Protein AF-A0A3M1QZJ1-F1 (afdb_monomer_lite)

Sequence (429 aa):
VRAAEAGGELEAARAAVAEARAHLAARREELRLAAVAEVLLAQVERDHRSVAAPPLLRRAEGWFAAFTRHRYRLRVGAEGELVAVEAESGAERTLEQLSDGTRAQLLLAARVAFATHHEGEEPLPLMLDEALSVADPDRFAAVAAALLELAAAGRQVFYLTANPDDVARWAAVCRKAGADPPQVVDLAAVRTGGAALQSTDLAAPREAEPVPAPEGLTPEAYGARLGVARPDPARPGAVHLFHLLRHDLPLLHRLLTGPRLATVGQWRTLRDTGGDAGLGPGEAARLDALCDLAEAACAASRVGRGRPVDRAALEQSGAVSRRYLEPLAAVAAEVGGDARALLARLARPKDDPRTRGFRTDKRQLLEEYLRQEGYLDERPPLDAEGLRLRLLAELGPALEAGRLTPEEVARFADTWHALLSPTPAPAPA

Foldseek 3Di:
DVVVVVVVVVVVVVVVVVVVVVVVVVVVVVVVLVVVVVVVQVVQLVVPPDDDRPQLLLQLQLQLCQLVLNQWGWDQDPVRAIWIQGLFQRDTDHLVRDDPLSNLSSSVSSVVSVQQVPDDPDAAAAEAECSCVPPDLVSLLSNLLVVVVVVVVVHHYHYHDPDLLSLLSNQVSCVLQVHDRDDDDQPCCVPPVDDRDHPDDDDNDPPDPQQDQCPPHQLVRSCVVVVQDQDDLSGLQNHFCSLLCNVPSVVSSLQCRQSNDTGLSSLVSCVVSVHDSVDDPLRNLLSVLSSVLSNLLSVLQCQQAFDQAALVLLVVLVLDDPLLSVLLNVVSVVVVRGPVSSLVCLVPCVVPVSNPPRDPVSSVSSNVSCVVVGNGRPGDRDDLVSSLVSSCVSSVVCCVVVSDDSVSSSVSSVVSNVSPDDDPDPDDD

Secondary structure (DSSP, 8-state):
-HHHHHHHHHHHHHHHHHHHHHHHHHHHHHHHHHHHHHHHHHHHHHHTTSSS--HHHHHHHHHHHHHTTTSEEEEE-TTS-EEEEETTT--EEEGGGS-HHHHHHHHHHHHHHHHHHT--SSPPPEEEESTTTT--HHHHHHHHHHHHHHHHTT--EEEE-S-HHHHHHHHHHHHHHTPPPP----HHHHHHSPPP----SS----PPPPPPP-TT--HHHHHHHTTPPPP-TT-GGG-BGGGT-TT-HHHHHHHHHTT---BHHHHHHHHHTT---S--HHHHHHHHHHHHHHHHHHHHHTTT--S---HHHHHHTS-S-HHHHHHHHHHHHHTTT-HHHHHHHHH-TTT-GGGTT--HHHHHHHHHHHHHTTSS--SPPP-HHHHHHHHHHHTHHHHHTTSS-HHHHHHHHHHHHHHHSPPPPPPP-

Structure (mmCIF, N/CA/C/O backbone):
data_AF-A0A3M1QZJ1-F1
#
_entry.id   AF-A0A3M1QZJ1-F1
#
loop_
_atom_site.group_PDB
_atom_site.id
_atom_site.type_symbol
_atom_site.label_atom_id
_atom_site.label_alt_id
_atom_site.label_comp_id
_atom_site.label_asym_id
_atom_site.label_entity_id
_atom_site.label_seq_id
_atom_site.pdbx_PDB_ins_code
_atom_site.Cartn_x
_atom_site.Cartn_y
_atom_site.Cartn_z
_atom_site.occupancy
_atom_site.B_iso_or_equiv
_atom_site.auth_seq_id
_atom_site.auth_comp_id
_atom_site.auth_asym_id
_atom_site.auth_atom_id
_atom_site.pdbx_PDB_model_num
ATOM 1 N N . VAL A 1 1 ? 9.456 43.154 50.605 1.00 57.06 1 VAL A N 1
ATOM 2 C CA . VAL A 1 1 ? 10.223 42.858 49.372 1.00 57.06 1 VAL A CA 1
ATOM 3 C C . VAL A 1 1 ? 10.952 41.521 49.498 1.00 57.06 1 VAL A C 1
ATOM 5 O O . VAL A 1 1 ? 10.450 40.571 48.925 1.00 57.06 1 VAL A O 1
ATOM 8 N N . ARG A 1 2 ? 11.960 41.363 50.376 1.00 52.84 2 ARG A N 1
ATOM 9 C CA . ARG A 1 2 ? 12.682 40.076 50.561 1.00 52.84 2 ARG A CA 1
ATOM 10 C C . ARG A 1 2 ? 11.817 38.839 50.868 1.00 52.84 2 ARG A C 1
ATOM 12 O O . ARG A 1 2 ? 12.113 37.756 50.390 1.00 52.84 2 ARG A O 1
ATOM 19 N N . ALA A 1 3 ? 10.739 38.987 51.643 1.00 53.28 3 ALA A N 1
ATOM 20 C CA . ALA A 1 3 ? 9.825 37.874 51.940 1.00 53.28 3 ALA A CA 1
ATOM 21 C C . ALA A 1 3 ? 8.953 37.454 50.736 1.00 53.28 3 ALA A C 1
ATOM 23 O O . ALA A 1 3 ? 8.511 36.314 50.674 1.00 53.28 3 ALA A O 1
ATOM 24 N N . ALA A 1 4 ? 8.718 38.364 49.784 1.00 57.66 4 ALA A N 1
ATOM 25 C CA . ALA A 1 4 ? 7.979 38.073 48.556 1.00 57.66 4 ALA A CA 1
ATOM 26 C C . ALA A 1 4 ? 8.890 37.435 47.491 1.00 57.66 4 ALA A C 1
ATOM 28 O O . ALA A 1 4 ? 8.465 36.516 46.802 1.00 57.66 4 ALA A O 1
ATOM 29 N N . GLU A 1 5 ? 10.155 37.863 47.416 1.00 58.78 5 GLU A N 1
ATOM 30 C CA . GLU A 1 5 ? 11.179 37.268 46.538 1.00 58.78 5 GLU A CA 1
ATOM 31 C C . GLU A 1 5 ? 11.474 35.809 46.924 1.00 58.78 5 GLU A C 1
ATOM 33 O O . GLU A 1 5 ? 11.428 34.928 46.069 1.00 58.78 5 GLU A O 1
ATOM 38 N N . ALA A 1 6 ? 11.636 35.523 48.222 1.00 60.19 6 ALA A N 1
ATOM 39 C CA . ALA A 1 6 ? 11.839 34.158 48.720 1.00 60.19 6 ALA A CA 1
ATOM 40 C C . ALA A 1 6 ? 10.632 33.225 48.475 1.00 60.19 6 ALA A C 1
ATOM 42 O O . ALA A 1 6 ? 10.798 32.018 48.303 1.00 60.19 6 ALA A O 1
ATOM 43 N N . GLY A 1 7 ? 9.410 33.771 48.446 1.00 70.06 7 GLY A N 1
ATOM 44 C CA . GLY A 1 7 ? 8.204 33.019 48.086 1.0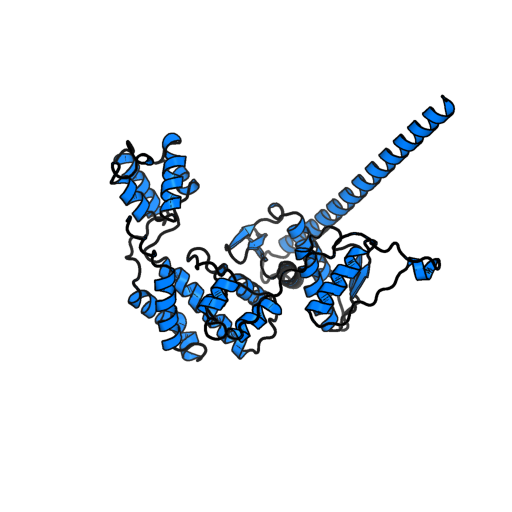0 70.06 7 GLY A CA 1
ATOM 45 C C . GLY A 1 7 ? 8.157 32.660 46.597 1.00 70.06 7 GLY A C 1
ATOM 46 O O . GLY A 1 7 ? 7.797 31.538 46.253 1.00 70.06 7 GLY A O 1
ATOM 47 N N . GLY A 1 8 ? 8.579 33.579 45.722 1.00 77.38 8 GLY A N 1
ATOM 48 C CA . GLY A 1 8 ? 8.653 33.345 44.276 1.00 77.38 8 GLY A CA 1
ATOM 49 C C . GLY A 1 8 ? 9.707 32.307 43.885 1.00 77.38 8 GLY A C 1
ATOM 50 O O . GLY A 1 8 ? 9.439 31.446 43.049 1.00 77.38 8 GLY A O 1
ATOM 51 N N . GLU A 1 9 ? 10.875 32.329 44.533 1.00 78.50 9 GLU A N 1
ATOM 52 C CA . GLU A 1 9 ? 11.927 31.321 44.328 1.00 78.50 9 GLU A CA 1
ATOM 53 C C . GLU A 1 9 ? 11.474 29.915 44.750 1.00 78.50 9 GLU A C 1
ATOM 55 O O . GLU A 1 9 ? 11.751 28.933 44.058 1.00 78.50 9 GLU A O 1
ATOM 60 N N . LEU A 1 10 ? 10.727 29.810 45.855 1.00 79.06 10 LEU A N 1
ATOM 61 C CA . LEU A 1 10 ? 10.187 28.537 46.333 1.00 79.06 10 LEU A CA 1
ATOM 62 C C . LEU A 1 10 ? 9.130 27.964 45.374 1.00 79.06 10 LEU A C 1
ATOM 64 O O . LEU A 1 10 ? 9.126 26.761 45.111 1.00 79.06 10 LEU A O 1
ATOM 68 N N . GLU A 1 11 ? 8.248 28.810 44.842 1.00 79.44 11 GLU A N 1
ATOM 69 C CA . GLU A 1 11 ? 7.223 28.396 43.878 1.00 79.44 11 GLU A CA 1
ATOM 70 C C . GLU A 1 11 ? 7.831 27.989 42.528 1.00 79.44 11 GLU A C 1
ATOM 72 O O . GLU A 1 11 ? 7.461 26.952 41.975 1.00 79.44 11 GLU A O 1
ATOM 77 N N . ALA A 1 12 ? 8.845 28.712 42.043 1.00 84.19 12 ALA A N 1
ATOM 78 C CA . ALA A 1 12 ? 9.580 28.328 40.838 1.00 84.19 12 ALA A CA 1
ATOM 79 C C . ALA A 1 12 ? 10.293 26.972 41.004 1.00 84.19 12 ALA A C 1
ATOM 81 O O . ALA A 1 12 ? 10.224 26.112 40.122 1.00 84.19 12 ALA A O 1
ATOM 82 N N . ALA A 1 13 ? 10.922 26.736 42.161 1.00 82.94 13 ALA A N 1
ATOM 83 C CA . ALA A 1 13 ? 11.561 25.457 42.463 1.00 82.94 13 ALA A CA 1
ATOM 84 C C . ALA A 1 13 ? 10.546 24.301 42.538 1.00 82.94 13 ALA A C 1
ATOM 86 O O . ALA A 1 13 ? 10.822 23.196 42.070 1.00 82.94 13 ALA A O 1
ATOM 87 N N . ARG A 1 14 ? 9.348 24.545 43.087 1.00 85.81 14 ARG A N 1
ATOM 88 C CA . ARG A 1 14 ? 8.258 23.556 43.132 1.00 85.81 14 ARG A CA 1
ATOM 89 C C . ARG A 1 14 ? 7.724 23.221 41.743 1.00 85.81 14 ARG A C 1
ATOM 91 O O . ARG A 1 14 ? 7.525 22.039 41.459 1.00 85.81 14 ARG A O 1
ATOM 98 N N . ALA A 1 15 ? 7.541 24.224 40.886 1.00 85.50 15 ALA A N 1
ATOM 99 C CA . ALA A 1 15 ? 7.105 24.030 39.507 1.00 85.50 15 ALA A CA 1
ATOM 100 C C . ALA A 1 15 ? 8.113 23.185 38.710 1.00 85.50 15 ALA A C 1
ATOM 102 O O . ALA A 1 15 ? 7.728 22.190 38.098 1.00 85.50 15 ALA A O 1
ATOM 103 N N . ALA A 1 16 ? 9.410 23.490 38.821 1.00 86.56 16 ALA A N 1
ATOM 104 C CA . ALA A 1 16 ? 10.467 22.723 38.158 1.00 86.56 16 ALA A CA 1
ATOM 105 C C . ALA A 1 16 ? 10.518 21.255 38.627 1.00 86.56 16 ALA A C 1
ATOM 107 O O . ALA A 1 16 ? 10.695 20.336 37.826 1.00 86.56 16 ALA A O 1
ATOM 108 N N . VAL A 1 17 ? 10.316 21.005 39.927 1.00 90.25 17 VAL A N 1
ATOM 109 C CA . VAL A 1 17 ? 10.236 19.637 40.471 1.00 90.25 17 VAL A CA 1
ATOM 110 C C . VAL A 1 17 ? 9.000 18.896 39.953 1.00 90.25 17 VAL A C 1
ATOM 112 O O . VAL A 1 17 ? 9.080 17.694 39.688 1.00 90.25 17 VAL A O 1
ATOM 115 N N . ALA A 1 18 ? 7.862 19.576 39.813 1.00 87.62 18 ALA A N 1
ATOM 116 C CA . ALA A 1 18 ? 6.643 18.980 39.275 1.00 87.62 18 ALA A CA 1
ATOM 117 C C . ALA A 1 18 ? 6.803 18.601 37.792 1.00 87.62 18 ALA A C 1
ATOM 119 O O . ALA A 1 18 ? 6.476 17.476 37.414 1.00 87.62 18 ALA A O 1
ATOM 120 N N . GLU A 1 19 ? 7.386 19.486 36.984 1.00 85.69 19 GLU A N 1
ATOM 121 C CA . GLU A 1 19 ? 7.652 19.253 35.562 1.00 85.69 19 GLU A CA 1
ATOM 122 C C . GLU A 1 19 ? 8.640 18.097 35.347 1.00 85.69 19 GLU A C 1
ATOM 124 O O . GLU A 1 19 ? 8.367 17.167 34.585 1.00 85.69 19 GLU A O 1
ATOM 129 N N . ALA A 1 20 ? 9.742 18.072 36.104 1.00 82.25 20 ALA A N 1
ATOM 130 C CA . ALA A 1 20 ? 10.716 16.984 36.041 1.00 82.25 20 ALA A CA 1
ATOM 131 C C . ALA A 1 20 ? 10.105 15.625 36.432 1.00 82.25 20 ALA A C 1
ATOM 133 O O . ALA A 1 20 ? 10.435 14.590 35.844 1.00 82.25 20 ALA A O 1
ATOM 134 N N . ARG A 1 21 ? 9.184 15.607 37.406 1.00 81.25 21 ARG A N 1
ATOM 135 C CA . ARG A 1 21 ? 8.453 14.391 37.797 1.00 81.25 21 ARG A CA 1
ATOM 136 C C . ARG A 1 21 ? 7.483 13.926 36.716 1.00 81.25 21 ARG A C 1
ATOM 138 O O . ARG A 1 21 ? 7.421 12.723 36.468 1.00 81.25 21 ARG A O 1
ATOM 145 N N . ALA A 1 22 ? 6.768 14.846 36.072 1.00 78.88 22 ALA A N 1
ATOM 146 C CA . ALA A 1 22 ? 5.875 14.524 34.962 1.00 78.88 22 ALA A CA 1
ATOM 147 C C . ALA A 1 22 ? 6.655 13.938 33.774 1.00 78.88 22 ALA A C 1
ATOM 149 O O . ALA A 1 22 ? 6.284 12.890 33.245 1.00 78.88 22 ALA A O 1
ATOM 150 N N . HIS A 1 23 ? 7.798 14.538 33.430 1.00 73.00 23 HIS A N 1
ATOM 151 C CA . HIS A 1 23 ? 8.664 14.053 32.356 1.00 73.00 23 HIS A CA 1
ATOM 152 C C . HIS A 1 23 ? 9.222 12.649 32.645 1.00 73.00 23 HIS A C 1
ATOM 154 O O . HIS A 1 23 ? 9.195 11.764 31.788 1.00 73.00 23 HIS A O 1
ATOM 160 N N . LEU A 1 24 ? 9.672 12.401 33.881 1.00 76.56 24 LEU A N 1
ATOM 161 C CA . LEU A 1 24 ? 10.153 11.081 34.296 1.00 76.56 24 LEU A CA 1
ATOM 162 C C . LEU A 1 24 ? 9.041 10.020 34.281 1.00 76.56 24 LEU A C 1
ATOM 164 O O . LEU A 1 24 ? 9.306 8.866 33.942 1.00 76.56 24 LEU A O 1
ATOM 168 N N . ALA A 1 25 ? 7.816 10.388 34.660 1.00 67.69 25 ALA A N 1
ATOM 169 C CA . ALA A 1 25 ? 6.668 9.487 34.628 1.00 67.69 25 ALA A CA 1
ATOM 170 C C . ALA A 1 25 ? 6.306 9.094 33.189 1.00 67.69 25 ALA A C 1
ATOM 172 O O . ALA A 1 25 ? 6.185 7.902 32.911 1.00 67.69 25 ALA A O 1
ATOM 173 N N . ALA A 1 26 ? 6.247 10.065 32.272 1.00 59.12 26 ALA A N 1
ATOM 174 C CA . ALA A 1 26 ? 6.011 9.816 30.851 1.00 59.12 26 ALA A CA 1
ATOM 175 C C . ALA A 1 26 ? 7.084 8.892 30.255 1.00 59.12 26 ALA A C 1
ATOM 177 O O . ALA A 1 26 ? 6.763 7.887 29.620 1.00 59.12 26 ALA A O 1
ATOM 178 N N . ARG A 1 27 ? 8.366 9.156 30.549 1.00 61.50 27 ARG A N 1
ATOM 179 C CA . ARG A 1 27 ? 9.463 8.323 30.041 1.00 61.50 27 ARG A CA 1
ATOM 180 C C . ARG A 1 27 ? 9.453 6.909 30.623 1.00 61.50 27 ARG A C 1
ATOM 182 O O . ARG A 1 27 ? 9.797 5.955 29.930 1.00 61.50 27 ARG A O 1
ATOM 189 N N . ARG A 1 28 ? 9.059 6.748 31.889 1.00 57.59 28 ARG A N 1
ATOM 190 C CA . ARG A 1 28 ? 8.893 5.426 32.515 1.00 57.59 28 ARG A CA 1
ATOM 191 C C . ARG A 1 28 ? 7.763 4.627 31.892 1.00 57.59 28 ARG A C 1
ATOM 193 O O . ARG A 1 28 ? 7.919 3.418 31.748 1.00 57.59 28 ARG A O 1
ATOM 200 N N . GLU A 1 29 ? 6.655 5.280 31.569 1.00 51.28 29 GLU A N 1
ATOM 201 C CA . GLU A 1 29 ? 5.518 4.611 30.948 1.00 51.28 29 GLU A CA 1
ATOM 202 C C . GLU A 1 29 ? 5.875 4.145 29.539 1.00 51.28 29 GLU A C 1
ATOM 204 O O . GLU A 1 29 ? 5.682 2.976 29.225 1.00 51.28 29 GLU A O 1
ATOM 209 N N . GLU A 1 30 ? 6.535 4.996 28.750 1.00 52.28 30 GLU A N 1
ATOM 210 C CA . GLU A 1 30 ? 7.045 4.647 27.421 1.00 52.28 30 GLU A CA 1
ATOM 211 C C . GLU A 1 30 ? 8.032 3.464 27.462 1.00 52.28 30 GLU A C 1
ATOM 213 O O . GLU A 1 30 ? 7.925 2.530 26.668 1.00 52.28 30 GLU A O 1
ATOM 218 N N . LEU A 1 31 ? 8.955 3.451 28.433 1.00 51.19 31 LEU A N 1
ATOM 219 C CA . LEU A 1 31 ? 9.917 2.357 28.612 1.00 51.19 31 LEU A CA 1
ATOM 220 C C . LEU A 1 31 ? 9.264 1.060 29.106 1.00 51.19 31 LEU A C 1
ATOM 222 O O . LEU A 1 31 ? 9.674 -0.020 28.692 1.00 51.19 31 LEU A O 1
ATOM 226 N N . ARG A 1 32 ? 8.245 1.135 29.971 1.00 46.53 32 ARG A N 1
ATOM 227 C CA . ARG A 1 32 ? 7.468 -0.047 30.384 1.00 46.53 32 ARG A CA 1
ATOM 228 C C . ARG A 1 32 ? 6.705 -0.645 29.215 1.00 46.53 32 ARG A C 1
ATOM 230 O O . ARG A 1 32 ? 6.678 -1.860 29.063 1.00 46.53 32 ARG A O 1
ATOM 237 N N . LEU A 1 33 ? 6.120 0.211 28.392 1.00 49.31 33 LEU A N 1
ATOM 238 C CA . LEU A 1 33 ? 5.440 -0.149 27.158 1.00 49.31 33 LEU A CA 1
ATOM 239 C C . LEU A 1 33 ? 6.359 -0.862 26.174 1.00 49.31 33 LEU A C 1
ATOM 241 O O . LEU A 1 33 ? 6.012 -1.935 25.683 1.00 49.31 33 LEU A O 1
ATOM 245 N N . ALA A 1 34 ? 7.537 -0.286 25.937 1.00 48.47 34 ALA A N 1
ATOM 246 C CA . ALA A 1 34 ? 8.563 -0.877 25.093 1.00 48.47 34 ALA A CA 1
ATOM 247 C C . ALA A 1 34 ? 9.033 -2.226 25.649 1.00 48.47 34 ALA A C 1
ATOM 249 O O . ALA A 1 34 ? 9.100 -3.187 24.898 1.00 48.47 34 ALA A O 1
ATOM 250 N N . ALA A 1 35 ? 9.251 -2.336 26.963 1.00 50.25 35 ALA A N 1
ATOM 251 C CA . ALA A 1 35 ? 9.661 -3.586 27.600 1.00 50.25 35 ALA A CA 1
ATOM 252 C C . ALA A 1 35 ? 8.577 -4.675 27.530 1.00 50.25 35 ALA A C 1
ATOM 254 O O . ALA A 1 35 ? 8.887 -5.841 27.312 1.00 50.25 35 ALA A O 1
ATOM 255 N N . VAL A 1 36 ? 7.297 -4.321 27.692 1.00 50.81 36 VAL A N 1
ATOM 256 C CA . VAL A 1 36 ? 6.188 -5.277 27.532 1.00 50.81 36 VAL A CA 1
ATOM 257 C C . VAL A 1 36 ? 6.082 -5.728 26.079 1.00 50.81 36 VAL A C 1
ATOM 259 O O . VAL A 1 36 ? 5.918 -6.917 25.827 1.00 50.81 36 VAL A O 1
ATOM 262 N N . ALA A 1 37 ? 6.222 -4.808 25.125 1.00 51.84 37 ALA A N 1
ATOM 263 C CA . ALA A 1 37 ? 6.249 -5.153 23.713 1.00 51.84 37 ALA A CA 1
ATOM 264 C C . ALA A 1 37 ? 7.449 -6.040 23.371 1.00 51.84 37 ALA A C 1
ATOM 266 O O . ALA A 1 37 ? 7.242 -7.093 22.791 1.00 51.84 37 ALA A O 1
ATOM 267 N N . GLU A 1 38 ? 8.666 -5.702 23.800 1.00 56.62 38 GLU A N 1
ATOM 268 C CA . GLU A 1 38 ? 9.861 -6.537 23.621 1.00 56.62 38 GLU A CA 1
ATOM 269 C C . GLU A 1 38 ? 9.692 -7.926 24.229 1.00 56.62 38 GLU A C 1
ATOM 271 O O . GLU A 1 38 ? 10.026 -8.912 23.587 1.00 56.62 38 GLU A O 1
ATOM 276 N N . VAL A 1 39 ? 9.134 -8.043 25.435 1.00 54.78 39 VAL A N 1
ATOM 277 C CA . VAL A 1 39 ? 8.890 -9.352 26.060 1.00 54.78 39 VAL A CA 1
ATOM 278 C C . VAL A 1 39 ? 7.881 -10.170 25.253 1.00 54.78 39 VAL A C 1
ATOM 280 O O . VAL A 1 39 ? 8.062 -11.379 25.103 1.00 54.78 39 VAL A O 1
ATOM 283 N N . LEU A 1 40 ? 6.841 -9.532 24.711 1.00 55.66 40 LEU A N 1
ATOM 284 C CA . LEU A 1 40 ? 5.840 -10.190 23.871 1.00 55.66 40 LEU A CA 1
ATOM 285 C C . LEU A 1 40 ? 6.407 -10.574 22.499 1.00 55.66 40 LEU A C 1
ATOM 287 O O . LEU A 1 40 ? 6.141 -11.675 22.025 1.00 55.66 40 LEU A O 1
ATOM 291 N N . LEU A 1 41 ? 7.233 -9.721 21.895 1.00 55.81 41 LEU A N 1
ATOM 292 C CA . LEU A 1 41 ? 7.932 -9.988 20.637 1.00 55.81 41 LEU A CA 1
ATOM 293 C C . LEU A 1 41 ? 8.964 -11.110 20.822 1.00 55.81 41 LEU A C 1
ATOM 295 O O . LEU A 1 41 ? 8.969 -12.064 20.057 1.00 55.81 41 LEU A O 1
ATOM 299 N N . ALA A 1 42 ? 9.740 -11.087 21.905 1.00 56.28 42 ALA A N 1
ATOM 300 C CA . ALA A 1 42 ? 10.698 -12.136 22.251 1.00 56.28 42 ALA A CA 1
ATOM 301 C C . ALA A 1 42 ? 10.017 -13.462 22.635 1.00 56.28 42 ALA A C 1
ATOM 303 O O . ALA A 1 42 ? 10.614 -14.533 22.521 1.00 56.28 42 ALA A O 1
ATOM 304 N N . GLN A 1 43 ? 8.782 -13.420 23.147 1.00 47.03 43 GLN A N 1
ATOM 305 C CA . GLN A 1 43 ? 7.964 -14.617 23.347 1.00 47.03 43 GLN A CA 1
ATOM 306 C C . GLN A 1 43 ? 7.497 -15.179 22.000 1.00 47.03 43 GLN A C 1
ATOM 308 O O . GLN A 1 43 ? 7.616 -16.381 21.785 1.00 47.03 43 GLN A O 1
ATOM 313 N N . VAL A 1 44 ? 7.070 -14.313 21.075 1.00 51.09 44 VAL A N 1
ATOM 314 C CA . VAL A 1 44 ? 6.760 -14.691 19.690 1.00 51.09 44 VAL A CA 1
ATOM 315 C C . VAL A 1 44 ? 7.988 -15.312 19.013 1.00 51.09 44 VAL A C 1
ATOM 317 O O . VAL A 1 44 ? 7.866 -16.408 18.489 1.00 51.09 44 VAL A O 1
ATOM 320 N N . GLU A 1 45 ? 9.176 -14.710 19.108 1.00 49.72 45 GLU A N 1
ATOM 321 C CA . GLU A 1 45 ? 10.434 -15.243 18.550 1.00 49.72 45 GLU A CA 1
ATOM 322 C C . GLU A 1 45 ? 10.827 -16.611 19.133 1.00 49.72 45 GLU A C 1
ATOM 324 O O . GLU A 1 45 ? 11.286 -17.500 18.411 1.00 49.72 45 GLU A O 1
ATOM 329 N N . ARG A 1 46 ? 10.637 -16.813 20.446 1.00 51.41 46 ARG A N 1
ATOM 330 C CA . ARG A 1 46 ? 10.938 -18.094 21.108 1.00 51.41 46 ARG A CA 1
ATOM 331 C C . ARG A 1 46 ? 9.986 -19.208 20.686 1.00 51.41 46 ARG A C 1
ATOM 333 O O . ARG A 1 46 ? 10.438 -20.345 20.545 1.00 51.41 46 ARG A O 1
ATOM 340 N N . ASP A 1 47 ? 8.726 -18.874 20.436 1.00 47.50 47 ASP A N 1
ATOM 341 C CA . ASP A 1 47 ? 7.702 -19.828 20.015 1.00 47.50 47 ASP A CA 1
ATOM 342 C C . ASP A 1 47 ? 7.757 -20.107 18.489 1.00 47.50 47 ASP A C 1
ATOM 344 O O . ASP A 1 47 ? 7.227 -21.120 18.029 1.00 47.50 47 ASP A O 1
ATOM 348 N N . HIS A 1 48 ? 8.483 -19.295 17.697 1.00 47.25 48 HIS A N 1
ATOM 349 C CA . HIS A 1 48 ? 8.486 -19.339 16.220 1.00 47.25 48 HIS A CA 1
ATOM 350 C C . HIS A 1 48 ? 9.586 -20.131 15.512 1.00 47.25 48 HIS A C 1
ATOM 352 O O . HIS A 1 48 ? 9.887 -19.862 14.348 1.00 47.25 48 HIS A O 1
ATOM 358 N N . ARG A 1 49 ? 10.155 -21.171 16.130 1.00 46.50 49 ARG A N 1
ATOM 359 C CA . ARG A 1 49 ? 11.118 -22.043 15.420 1.00 46.50 49 ARG A CA 1
ATOM 360 C C . ARG A 1 49 ? 10.515 -23.192 14.611 1.00 46.50 49 ARG A C 1
ATOM 362 O O . ARG A 1 49 ? 11.258 -23.902 13.939 1.00 46.50 49 ARG A O 1
ATOM 369 N N . SER A 1 50 ? 9.192 -23.345 14.575 1.00 38.72 50 SER A N 1
ATOM 370 C CA . SER A 1 50 ? 8.546 -24.269 13.637 1.00 38.72 50 SER A CA 1
ATOM 371 C C . SER A 1 50 ? 7.045 -23.999 13.489 1.00 38.72 50 SER A C 1
ATOM 373 O O . SER A 1 50 ? 6.297 -24.220 14.432 1.00 38.72 50 SER A O 1
ATOM 375 N N . VAL A 1 51 ? 6.618 -23.653 12.267 1.00 41.97 51 VAL A N 1
ATOM 376 C CA . VAL A 1 51 ? 5.233 -23.743 11.749 1.00 41.97 51 VAL A CA 1
ATOM 377 C C . VAL A 1 51 ? 4.223 -22.693 12.277 1.00 41.97 51 VAL A C 1
ATOM 379 O O . VAL A 1 51 ? 3.854 -22.688 13.439 1.00 41.97 51 VAL A O 1
ATOM 382 N N . ALA A 1 52 ? 3.704 -21.872 11.345 1.00 44.31 52 ALA A N 1
ATOM 383 C CA . ALA A 1 52 ? 2.549 -20.952 11.438 1.00 44.31 52 ALA A CA 1
ATOM 384 C C . ALA A 1 52 ? 2.648 -19.778 12.435 1.00 44.31 52 ALA A C 1
ATOM 386 O O . ALA A 1 52 ? 2.555 -19.996 13.630 1.00 44.31 52 ALA A O 1
ATOM 387 N N . ALA A 1 53 ? 2.747 -18.524 11.946 1.00 52.47 53 ALA A N 1
ATOM 388 C CA . ALA A 1 53 ? 2.661 -17.279 12.748 1.00 52.47 53 ALA A CA 1
ATOM 389 C C . ALA A 1 53 ? 1.611 -17.400 13.875 1.00 52.47 53 ALA A C 1
ATOM 391 O O . ALA A 1 53 ? 0.495 -17.832 13.565 1.00 52.47 53 ALA A O 1
ATOM 392 N N . PRO A 1 54 ? 1.890 -17.058 15.151 1.00 66.69 54 PRO A N 1
ATOM 393 C CA . PRO A 1 54 ? 0.945 -17.322 16.229 1.00 66.69 54 PRO A CA 1
ATOM 394 C C . PRO A 1 54 ? -0.360 -16.553 15.961 1.00 66.69 54 PRO A C 1
ATOM 396 O O . PRO A 1 54 ? -0.308 -15.455 15.398 1.00 66.69 54 PRO A O 1
ATOM 399 N N . PRO A 1 55 ? -1.545 -17.069 16.340 1.00 72.44 55 PRO A N 1
ATOM 400 C CA . PRO A 1 55 ? -2.820 -16.382 16.110 1.00 72.44 55 PRO A CA 1
ATOM 401 C C . PRO A 1 55 ? -2.838 -14.926 16.602 1.00 72.44 55 PRO A C 1
ATOM 403 O O . PRO A 1 55 ? -3.458 -14.072 15.971 1.00 72.44 55 PRO A O 1
ATOM 406 N N . LEU A 1 56 ? -2.114 -14.639 17.688 1.00 75.12 56 LEU A N 1
ATOM 407 C CA . LEU A 1 56 ? -1.923 -13.295 18.226 1.00 75.12 56 LEU A CA 1
ATOM 408 C C . LEU A 1 56 ? -1.173 -12.368 17.256 1.00 75.12 56 LEU A C 1
ATOM 410 O O . LEU A 1 56 ? -1.600 -11.235 17.048 1.00 75.12 56 LEU A O 1
ATOM 414 N N . LEU A 1 57 ? -0.094 -12.853 16.630 1.00 75.69 57 LEU A N 1
ATOM 415 C CA . LEU A 1 57 ? 0.692 -12.072 15.673 1.00 75.69 57 LEU A CA 1
ATOM 416 C C . LEU A 1 57 ? -0.132 -11.738 14.429 1.00 75.69 57 LEU A C 1
ATOM 418 O O . LEU A 1 57 ? -0.109 -10.596 13.989 1.00 75.69 57 LEU A O 1
ATOM 422 N N . ARG A 1 58 ? -0.921 -12.691 13.913 1.00 79.62 58 ARG A N 1
ATOM 423 C CA . ARG A 1 58 ? -1.825 -12.427 12.778 1.00 79.62 58 ARG A CA 1
ATOM 424 C C . ARG A 1 58 ? -2.859 -11.349 13.101 1.00 79.62 58 ARG A C 1
ATOM 426 O O . ARG A 1 58 ? -3.148 -10.498 12.269 1.00 79.62 58 ARG A O 1
ATOM 433 N N . ARG A 1 59 ? -3.404 -11.352 14.323 1.00 82.38 59 ARG A N 1
ATOM 434 C CA . ARG A 1 59 ? -4.324 -10.294 14.768 1.00 82.38 59 ARG A CA 1
ATOM 435 C C . ARG A 1 59 ? -3.617 -8.946 14.884 1.00 82.38 59 ARG A C 1
ATOM 437 O O . ARG A 1 59 ? -4.168 -7.943 14.448 1.00 82.38 59 ARG A O 1
ATOM 444 N N . ALA A 1 60 ? -2.406 -8.918 15.440 1.00 85.31 60 ALA A N 1
ATOM 445 C CA . ALA A 1 60 ? -1.610 -7.696 15.529 1.00 85.31 60 ALA A CA 1
ATOM 446 C C . ALA A 1 60 ? -1.241 -7.151 14.140 1.00 85.31 60 ALA A C 1
ATOM 448 O O . ALA A 1 60 ? -1.314 -5.944 13.934 1.00 85.31 60 ALA A O 1
ATOM 449 N N . GLU A 1 61 ? -0.917 -8.024 13.183 1.00 87.62 61 GLU A N 1
ATOM 450 C CA . GLU A 1 61 ? -0.680 -7.666 11.780 1.00 87.62 61 GLU A CA 1
ATOM 451 C C . GLU A 1 61 ? -1.915 -6.996 11.164 1.00 87.62 61 GLU A C 1
ATOM 453 O O . GLU A 1 61 ? -1.791 -5.910 10.601 1.00 87.62 61 GLU A O 1
ATOM 458 N N . GLY A 1 62 ? -3.105 -7.582 11.342 1.00 89.25 62 GLY A N 1
ATOM 459 C CA . GLY A 1 62 ? -4.363 -6.997 10.869 1.00 89.25 62 GLY A CA 1
ATOM 460 C C . GLY A 1 62 ? -4.651 -5.622 11.476 1.00 89.25 62 GLY A C 1
ATOM 461 O O . GLY A 1 62 ? -4.924 -4.669 10.746 1.00 89.25 62 GLY A O 1
ATOM 462 N N . TRP A 1 63 ? -4.504 -5.477 12.799 1.00 90.25 63 TRP A N 1
ATOM 463 C CA . TRP A 1 63 ? -4.682 -4.184 13.469 1.00 90.25 63 TRP A CA 1
ATOM 464 C C . TRP A 1 63 ? -3.664 -3.143 13.014 1.00 90.25 63 TRP A C 1
ATOM 466 O O . TRP A 1 63 ? -4.019 -1.990 12.780 1.00 90.25 63 TRP A O 1
ATOM 476 N N . PHE A 1 64 ? -2.400 -3.533 12.862 1.00 92.38 64 PHE A N 1
ATOM 477 C CA . PHE A 1 64 ? -1.352 -2.619 12.431 1.00 92.38 64 PHE A CA 1
ATOM 478 C C . PHE A 1 64 ? -1.566 -2.157 10.988 1.00 92.38 64 PHE A C 1
ATOM 480 O O . PHE A 1 64 ? -1.420 -0.966 10.693 1.00 92.38 64 PHE A O 1
ATOM 487 N N . ALA A 1 65 ? -1.985 -3.065 10.105 1.00 92.56 65 ALA A N 1
ATOM 488 C CA . ALA A 1 65 ? -2.386 -2.718 8.752 1.00 92.56 65 ALA A CA 1
ATOM 489 C C . ALA A 1 65 ? -3.553 -1.723 8.765 1.00 92.56 65 ALA A C 1
ATOM 491 O O . ALA A 1 65 ? -3.426 -0.646 8.186 1.00 92.56 65 ALA A O 1
ATOM 492 N N . ALA A 1 66 ? -4.636 -1.999 9.496 1.00 91.19 66 ALA A N 1
ATOM 493 C CA . ALA A 1 66 ? -5.783 -1.093 9.590 1.00 91.19 66 ALA A CA 1
ATOM 494 C C . ALA A 1 66 ? -5.394 0.295 10.144 1.00 91.19 66 ALA A C 1
ATOM 496 O O . ALA A 1 66 ? -5.673 1.327 9.529 1.00 91.19 66 ALA A O 1
ATOM 497 N N . PHE A 1 67 ? -4.649 0.345 11.254 1.00 91.62 67 PHE A N 1
ATOM 498 C CA . PHE A 1 67 ? -4.211 1.599 11.884 1.00 91.62 67 PHE A CA 1
ATOM 499 C C . PHE A 1 67 ? -3.291 2.429 10.989 1.00 91.62 67 PHE A C 1
ATOM 501 O O . PHE A 1 67 ? -3.259 3.655 11.105 1.00 91.62 67 PHE A O 1
ATOM 508 N N . THR A 1 68 ? -2.565 1.790 10.073 1.00 91.00 68 THR A N 1
ATOM 509 C CA . THR A 1 68 ? -1.695 2.465 9.103 1.00 91.00 68 THR A CA 1
ATOM 510 C C . THR A 1 68 ? -2.354 2.674 7.736 1.00 91.00 68 THR A C 1
ATOM 512 O O . THR A 1 68 ? -1.659 3.048 6.791 1.00 91.00 68 THR A O 1
ATOM 515 N N . ARG A 1 69 ? -3.677 2.471 7.603 1.00 90.44 69 ARG A N 1
ATOM 516 C CA . ARG A 1 69 ? -4.413 2.512 6.318 1.00 90.44 69 ARG A CA 1
ATOM 517 C C . ARG A 1 69 ? -3.756 1.622 5.255 1.00 90.44 69 ARG A C 1
ATOM 519 O O . ARG A 1 69 ? -3.510 2.044 4.125 1.00 90.44 69 ARG A O 1
ATOM 526 N N . HIS A 1 70 ? -3.390 0.414 5.665 1.00 93.25 70 HIS A N 1
ATOM 527 C CA . HIS A 1 70 ? -2.728 -0.616 4.867 1.00 93.25 70 HIS A CA 1
ATOM 528 C C . HIS A 1 70 ? -1.398 -0.171 4.246 1.00 93.25 70 HIS A C 1
ATOM 530 O O . HIS A 1 70 ? -0.935 -0.760 3.272 1.00 93.25 70 HIS A O 1
ATOM 536 N N . ARG A 1 71 ? -0.764 0.869 4.806 1.00 92.50 71 ARG A N 1
ATOM 537 C CA . ARG A 1 71 ? 0.571 1.309 4.388 1.00 92.50 71 ARG A CA 1
ATOM 538 C C . ARG A 1 71 ? 1.650 0.336 4.843 1.00 92.50 71 ARG A C 1
ATOM 540 O O . ARG A 1 71 ? 2.653 0.199 4.150 1.00 92.50 71 ARG A O 1
ATOM 547 N N . TYR A 1 72 ? 1.472 -0.292 6.000 1.00 92.81 72 TYR A N 1
ATOM 548 C CA . TYR A 1 72 ? 2.431 -1.242 6.541 1.00 92.81 72 TYR A CA 1
ATOM 549 C C . TYR A 1 72 ? 1.770 -2.579 6.852 1.00 92.81 72 TYR A C 1
ATOM 551 O O . TYR A 1 72 ? 0.614 -2.635 7.266 1.00 92.81 72 TYR A O 1
ATOM 559 N N . ARG A 1 73 ? 2.552 -3.646 6.714 1.00 90.75 73 ARG A N 1
ATOM 560 C CA . ARG A 1 73 ? 2.244 -4.989 7.218 1.00 90.75 73 ARG A CA 1
ATOM 561 C C . ARG A 1 73 ? 3.395 -5.497 8.075 1.00 90.75 73 ARG A C 1
ATOM 563 O O . ARG A 1 73 ? 4.532 -5.076 7.873 1.00 90.75 73 ARG A O 1
ATOM 570 N N . LEU A 1 74 ? 3.115 -6.408 8.999 1.00 87.75 74 LEU A N 1
ATOM 571 C CA . LEU A 1 74 ? 4.150 -7.087 9.781 1.00 87.75 74 LEU A CA 1
ATOM 572 C C . LEU A 1 74 ? 4.540 -8.396 9.111 1.00 87.75 74 LEU A C 1
ATOM 574 O O . LEU A 1 74 ? 3.687 -9.146 8.652 1.00 87.75 74 LEU A O 1
ATOM 578 N N . ARG A 1 75 ? 5.834 -8.692 9.099 1.00 82.25 75 ARG A N 1
ATOM 579 C CA . ARG A 1 75 ? 6.373 -9.994 8.713 1.00 82.25 75 ARG A CA 1
ATOM 580 C C . ARG A 1 75 ? 7.481 -10.393 9.668 1.00 82.25 75 ARG A C 1
ATOM 582 O O . ARG A 1 75 ? 8.084 -9.552 10.324 1.00 82.25 75 ARG A O 1
ATOM 589 N N . VAL A 1 76 ? 7.744 -11.690 9.714 1.00 76.31 76 VAL A N 1
ATOM 590 C CA . VAL A 1 76 ? 8.965 -12.217 10.319 1.00 76.31 76 VAL A CA 1
ATOM 591 C C . VAL A 1 76 ? 10.054 -12.173 9.245 1.00 76.31 76 VAL A C 1
ATOM 593 O O . VAL A 1 76 ? 9.851 -12.704 8.147 1.00 76.31 76 VAL A O 1
ATOM 596 N N . GLY A 1 77 ? 11.145 -11.474 9.544 1.00 68.69 77 GLY A N 1
ATOM 597 C CA . GLY A 1 77 ? 12.332 -11.320 8.715 1.00 68.69 77 GLY A CA 1
ATOM 598 C C . GLY A 1 77 ? 13.138 -12.612 8.603 1.00 68.69 77 GLY A C 1
ATOM 599 O O . GLY A 1 77 ? 12.768 -13.663 9.134 1.00 68.69 77 GLY A O 1
ATOM 600 N N . ALA A 1 78 ? 14.240 -12.547 7.859 1.00 69.56 78 ALA A N 1
ATOM 601 C CA . ALA A 1 78 ? 15.059 -13.721 7.564 1.00 69.56 78 ALA A CA 1
ATOM 602 C C . ALA A 1 78 ? 15.798 -14.267 8.799 1.00 69.56 78 ALA A C 1
ATOM 604 O O . ALA A 1 78 ? 16.066 -15.468 8.858 1.00 69.56 78 ALA A O 1
ATOM 605 N N . GLU A 1 79 ? 16.104 -13.412 9.778 1.00 65.94 79 GLU A N 1
ATOM 606 C CA . GLU A 1 79 ? 16.792 -13.785 11.019 1.00 65.94 79 GLU A CA 1
ATOM 607 C C . GLU A 1 79 ? 15.806 -14.097 12.163 1.00 65.94 79 GLU A C 1
ATOM 609 O O . GLU A 1 79 ? 16.221 -14.449 13.268 1.00 65.94 79 GLU A O 1
ATOM 614 N N . GLY A 1 80 ? 14.497 -14.072 11.880 1.00 63.84 80 GLY A N 1
ATOM 615 C CA . GLY A 1 80 ? 13.426 -14.365 12.837 1.00 63.84 80 GLY A CA 1
ATOM 616 C C . GLY A 1 80 ? 12.885 -13.139 13.576 1.00 63.84 80 GLY A C 1
ATOM 617 O O . GLY A 1 80 ? 11.961 -13.277 14.373 1.00 63.84 80 GLY A O 1
ATOM 618 N N . GLU A 1 81 ? 13.420 -11.958 13.293 1.00 69.06 81 GLU A N 1
ATOM 619 C CA . GLU A 1 81 ? 13.019 -10.671 13.843 1.00 69.06 81 GLU A CA 1
ATOM 620 C C . GLU A 1 81 ? 11.714 -10.157 13.220 1.00 69.06 81 GLU A C 1
ATOM 622 O O . GLU A 1 81 ? 11.366 -10.487 12.087 1.00 69.06 81 GLU A O 1
ATOM 627 N N . LEU A 1 82 ? 10.968 -9.315 13.935 1.00 77.50 82 LEU A N 1
ATOM 628 C CA . LEU A 1 82 ? 9.772 -8.687 13.373 1.00 77.50 82 LEU A CA 1
ATOM 629 C C . LEU A 1 82 ? 10.121 -7.427 12.580 1.00 77.50 82 LEU A C 1
ATOM 631 O O . LEU A 1 82 ? 10.705 -6.477 13.102 1.00 77.50 82 LEU A O 1
ATOM 635 N N . VAL A 1 83 ? 9.689 -7.407 11.321 1.00 84.00 83 VAL A N 1
ATOM 636 C CA . VAL A 1 83 ? 9.887 -6.294 10.392 1.00 84.00 83 VAL A CA 1
ATOM 637 C C . VAL A 1 83 ? 8.552 -5.746 9.902 1.00 84.00 83 VAL A C 1
ATOM 639 O O . VAL A 1 83 ? 7.585 -6.477 9.670 1.00 84.00 83 VAL A O 1
ATOM 642 N N . ALA A 1 84 ? 8.496 -4.431 9.730 1.00 89.69 84 ALA A N 1
ATOM 643 C CA . ALA A 1 84 ? 7.403 -3.748 9.062 1.00 89.69 84 ALA A CA 1
ATOM 644 C C . ALA A 1 84 ? 7.756 -3.564 7.584 1.00 89.69 84 ALA A C 1
ATOM 646 O O . ALA A 1 84 ? 8.772 -2.955 7.255 1.00 89.69 84 ALA A O 1
ATOM 647 N N . VAL A 1 85 ? 6.899 -4.054 6.693 1.00 91.56 85 VAL A N 1
ATOM 648 C CA . VAL A 1 85 ? 7.071 -3.913 5.244 1.00 91.56 85 VAL A CA 1
ATOM 649 C C . VAL A 1 85 ? 6.142 -2.821 4.738 1.00 91.56 85 VAL A C 1
ATOM 651 O O . VAL A 1 85 ? 4.931 -2.882 4.961 1.00 91.56 85 VAL A O 1
ATOM 654 N N . GLU A 1 86 ? 6.700 -1.808 4.080 1.00 94.69 86 GLU A N 1
ATOM 655 C CA . GLU A 1 86 ? 5.924 -0.733 3.462 1.00 94.69 86 GLU A CA 1
ATOM 656 C C . GLU A 1 86 ? 5.298 -1.206 2.144 1.00 94.69 86 GLU A C 1
ATOM 658 O O . GLU A 1 86 ? 5.988 -1.677 1.242 1.00 94.69 86 GLU A O 1
ATOM 663 N N . ALA A 1 87 ? 3.985 -1.043 2.012 1.00 91.94 87 ALA A N 1
ATOM 664 C CA . ALA A 1 87 ? 3.189 -1.617 0.934 1.00 91.94 87 ALA A CA 1
ATOM 665 C C . ALA A 1 87 ? 3.549 -1.088 -0.466 1.00 91.94 87 ALA A C 1
ATOM 667 O O . ALA A 1 87 ? 3.462 -1.820 -1.448 1.00 91.94 87 ALA A O 1
ATOM 668 N N . GLU A 1 88 ? 3.950 0.180 -0.574 1.00 89.25 88 GLU A N 1
ATOM 669 C CA . GLU A 1 88 ? 4.244 0.814 -1.864 1.00 89.25 88 GLU A CA 1
ATOM 670 C C . GLU A 1 88 ? 5.647 0.495 -2.387 1.00 89.25 88 GLU A C 1
ATOM 672 O O . GLU A 1 88 ? 5.830 0.210 -3.572 1.00 89.25 88 GLU A O 1
ATOM 677 N N . SER A 1 89 ? 6.643 0.583 -1.505 1.00 87.56 89 SER A N 1
ATOM 678 C CA . SER A 1 89 ? 8.058 0.426 -1.845 1.00 87.56 89 SER A CA 1
ATOM 679 C C . SER A 1 89 ? 8.546 -1.015 -1.695 1.00 87.56 89 SER A C 1
ATOM 681 O O . SER A 1 89 ? 9.561 -1.372 -2.288 1.00 87.56 89 SER A O 1
ATOM 683 N N . GLY A 1 90 ? 7.851 -1.829 -0.895 1.00 87.06 90 GLY A N 1
ATOM 684 C CA . GLY A 1 90 ? 8.332 -3.131 -0.439 1.00 87.06 90 GLY A CA 1
ATOM 685 C C . GLY A 1 90 ? 9.489 -3.034 0.559 1.00 87.06 90 GLY A C 1
ATOM 686 O O . GLY A 1 90 ? 10.091 -4.054 0.876 1.00 87.06 90 GLY A O 1
ATOM 687 N N . ALA A 1 91 ? 9.835 -1.832 1.037 1.00 88.38 91 ALA A N 1
ATOM 688 C CA . ALA A 1 91 ? 10.952 -1.646 1.951 1.00 88.38 91 ALA A CA 1
ATOM 689 C C . ALA A 1 91 ? 10.641 -2.263 3.317 1.00 88.38 91 ALA A C 1
ATOM 691 O O . ALA A 1 91 ? 9.631 -1.930 3.944 1.00 88.38 91 ALA A O 1
ATOM 692 N N . GLU A 1 92 ? 11.542 -3.119 3.786 1.00 90.56 92 GLU A N 1
ATOM 693 C CA . GLU A 1 92 ? 11.496 -3.681 5.130 1.00 90.56 92 GLU A CA 1
ATOM 694 C C . GLU A 1 92 ? 12.186 -2.734 6.112 1.00 90.56 92 GLU A C 1
ATOM 696 O O . GLU A 1 92 ? 13.225 -2.138 5.813 1.00 90.56 92 GLU A O 1
ATOM 701 N N . ARG A 1 93 ? 11.581 -2.567 7.285 1.00 87.38 93 ARG A N 1
ATOM 702 C CA . ARG A 1 93 ? 12.111 -1.763 8.382 1.00 87.38 93 ARG A CA 1
ATOM 703 C C . ARG A 1 93 ? 12.027 -2.552 9.671 1.00 87.38 93 ARG A C 1
ATOM 705 O O . ARG A 1 93 ? 10.977 -3.120 9.974 1.00 87.38 93 ARG A O 1
ATOM 712 N N . THR A 1 94 ? 13.094 -2.525 10.455 1.00 83.25 94 THR A N 1
ATOM 713 C CA . THR A 1 94 ? 13.033 -3.011 11.836 1.00 83.25 94 THR A CA 1
ATOM 714 C C . THR A 1 94 ? 12.154 -2.081 12.674 1.00 83.25 94 THR A C 1
ATOM 716 O O . THR A 1 94 ? 11.845 -0.950 12.275 1.00 83.25 94 THR A O 1
ATOM 719 N N . LEU A 1 95 ? 11.738 -2.535 13.855 1.00 82.44 95 LEU A N 1
ATOM 720 C CA . LEU A 1 95 ? 10.849 -1.750 14.713 1.00 82.44 95 LEU A CA 1
ATOM 721 C C . LEU A 1 95 ? 11.507 -0.454 15.215 1.00 82.44 95 LEU A C 1
ATOM 723 O O . LEU A 1 95 ? 10.819 0.543 15.431 1.00 82.44 95 LEU A O 1
ATOM 727 N N . GLU A 1 96 ? 12.835 -0.435 15.340 1.00 74.62 96 GLU A N 1
ATOM 728 C CA . GLU A 1 96 ? 13.635 0.730 15.741 1.00 74.62 96 GLU A CA 1
ATOM 729 C C . GLU A 1 96 ? 13.750 1.770 14.622 1.00 74.62 96 GLU A C 1
ATOM 731 O O . GLU A 1 96 ? 13.980 2.948 14.886 1.00 74.62 96 GLU A O 1
ATOM 736 N N . GLN A 1 97 ? 13.585 1.344 13.367 1.00 83.44 97 GLN A N 1
ATOM 737 C CA . GLN A 1 97 ? 13.614 2.211 12.187 1.00 83.44 97 GLN A CA 1
ATOM 738 C C . GLN A 1 97 ? 12.247 2.848 11.888 1.00 83.44 97 GLN A C 1
ATOM 740 O O . GLN A 1 97 ? 12.116 3.661 10.962 1.00 83.44 97 GLN A O 1
ATOM 745 N N . LEU A 1 98 ? 11.208 2.480 12.643 1.00 82.12 98 LEU A N 1
ATOM 746 C CA . LEU A 1 98 ? 9.897 3.107 12.554 1.00 82.12 98 LEU A CA 1
ATOM 747 C C . LEU A 1 98 ? 9.913 4.489 13.206 1.00 82.12 98 LEU A C 1
ATOM 749 O O . LEU A 1 98 ? 10.546 4.717 14.232 1.00 82.12 98 LEU A O 1
ATOM 753 N N . SER A 1 99 ? 9.146 5.416 12.631 1.00 82.69 99 SER A N 1
ATOM 754 C CA . SER A 1 99 ? 8.881 6.689 13.306 1.00 82.69 99 SER A CA 1
ATOM 755 C C . SER A 1 99 ? 8.128 6.454 14.619 1.00 82.69 99 SER A C 1
ATOM 757 O O . SER A 1 99 ? 7.336 5.511 14.703 1.00 82.69 99 SER A O 1
ATOM 759 N N . ASP A 1 100 ? 8.287 7.350 15.596 1.00 74.94 100 ASP A N 1
ATOM 760 C CA . ASP A 1 100 ? 7.626 7.229 16.904 1.00 74.94 100 ASP A CA 1
ATOM 761 C C . ASP A 1 100 ? 6.113 7.021 16.793 1.00 74.94 100 ASP A C 1
ATOM 763 O O . ASP A 1 100 ? 5.559 6.141 17.447 1.00 74.94 100 ASP A O 1
ATOM 767 N N . GLY A 1 101 ? 5.444 7.749 15.893 1.00 78.94 101 GLY A N 1
ATOM 768 C CA . GLY A 1 101 ? 4.006 7.582 15.680 1.00 78.94 101 GLY A CA 1
ATOM 769 C C . GLY A 1 101 ? 3.626 6.242 15.043 1.00 78.94 101 GLY A C 1
ATOM 770 O O . GLY A 1 101 ? 2.628 5.644 15.432 1.00 78.94 101 GLY A O 1
ATOM 771 N N . THR A 1 102 ? 4.426 5.718 14.109 1.00 84.44 102 THR A N 1
ATOM 772 C CA . THR A 1 102 ? 4.179 4.383 13.527 1.00 84.44 102 THR A CA 1
ATOM 773 C C . THR A 1 102 ? 4.439 3.279 14.551 1.00 84.44 102 THR A C 1
ATOM 775 O O . THR A 1 102 ? 3.676 2.319 14.633 1.00 84.44 102 THR A O 1
ATOM 778 N N . ARG A 1 103 ? 5.468 3.437 15.389 1.00 82.31 103 ARG A N 1
ATOM 779 C CA . ARG A 1 103 ? 5.744 2.536 16.510 1.00 82.31 103 ARG A CA 1
ATOM 780 C C . ARG A 1 103 ? 4.616 2.564 17.545 1.00 82.31 103 ARG A C 1
ATOM 782 O O . ARG A 1 103 ? 4.193 1.508 18.000 1.00 82.31 103 ARG A O 1
ATOM 789 N N . ALA A 1 104 ? 4.063 3.737 17.859 1.00 80.06 104 ALA A N 1
ATOM 790 C CA . ALA A 1 104 ? 2.897 3.859 18.735 1.00 80.06 104 ALA A CA 1
ATOM 791 C C . ALA A 1 104 ? 1.662 3.131 18.169 1.00 80.06 104 ALA A C 1
ATOM 793 O O . ALA A 1 104 ? 0.979 2.420 18.906 1.00 80.06 104 ALA A O 1
ATOM 794 N N . GLN A 1 105 ? 1.412 3.230 16.857 1.00 86.69 105 GLN A N 1
ATOM 795 C CA . GLN A 1 105 ? 0.346 2.473 16.186 1.00 86.69 105 GLN A CA 1
ATOM 796 C C . GLN A 1 105 ? 0.567 0.956 16.279 1.00 86.69 105 GLN A C 1
ATOM 798 O O . GLN A 1 105 ? -0.378 0.225 16.563 1.00 86.69 105 GLN A O 1
ATOM 803 N N . LEU A 1 106 ? 1.803 0.479 16.101 1.00 86.50 106 LEU A N 1
ATOM 804 C CA . LEU A 1 106 ? 2.145 -0.937 16.271 1.00 86.50 106 LEU A CA 1
ATOM 805 C C . LEU A 1 106 ? 1.902 -1.424 17.706 1.00 86.50 106 LEU A C 1
ATOM 807 O O . LEU A 1 106 ? 1.292 -2.471 17.916 1.00 86.50 106 LEU A O 1
ATOM 811 N N . LEU A 1 107 ? 2.342 -0.650 18.698 1.00 81.06 107 LEU A N 1
ATOM 812 C CA . LEU A 1 107 ? 2.131 -0.959 20.113 1.00 81.06 107 LEU A CA 1
ATOM 813 C C . LEU A 1 107 ? 0.641 -1.052 20.451 1.00 81.06 107 LEU A C 1
ATOM 815 O O . LEU A 1 107 ? 0.212 -1.980 21.139 1.00 81.06 107 LEU A O 1
ATOM 819 N N . LEU A 1 108 ? -0.163 -0.114 19.946 1.00 84.00 108 LEU A N 1
ATOM 820 C CA . LEU A 1 108 ? -1.610 -0.150 20.118 1.00 84.00 108 LEU A CA 1
ATOM 821 C C . LEU A 1 108 ? -2.231 -1.365 19.418 1.00 84.00 108 LEU A C 1
ATOM 823 O O . LEU A 1 108 ? -3.061 -2.044 20.016 1.00 84.00 108 LEU A O 1
ATOM 827 N N . ALA A 1 109 ? -1.799 -1.686 18.196 1.00 87.88 109 ALA A N 1
ATOM 828 C CA . ALA A 1 109 ? -2.271 -2.852 17.453 1.00 87.88 109 ALA A CA 1
ATOM 829 C C . ALA A 1 109 ? -2.002 -4.161 18.207 1.00 87.88 109 ALA A C 1
ATOM 831 O O . ALA A 1 109 ? -2.895 -4.997 18.338 1.00 87.88 109 ALA A O 1
ATOM 832 N N . ALA A 1 110 ? -0.804 -4.312 18.778 1.00 82.50 110 ALA A N 1
ATOM 833 C CA . ALA A 1 110 ? -0.452 -5.459 19.608 1.00 82.50 110 ALA A CA 1
ATOM 834 C C . ALA A 1 110 ? -1.313 -5.543 20.882 1.00 82.50 110 ALA A C 1
ATOM 836 O O . ALA A 1 110 ? -1.779 -6.623 21.244 1.00 82.50 110 ALA A O 1
ATOM 837 N N . ARG A 1 111 ? -1.584 -4.406 21.539 1.00 80.88 111 ARG A N 1
ATOM 838 C CA . ARG A 1 111 ? -2.455 -4.341 22.726 1.00 80.88 111 ARG A CA 1
ATOM 839 C C . ARG A 1 111 ? -3.893 -4.737 22.416 1.00 80.88 111 ARG A C 1
ATOM 841 O O . ARG A 1 111 ? -4.469 -5.527 23.158 1.00 80.88 111 ARG A O 1
ATOM 848 N N . VAL A 1 112 ? -4.457 -4.232 21.319 1.00 82.81 112 VAL A N 1
ATOM 849 C CA . VAL A 1 112 ? -5.810 -4.600 20.874 1.00 82.81 112 VAL A CA 1
ATOM 850 C C . VAL A 1 112 ? -5.849 -6.073 20.466 1.00 82.81 112 VAL A C 1
ATOM 852 O O . VAL A 1 112 ? -6.754 -6.800 20.870 1.00 82.81 112 VAL A O 1
ATOM 855 N N . ALA A 1 113 ? -4.839 -6.566 19.744 1.00 83.19 113 ALA A N 1
ATOM 856 C CA . ALA A 1 113 ? -4.732 -7.984 19.407 1.00 83.19 113 ALA A CA 1
ATOM 857 C C . ALA A 1 113 ? -4.733 -8.870 20.657 1.00 83.19 113 ALA A C 1
ATOM 859 O O . ALA A 1 113 ? -5.462 -9.854 20.701 1.00 83.19 113 ALA A O 1
ATOM 860 N N . PHE A 1 114 ? -3.957 -8.500 21.677 1.00 77.00 114 PHE A N 1
ATOM 861 C CA . PHE A 1 114 ? -3.881 -9.233 22.936 1.00 77.00 114 PHE A CA 1
ATOM 862 C C . PHE A 1 114 ? -5.197 -9.192 23.710 1.00 77.00 114 PHE A C 1
ATOM 864 O O . PHE A 1 114 ? -5.710 -10.244 24.086 1.00 77.00 114 PHE A O 1
ATOM 871 N N . ALA A 1 115 ? -5.770 -7.997 23.890 1.00 77.12 115 ALA A N 1
ATOM 872 C CA . ALA A 1 115 ? -7.040 -7.818 24.585 1.00 77.12 115 ALA A CA 1
ATOM 873 C C . ALA A 1 115 ? -8.141 -8.675 23.948 1.00 77.12 115 ALA A C 1
ATOM 875 O O . ALA A 1 115 ? -8.836 -9.398 24.649 1.00 77.12 115 ALA A O 1
ATOM 876 N N . THR A 1 116 ? -8.210 -8.680 22.615 1.00 77.12 116 THR A N 1
ATOM 877 C CA . THR A 1 116 ? -9.210 -9.452 21.868 1.00 77.12 116 THR A CA 1
ATOM 878 C C . THR A 1 116 ? -8.897 -10.947 21.764 1.00 77.12 116 THR A C 1
ATOM 880 O O . THR A 1 116 ? -9.792 -11.742 21.484 1.00 77.12 116 THR A O 1
ATOM 883 N N . HIS A 1 117 ? -7.638 -11.371 21.936 1.00 75.19 117 HIS A N 1
ATOM 884 C CA . HIS A 1 117 ? -7.233 -12.781 21.832 1.00 75.19 117 HIS A CA 1
ATOM 885 C C . HIS A 1 117 ? -7.763 -13.647 22.970 1.00 75.19 117 HIS A C 1
ATOM 887 O O . HIS A 1 117 ? -8.079 -14.812 22.743 1.00 75.19 117 HIS A O 1
ATOM 893 N N . HIS A 1 118 ? -7.880 -13.073 24.162 1.00 67.00 118 HIS A N 1
ATOM 894 C CA . HIS A 1 118 ? -8.276 -13.786 25.374 1.00 67.00 118 HIS A CA 1
ATOM 895 C C . HIS A 1 118 ? -9.775 -13.691 25.688 1.00 67.00 118 HIS A C 1
ATOM 897 O O . HIS A 1 118 ? -10.196 -14.053 26.785 1.00 67.00 118 HIS A O 1
ATOM 903 N N . GLU A 1 119 ? -10.581 -13.206 24.747 1.00 75.56 119 GLU A N 1
ATOM 904 C CA . GLU A 1 119 ? -12.026 -13.083 24.926 1.00 75.56 119 GLU A CA 1
ATOM 905 C C . GLU A 1 119 ? -12.754 -14.412 24.695 1.00 75.56 119 GLU A C 1
ATOM 907 O O . GLU A 1 119 ? -12.309 -15.259 23.917 1.00 75.56 119 GLU A O 1
ATOM 912 N N . GLY A 1 120 ? -13.869 -14.589 25.412 1.00 68.06 120 GLY A N 1
ATOM 913 C CA . GLY A 1 120 ? -14.786 -15.718 25.246 1.00 68.06 120 GLY A CA 1
ATOM 914 C C . GLY A 1 120 ? -15.731 -15.529 24.054 1.00 68.06 120 GLY A C 1
ATOM 915 O O . GLY A 1 120 ? -15.405 -14.841 23.093 1.00 68.06 120 GLY A O 1
ATOM 916 N N . GLU A 1 121 ? -16.919 -16.138 24.112 1.00 70.31 121 GLU A N 1
ATOM 917 C CA . GLU A 1 121 ? -17.916 -16.042 23.029 1.00 70.31 121 GLU A CA 1
ATOM 918 C C . GLU A 1 121 ? -18.486 -14.623 22.848 1.00 70.31 121 GLU A C 1
ATOM 920 O O . GLU A 1 121 ? -18.861 -14.256 21.735 1.00 70.31 121 GLU A O 1
ATOM 925 N N . GLU A 1 122 ? -18.509 -13.808 23.908 1.00 77.44 122 GLU A N 1
ATOM 926 C CA . GLU A 1 122 ? -18.970 -12.417 23.860 1.00 77.44 122 GLU A CA 1
ATOM 927 C C . GLU A 1 122 ? -17.793 -11.422 23.900 1.00 77.44 122 GLU A C 1
ATOM 929 O O . GLU A 1 122 ? -16.907 -11.551 24.755 1.00 77.44 122 GLU A O 1
ATOM 934 N N . PRO A 1 123 ? -17.772 -10.406 23.012 1.00 81.75 123 PRO A N 1
ATOM 935 C CA . PRO A 1 123 ? -16.702 -9.419 22.973 1.00 81.75 123 PRO A CA 1
ATOM 936 C C . PRO A 1 123 ? -16.768 -8.494 24.191 1.00 81.75 123 PRO A C 1
ATOM 938 O O . PRO A 1 123 ? -17.780 -7.839 24.447 1.00 81.75 123 PRO A O 1
ATOM 941 N N . LEU A 1 124 ? -15.656 -8.386 24.917 1.00 85.81 124 LEU A N 1
ATOM 942 C CA . LEU A 1 124 ? -15.559 -7.472 26.053 1.00 85.81 124 LEU A CA 1
ATOM 943 C C . LEU A 1 124 ? -15.467 -6.009 25.582 1.00 85.81 124 LEU A C 1
ATOM 945 O O . LEU A 1 124 ? -14.899 -5.728 24.514 1.00 85.81 124 LEU A O 1
ATOM 949 N N . PRO A 1 125 ? -15.970 -5.049 26.382 1.00 89.00 125 PRO A N 1
ATOM 950 C CA . PRO A 1 125 ? -15.760 -3.639 26.104 1.00 89.00 125 PRO A CA 1
ATOM 951 C C . PRO A 1 125 ? -14.271 -3.289 26.043 1.00 89.00 125 PRO A C 1
ATOM 953 O O . PRO A 1 125 ? -13.492 -3.682 26.912 1.00 89.00 125 PRO A O 1
ATOM 956 N N . LEU A 1 126 ? -13.877 -2.510 25.037 1.00 89.44 126 LEU A N 1
ATOM 957 C CA . LEU A 1 126 ? -12.515 -2.006 24.904 1.00 89.44 126 LEU A CA 1
ATOM 958 C C . LEU A 1 126 ? -12.402 -0.645 25.593 1.00 89.44 126 LEU A C 1
ATOM 960 O O . LEU A 1 126 ? -13.142 0.277 25.259 1.00 89.44 126 LEU A O 1
ATOM 964 N N . MET A 1 127 ? -11.460 -0.510 26.525 1.00 89.25 127 MET A N 1
ATOM 965 C CA . MET A 1 127 ? -11.180 0.749 27.218 1.00 89.25 127 MET A CA 1
ATOM 966 C C . MET A 1 127 ? -9.839 1.312 26.745 1.00 89.25 127 MET A C 1
ATOM 968 O O . MET A 1 127 ? -8.805 0.660 26.891 1.00 89.25 127 MET A O 1
ATOM 972 N N . LEU A 1 128 ? -9.858 2.516 26.176 1.00 89.12 128 LEU A N 1
ATOM 973 C CA . LEU A 1 128 ? -8.675 3.238 25.717 1.00 89.12 128 LEU A CA 1
ATOM 974 C C . LEU A 1 128 ? -8.495 4.494 26.565 1.00 89.12 128 LEU A C 1
ATOM 976 O O . LEU A 1 128 ? -9.318 5.400 26.487 1.00 89.12 128 LEU A O 1
ATOM 980 N N . ASP A 1 129 ? -7.424 4.547 27.351 1.00 88.81 129 ASP A N 1
ATOM 981 C CA . ASP A 1 129 ? -7.081 5.708 28.178 1.00 88.81 129 ASP A CA 1
ATOM 982 C C . ASP A 1 129 ? -5.978 6.520 27.498 1.00 88.81 129 ASP A C 1
ATOM 984 O O . ASP A 1 129 ? -4.857 6.029 27.345 1.00 88.81 129 ASP A O 1
ATOM 988 N N . GLU A 1 130 ? -6.322 7.710 26.995 1.00 84.69 130 GLU A N 1
ATOM 989 C CA . GLU A 1 130 ? -5.409 8.648 26.315 1.00 84.69 130 GLU A CA 1
ATOM 990 C C . GLU A 1 130 ? -4.583 8.038 25.169 1.00 84.69 130 GLU A C 1
ATOM 992 O O . GLU A 1 130 ? -3.507 8.524 24.802 1.00 84.69 130 GLU A O 1
ATOM 997 N N . ALA A 1 131 ? -5.090 6.956 24.571 1.00 81.25 131 ALA A N 1
ATOM 998 C CA . ALA A 1 131 ? -4.324 6.110 23.661 1.00 81.25 131 ALA A CA 1
ATOM 999 C C . ALA A 1 131 ? -3.893 6.820 22.365 1.00 81.25 131 ALA A C 1
ATOM 1001 O O . ALA A 1 131 ? -2.969 6.351 21.700 1.00 81.25 131 ALA A O 1
ATOM 1002 N N . LEU A 1 132 ? -4.553 7.926 21.997 1.00 81.94 132 LEU A N 1
ATOM 1003 C CA . LEU A 1 132 ? -4.298 8.683 20.764 1.00 81.94 132 LEU A CA 1
ATOM 1004 C C . LEU A 1 132 ? -3.845 10.128 21.019 1.00 81.94 132 LEU A C 1
ATOM 1006 O O . LEU A 1 132 ? -3.745 10.904 20.070 1.00 81.94 132 LEU A O 1
ATOM 1010 N N . SER A 1 133 ? -3.519 10.477 22.264 1.00 73.19 133 SER A N 1
ATOM 1011 C CA . SER A 1 133 ? -3.167 11.843 22.687 1.00 73.19 133 SER A CA 1
ATOM 1012 C C . SER A 1 133 ? -1.989 12.463 21.918 1.00 73.19 133 SER A C 1
ATOM 1014 O O . SER A 1 133 ? -1.975 13.665 21.662 1.00 73.19 133 SER A O 1
ATOM 1016 N N . VAL A 1 134 ? -1.015 11.647 21.498 1.00 70.38 134 VAL A N 1
ATOM 1017 C CA . VAL A 1 134 ? 0.190 12.086 20.759 1.00 70.38 134 VAL A CA 1
ATOM 1018 C C . VAL A 1 134 ? 0.049 11.880 19.240 1.00 70.38 134 VAL A C 1
ATOM 1020 O O . VAL A 1 134 ? 0.960 12.183 18.468 1.00 70.38 134 VAL A O 1
ATOM 1023 N N . ALA A 1 135 ? -1.088 11.357 18.771 1.00 76.25 135 ALA A N 1
ATOM 1024 C CA . ALA A 1 135 ? -1.302 11.119 17.351 1.00 76.25 135 ALA A CA 1
ATOM 1025 C C . ALA A 1 135 ? -1.563 12.437 16.604 1.00 76.25 135 ALA A C 1
ATOM 1027 O O . ALA A 1 135 ? -2.405 13.255 16.991 1.00 76.25 135 ALA A O 1
ATOM 1028 N N . ASP A 1 136 ? -0.876 12.611 15.474 1.00 83.12 136 ASP A N 1
ATOM 1029 C CA . ASP A 1 136 ? -1.260 13.625 14.497 1.00 83.12 136 ASP A CA 1
ATOM 1030 C C . ASP A 1 136 ? -2.688 13.354 13.964 1.00 83.12 136 ASP A C 1
ATOM 1032 O O . ASP A 1 136 ? -3.188 12.227 14.074 1.00 83.12 136 ASP A O 1
ATOM 1036 N N . PRO A 1 137 ? -3.374 14.363 13.390 1.00 82.19 137 PRO A N 1
ATOM 1037 C CA . PRO A 1 137 ? -4.771 14.225 12.975 1.00 82.19 137 PRO A CA 1
ATOM 1038 C C . PRO A 1 137 ? -5.034 13.063 12.008 1.00 82.19 137 PRO A C 1
ATOM 1040 O O . PRO A 1 137 ? -6.082 12.419 12.089 1.00 82.19 137 PRO A O 1
ATOM 1043 N N . ASP A 1 138 ? -4.091 12.764 11.111 1.00 80.75 138 ASP A N 1
ATOM 1044 C CA . ASP A 1 138 ? -4.246 11.691 10.134 1.00 80.75 138 ASP A CA 1
ATOM 1045 C C . ASP A 1 138 ? -4.151 10.311 10.778 1.00 80.75 138 ASP A C 1
ATOM 1047 O O . ASP A 1 138 ? -4.983 9.436 10.495 1.00 80.75 138 ASP A O 1
ATOM 1051 N N . ARG A 1 139 ? -3.172 10.126 11.669 1.00 83.69 139 ARG A N 1
ATOM 1052 C CA . ARG A 1 139 ? -3.018 8.894 12.448 1.00 83.69 139 ARG A CA 1
ATOM 1053 C C . ARG A 1 139 ? -4.168 8.690 13.421 1.00 83.69 139 ARG A C 1
ATOM 1055 O O . ARG A 1 139 ? -4.672 7.571 13.502 1.00 83.69 139 ARG A O 1
ATOM 1062 N N . PHE A 1 140 ? -4.627 9.749 14.090 1.00 89.31 140 PHE A N 1
ATOM 1063 C CA . PHE A 1 140 ? -5.816 9.694 14.941 1.00 89.31 140 PHE A CA 1
ATOM 1064 C C . PHE A 1 140 ? -7.008 9.177 14.137 1.00 89.31 140 PHE A C 1
ATOM 1066 O O . PHE A 1 140 ? -7.631 8.193 14.520 1.00 89.31 140 PHE A O 1
ATOM 1073 N N . ALA A 1 141 ? -7.285 9.789 12.980 1.00 87.38 141 ALA A N 1
ATOM 1074 C CA . ALA A 1 141 ? -8.412 9.402 12.140 1.00 87.38 141 ALA A CA 1
ATOM 1075 C C . ALA A 1 141 ? -8.299 7.963 11.613 1.00 87.38 141 ALA A C 1
ATOM 1077 O O . ALA A 1 141 ? -9.316 7.293 11.470 1.00 87.38 141 ALA A O 1
ATOM 1078 N N . ALA A 1 142 ? -7.086 7.485 11.316 1.00 85.94 142 ALA A N 1
ATOM 1079 C CA . ALA A 1 142 ? -6.869 6.107 10.876 1.00 85.94 142 ALA A CA 1
ATOM 1080 C C . ALA A 1 142 ? -7.191 5.093 11.984 1.00 85.94 142 ALA A C 1
ATOM 1082 O O . ALA A 1 142 ? -7.928 4.140 11.750 1.00 85.94 142 ALA A O 1
ATOM 1083 N N . VAL A 1 143 ? -6.690 5.326 13.199 1.00 90.19 143 VAL A N 1
ATOM 1084 C CA . VAL A 1 143 ? -6.960 4.437 14.334 1.00 90.19 143 VAL A CA 1
ATOM 1085 C C . VAL A 1 143 ? -8.426 4.514 14.760 1.00 90.19 143 VAL A C 1
ATOM 1087 O O . VAL A 1 143 ? -9.059 3.483 14.962 1.00 90.19 143 VAL A O 1
ATOM 1090 N N . ALA A 1 144 ? -8.988 5.720 14.850 1.00 91.06 144 ALA A N 1
ATOM 1091 C CA . ALA A 1 144 ? -10.385 5.932 15.213 1.00 91.06 144 ALA A CA 1
ATOM 1092 C C . ALA A 1 144 ? -11.349 5.255 14.226 1.00 91.06 144 ALA A C 1
ATOM 1094 O O . ALA A 1 144 ? -12.326 4.656 14.661 1.00 91.06 144 ALA A O 1
ATOM 1095 N N . ALA A 1 145 ? -11.060 5.290 12.918 1.00 88.88 145 ALA A N 1
ATOM 1096 C CA . ALA A 1 145 ? -11.860 4.585 11.915 1.00 88.88 145 ALA A CA 1
ATOM 1097 C C . ALA A 1 145 ? -11.837 3.061 12.127 1.00 88.88 145 ALA A C 1
ATOM 1099 O O . ALA A 1 145 ? -12.894 2.440 12.171 1.00 88.88 145 ALA A O 1
ATOM 1100 N N . ALA A 1 146 ? -10.661 2.471 12.359 1.00 88.50 146 ALA A N 1
ATOM 1101 C CA . ALA A 1 146 ? -10.541 1.037 12.637 1.00 88.50 146 ALA A CA 1
ATOM 1102 C C . ALA A 1 146 ? -11.239 0.621 13.951 1.00 88.50 146 ALA A C 1
ATOM 1104 O O . ALA A 1 146 ? -11.826 -0.454 14.047 1.00 88.50 146 ALA A O 1
ATOM 1105 N N . LEU A 1 147 ? -11.215 1.478 14.977 1.00 90.62 147 LEU A N 1
ATOM 1106 C CA . LEU A 1 147 ? -11.967 1.254 16.218 1.00 90.62 147 LEU A CA 1
ATOM 1107 C C . LEU A 1 147 ? -13.483 1.410 16.020 1.00 90.62 147 LEU A C 1
ATOM 1109 O O . LEU A 1 147 ? -14.261 0.720 16.676 1.00 90.62 147 LEU A O 1
ATOM 1113 N N . LEU A 1 148 ? -13.915 2.291 15.117 1.00 90.44 148 LEU A N 1
ATOM 1114 C CA . LEU A 1 148 ? -15.325 2.456 14.776 1.00 90.44 148 LEU A CA 1
ATOM 1115 C C . LEU A 1 148 ? -15.877 1.222 14.049 1.00 90.44 148 LEU A C 1
ATOM 1117 O O . LEU A 1 148 ? -17.019 0.847 14.291 1.00 90.44 148 LEU A O 1
ATOM 1121 N N . GLU A 1 149 ? -15.067 0.543 13.233 1.00 85.88 149 GLU A N 1
ATOM 1122 C CA . GLU A 1 149 ? -15.442 -0.745 12.628 1.00 85.88 149 GLU A CA 1
ATOM 1123 C C . GLU A 1 149 ? -15.697 -1.826 13.690 1.00 85.88 149 GLU A C 1
ATOM 1125 O O . GLU A 1 149 ? -16.681 -2.560 13.600 1.00 85.88 149 GLU A O 1
ATOM 1130 N N . LEU A 1 150 ? -14.882 -1.879 14.752 1.00 84.50 150 LEU A N 1
ATOM 1131 C CA . LEU A 1 150 ? -15.158 -2.750 15.902 1.00 84.50 150 LEU A CA 1
ATOM 1132 C C . LEU A 1 150 ? -16.486 -2.406 16.574 1.00 84.50 150 LEU A C 1
ATOM 1134 O O . LEU A 1 150 ? -17.242 -3.307 16.942 1.00 84.50 150 LEU A O 1
ATOM 1138 N N . ALA A 1 151 ? -16.763 -1.112 16.738 1.00 89.12 151 ALA A N 1
ATOM 1139 C CA . ALA A 1 151 ? -18.012 -0.658 17.328 1.00 89.12 151 ALA A CA 1
ATOM 1140 C C . ALA A 1 151 ? -19.223 -1.036 16.463 1.00 89.12 151 ALA A C 1
ATOM 1142 O O . ALA A 1 151 ? -20.221 -1.534 16.982 1.00 89.12 151 ALA A O 1
ATOM 1143 N N . ALA A 1 152 ? -19.104 -0.895 15.141 1.00 86.44 152 ALA A N 1
ATOM 1144 C CA . ALA A 1 152 ? -20.122 -1.310 14.180 1.00 86.44 152 ALA A CA 1
ATOM 1145 C C . ALA A 1 152 ? -20.364 -2.831 14.192 1.00 86.44 152 ALA A C 1
ATOM 1147 O O . ALA A 1 152 ? -21.492 -3.273 13.981 1.00 86.44 152 ALA A O 1
ATOM 1148 N N . ALA A 1 153 ? -19.342 -3.632 14.510 1.00 83.25 153 ALA A N 1
ATOM 1149 C CA . ALA A 1 153 ? -19.460 -5.078 14.716 1.00 83.25 153 ALA A CA 1
ATOM 1150 C C . ALA A 1 153 ? -20.090 -5.469 16.074 1.00 83.25 153 ALA A C 1
ATOM 1152 O O . ALA A 1 153 ? -20.134 -6.651 16.416 1.00 83.25 153 ALA A O 1
ATOM 1153 N N . GLY A 1 154 ? -20.582 -4.499 16.853 1.00 84.75 154 GLY A N 1
ATOM 1154 C CA . GLY A 1 154 ? -21.309 -4.724 18.104 1.00 84.75 154 GLY A CA 1
ATOM 1155 C C . GLY A 1 154 ? -20.457 -4.654 19.373 1.00 84.75 154 GLY A C 1
ATOM 1156 O O . GLY A 1 154 ? -20.968 -4.924 20.460 1.00 84.75 154 GLY A O 1
ATOM 1157 N N . ARG A 1 155 ? -19.173 -4.282 19.283 1.00 88.69 155 ARG A N 1
ATOM 1158 C CA . ARG A 1 155 ? -18.313 -4.106 20.463 1.00 88.69 155 ARG A CA 1
ATOM 1159 C C . ARG A 1 155 ? -18.516 -2.729 21.099 1.00 88.69 155 ARG A C 1
ATOM 1161 O O . ARG A 1 155 ? -18.518 -1.712 20.420 1.00 88.69 155 ARG A O 1
ATOM 1168 N N . GLN A 1 156 ? -18.564 -2.658 22.426 1.00 91.31 156 GLN A N 1
ATOM 1169 C CA . GLN A 1 156 ? -18.483 -1.368 23.118 1.00 91.31 156 GLN A CA 1
ATOM 1170 C C . GLN A 1 156 ? -17.041 -0.842 23.144 1.00 91.31 156 GLN A C 1
ATOM 1172 O O . GLN A 1 156 ? -16.121 -1.558 23.540 1.00 91.31 156 GLN A O 1
ATOM 1177 N N . VAL A 1 157 ? -16.846 0.421 22.763 1.00 92.50 157 VAL A N 1
ATOM 1178 C CA . VAL A 1 157 ? -15.544 1.103 22.802 1.00 92.50 157 VAL A CA 1
ATOM 1179 C C . VAL A 1 157 ? -15.672 2.352 23.669 1.00 92.50 157 VAL A C 1
ATOM 1181 O O . VAL A 1 157 ? -16.461 3.245 23.372 1.00 92.50 157 VAL A O 1
ATOM 1184 N N . PHE A 1 158 ? -14.884 2.416 24.738 1.00 93.06 158 PHE A N 1
ATOM 1185 C CA . PHE A 1 158 ? -14.783 3.563 25.632 1.00 93.06 158 PHE A CA 1
ATOM 1186 C C . PHE A 1 158 ? -13.440 4.250 25.406 1.00 93.06 158 PHE A C 1
ATOM 1188 O O . PHE A 1 158 ? -12.390 3.639 25.601 1.00 93.06 158 PHE A O 1
ATOM 1195 N N . TYR A 1 159 ? -13.475 5.521 25.017 1.00 92.88 159 TYR A N 1
ATOM 1196 C CA . TYR A 1 159 ? -12.287 6.357 24.882 1.00 92.88 159 TYR A CA 1
ATOM 1197 C C . TYR A 1 159 ? -12.288 7.409 25.993 1.00 92.88 159 TYR A C 1
ATOM 1199 O O . TYR A 1 159 ? -13.173 8.262 26.048 1.00 92.88 159 TYR A O 1
ATOM 1207 N N . LEU A 1 160 ? -11.323 7.307 26.902 1.00 92.00 160 LEU A N 1
ATOM 1208 C CA . LEU A 1 160 ? -11.124 8.229 28.011 1.00 92.00 160 LEU A CA 1
ATOM 1209 C C . LEU A 1 160 ? -10.087 9.266 27.590 1.00 92.00 160 LEU A C 1
ATOM 1211 O O . LEU A 1 160 ? -9.005 8.918 27.117 1.00 92.00 160 LEU A O 1
ATOM 1215 N N . THR A 1 161 ? -10.442 10.537 27.741 1.00 88.12 161 THR A N 1
ATOM 1216 C CA . THR A 1 161 ? -9.590 11.656 27.349 1.00 88.12 161 THR A CA 1
ATOM 1217 C C . THR A 1 161 ? -9.846 12.863 28.237 1.00 88.12 161 THR A C 1
ATOM 1219 O O . THR A 1 161 ? -10.983 13.169 28.603 1.00 88.12 161 THR A O 1
ATOM 1222 N N . ALA A 1 162 ? -8.765 13.534 28.596 1.00 84.94 162 ALA A N 1
ATOM 1223 C CA . ALA A 1 162 ? -8.706 14.853 29.188 1.00 84.94 162 ALA A CA 1
ATOM 1224 C C . ALA A 1 162 ? -8.541 15.939 28.112 1.00 84.94 162 ALA A C 1
ATOM 1226 O O . ALA A 1 162 ? -8.636 17.124 28.434 1.00 84.94 162 ALA A O 1
ATOM 1227 N N . ASN A 1 163 ? -8.309 15.560 26.848 1.00 83.06 163 ASN A N 1
ATOM 1228 C CA . ASN A 1 163 ? -8.228 16.485 25.729 1.00 83.06 163 ASN A CA 1
ATOM 1229 C C . ASN A 1 163 ? -9.618 16.714 25.098 1.00 83.06 163 ASN A C 1
ATOM 1231 O O . ASN A 1 163 ? -10.138 15.828 24.412 1.00 83.06 163 ASN A O 1
ATOM 1235 N N . PRO A 1 164 ? -10.225 17.907 25.246 1.00 77.12 164 PRO A N 1
ATOM 1236 C CA . PRO A 1 164 ? -11.523 18.204 24.635 1.00 77.12 164 PRO A CA 1
ATOM 1237 C C . PRO A 1 164 ? -11.506 18.115 23.099 1.00 77.12 164 PRO A C 1
ATOM 1239 O O . PRO A 1 164 ? -12.544 17.840 22.493 1.00 77.12 164 PRO A O 1
ATOM 1242 N N . ASP A 1 165 ? -10.346 18.289 22.456 1.00 82.56 165 ASP A N 1
ATOM 1243 C CA . ASP A 1 165 ? -10.227 18.213 20.997 1.00 82.56 165 ASP A CA 1
ATOM 1244 C C . ASP A 1 165 ? -10.481 16.797 20.462 1.00 82.56 165 ASP A C 1
ATOM 1246 O O . ASP A 1 165 ? -10.946 16.633 19.330 1.00 82.56 165 ASP A O 1
ATOM 1250 N N . ASP A 1 166 ? -10.219 15.762 21.263 1.00 87.25 166 ASP A N 1
ATOM 1251 C CA . ASP A 1 166 ? -10.442 14.375 20.858 1.00 87.25 166 ASP A CA 1
ATOM 1252 C C . ASP A 1 166 ? -11.929 14.105 20.611 1.00 87.25 166 ASP A C 1
ATOM 1254 O O . ASP A 1 166 ? -12.273 13.375 19.683 1.00 87.25 166 ASP A O 1
ATOM 1258 N N . VAL A 1 167 ? -12.823 14.750 21.371 1.00 86.94 167 VAL A N 1
ATOM 1259 C CA . VAL A 1 167 ? -14.278 14.654 21.167 1.00 86.94 167 VAL A CA 1
ATOM 1260 C C . VAL A 1 167 ? -14.658 15.170 19.779 1.00 86.94 167 VAL A C 1
ATOM 1262 O O . VAL A 1 167 ? -15.406 14.514 19.050 1.00 86.94 167 VAL A O 1
ATOM 1265 N N . ALA A 1 168 ? -14.107 16.320 19.378 1.00 85.38 168 ALA A N 1
ATOM 1266 C CA . ALA A 1 168 ? -14.348 16.894 18.058 1.00 85.38 168 ALA A CA 1
ATOM 1267 C C . ALA A 1 168 ? -13.774 16.010 16.939 1.00 85.38 168 ALA A C 1
ATOM 1269 O O . ALA A 1 168 ? -14.421 15.826 15.904 1.00 85.38 168 ALA A O 1
ATOM 1270 N N . ARG A 1 169 ? -12.590 15.417 17.153 1.00 88.12 169 ARG A N 1
ATOM 1271 C CA . ARG A 1 169 ? -11.969 14.481 16.203 1.00 88.12 169 ARG A CA 1
ATOM 1272 C C . ARG A 1 169 ? -12.795 13.206 16.044 1.00 88.12 169 ARG A C 1
ATOM 1274 O O . ARG A 1 169 ? -13.066 12.812 14.912 1.00 88.12 169 ARG A O 1
ATOM 1281 N N . TRP A 1 170 ? -13.250 12.597 17.139 1.00 90.62 170 TRP A N 1
ATOM 1282 C CA . TRP A 1 170 ? -14.143 11.434 17.101 1.00 90.62 170 TRP A CA 1
ATOM 1283 C C . TRP A 1 170 ? -15.454 11.750 16.382 1.00 90.62 170 TRP A C 1
ATOM 1285 O O . TRP A 1 170 ? -15.851 11.008 15.488 1.00 90.62 170 TRP A O 1
ATOM 1295 N N . ALA A 1 171 ? -16.084 12.887 16.689 1.00 89.00 171 ALA A N 1
ATOM 1296 C CA . ALA A 1 171 ? -17.298 13.316 15.999 1.00 89.00 171 ALA A CA 1
ATOM 1297 C C . ALA A 1 171 ? -17.078 13.493 14.485 1.00 89.00 171 ALA A C 1
ATOM 1299 O O . ALA A 1 171 ? -17.930 13.101 13.688 1.00 89.00 171 ALA A O 1
ATOM 1300 N N . ALA A 1 172 ? -15.933 14.045 14.069 1.00 87.31 172 ALA A N 1
ATOM 1301 C CA . ALA A 1 172 ? -15.583 14.173 12.656 1.00 87.31 172 ALA A CA 1
ATOM 1302 C C . ALA A 1 172 ? -15.393 12.806 11.974 1.00 87.31 172 ALA A C 1
ATOM 1304 O O . ALA A 1 172 ? -15.865 12.612 10.852 1.00 87.31 172 ALA A O 1
ATOM 1305 N N . VAL A 1 173 ? -14.749 11.850 12.653 1.00 89.12 173 VAL A N 1
ATOM 1306 C CA . VAL A 1 173 ? -14.580 10.474 12.157 1.00 89.12 173 VAL A CA 1
ATOM 1307 C C . VAL A 1 173 ? -15.936 9.774 12.011 1.00 89.12 173 VAL A C 1
ATOM 1309 O O . VAL A 1 173 ? -16.206 9.244 10.934 1.00 89.12 173 VAL A O 1
ATOM 1312 N N . CYS A 1 174 ? -16.815 9.845 13.019 1.00 90.06 174 CYS A N 1
ATOM 1313 C CA . CYS A 1 174 ? -18.164 9.271 12.950 1.00 90.06 174 CYS A CA 1
ATOM 1314 C C . CYS A 1 174 ? -18.978 9.861 11.794 1.00 90.06 174 CYS A C 1
ATOM 1316 O O . CYS A 1 174 ? -19.490 9.111 10.966 1.00 90.06 174 CYS A O 1
ATOM 1318 N N . ARG A 1 175 ? -19.019 11.199 11.664 1.00 87.94 175 ARG A N 1
ATOM 1319 C CA . ARG A 1 175 ? -19.718 11.866 10.550 1.00 87.94 175 ARG A CA 1
ATOM 1320 C C . ARG A 1 175 ? -19.219 11.385 9.195 1.00 87.94 175 ARG A C 1
ATOM 1322 O O . ARG A 1 175 ? -20.022 11.135 8.302 1.00 87.94 175 ARG A O 1
ATOM 1329 N N . LYS A 1 176 ? -17.901 11.249 9.034 1.00 83.44 176 LYS A N 1
ATOM 1330 C CA . LYS A 1 176 ? -17.306 10.798 7.774 1.00 83.44 176 LYS A CA 1
ATOM 1331 C C . LYS A 1 176 ? -17.656 9.346 7.444 1.00 83.44 176 LYS A C 1
ATOM 1333 O O . LYS A 1 176 ? -17.816 9.024 6.272 1.00 83.44 176 LYS A O 1
ATOM 1338 N N . ALA A 1 177 ? -17.779 8.498 8.458 1.00 83.56 177 ALA A N 1
ATOM 1339 C CA . ALA A 1 177 ? -18.214 7.115 8.306 1.00 83.56 177 ALA A CA 1
ATOM 1340 C C . ALA A 1 177 ? -19.744 6.967 8.177 1.00 83.56 177 ALA A C 1
ATOM 1342 O O . ALA A 1 177 ? -20.227 5.856 7.984 1.00 83.56 177 ALA A O 1
ATOM 1343 N N . GLY A 1 178 ? -20.515 8.057 8.297 1.00 84.69 178 GLY A N 1
ATOM 1344 C CA . GLY A 1 178 ? -21.978 8.002 8.348 1.00 84.69 178 GLY A CA 1
ATOM 1345 C C . GLY A 1 178 ? -22.526 7.350 9.624 1.00 84.69 178 GLY A C 1
ATOM 1346 O O . GLY A 1 178 ? -23.663 6.892 9.625 1.00 84.69 178 GLY A O 1
ATOM 1347 N N . ALA A 1 179 ? -21.720 7.287 10.686 1.00 87.12 179 ALA A N 1
ATOM 1348 C CA . ALA A 1 179 ? -22.094 6.732 11.980 1.00 87.12 179 ALA A CA 1
ATOM 1349 C C . ALA A 1 179 ? -22.632 7.814 12.926 1.00 87.12 179 ALA A C 1
ATOM 1351 O O . ALA A 1 179 ? -22.333 9.005 12.777 1.00 87.12 179 ALA A O 1
ATOM 1352 N N . ASP A 1 180 ? -23.377 7.379 13.943 1.00 88.31 180 ASP A N 1
ATOM 1353 C CA . ASP A 1 180 ? -23.843 8.258 15.011 1.00 88.31 180 ASP A CA 1
ATOM 1354 C C . ASP A 1 180 ? -22.661 8.901 15.761 1.00 88.31 180 ASP A C 1
ATOM 1356 O O . ASP A 1 180 ? -21.595 8.287 15.916 1.00 88.31 180 ASP A O 1
ATOM 1360 N N . PRO A 1 181 ? -22.813 10.155 16.228 1.00 88.12 181 PRO A N 1
ATOM 1361 C CA . PRO A 1 181 ? -21.783 10.798 17.029 1.00 88.12 181 PRO A CA 1
ATOM 1362 C C . PRO A 1 181 ? -21.533 10.004 18.320 1.00 88.12 181 PRO A C 1
ATOM 1364 O O . PRO A 1 181 ? -22.458 9.392 18.861 1.00 88.12 181 PRO A O 1
ATOM 1367 N N . PRO A 1 182 ? -20.298 10.036 18.854 1.00 90.81 182 PRO A N 1
ATOM 1368 C CA . PRO A 1 182 ? -19.989 9.336 20.090 1.00 90.81 182 PRO A CA 1
ATOM 1369 C C . PRO A 1 182 ? -20.847 9.880 21.234 1.00 90.81 182 PRO A C 1
ATOM 1371 O O . PRO A 1 182 ? -21.059 11.090 21.356 1.00 90.81 182 PRO A O 1
ATOM 1374 N N . GLN A 1 183 ? -21.301 8.991 22.115 1.00 91.88 183 GLN A N 1
ATOM 1375 C CA . GLN A 1 183 ? -21.905 9.416 23.369 1.00 91.88 183 GLN A CA 1
ATOM 1376 C C . GLN A 1 183 ? -20.823 10.053 24.250 1.00 91.88 183 GLN A C 1
ATOM 1378 O O . GLN A 1 183 ? -19.884 9.386 24.679 1.00 91.88 183 GLN A O 1
ATOM 1383 N N . VAL A 1 184 ? -20.967 11.346 24.540 1.00 90.81 184 VAL A N 1
ATOM 1384 C CA . VAL A 1 184 ? -20.019 12.089 25.377 1.00 90.81 184 VAL A CA 1
ATOM 1385 C C . VAL A 1 184 ? -20.514 12.105 26.819 1.00 90.81 184 VAL A C 1
ATOM 1387 O O . VAL A 1 184 ? -21.612 12.585 27.100 1.00 90.81 184 VAL A O 1
ATOM 1390 N N . VAL A 1 185 ? -19.690 11.601 27.738 1.00 89.81 185 VAL A N 1
ATOM 1391 C CA . VAL A 1 185 ? -19.937 11.671 29.184 1.00 89.81 185 VAL A CA 1
ATOM 1392 C C . VAL A 1 185 ? -18.916 12.617 29.808 1.00 89.81 185 VAL A C 1
ATOM 1394 O O . VAL A 1 185 ? -17.761 12.252 30.011 1.00 89.81 185 VAL A O 1
ATOM 1397 N N . ASP A 1 186 ? -19.345 13.838 30.124 1.00 84.62 186 ASP A N 1
ATOM 1398 C CA . ASP A 1 186 ? -18.515 14.811 30.839 1.00 84.62 186 ASP A CA 1
ATOM 1399 C C . ASP A 1 186 ? -18.471 14.465 32.337 1.00 84.62 186 ASP A C 1
ATOM 1401 O O . ASP A 1 186 ? -19.415 14.710 33.094 1.00 84.62 186 ASP A O 1
ATOM 1405 N N . LEU A 1 187 ? -17.352 13.882 32.775 1.00 84.44 187 LEU A N 1
ATOM 1406 C CA . LEU A 1 187 ? -17.156 13.487 34.170 1.00 84.44 187 LEU A CA 1
ATOM 1407 C C . LEU A 1 187 ? -17.097 14.682 35.134 1.00 84.44 187 LEU A C 1
ATOM 1409 O O . LEU A 1 187 ? -17.431 14.506 36.308 1.00 84.44 187 LEU A O 1
ATOM 1413 N N . ALA A 1 188 ? -16.692 15.874 34.682 1.00 74.19 188 ALA A N 1
ATOM 1414 C CA . ALA A 1 188 ? -16.700 17.076 35.514 1.00 74.19 188 ALA A CA 1
ATOM 1415 C C . ALA A 1 188 ? -18.142 17.537 35.756 1.00 74.19 188 ALA A C 1
ATOM 1417 O O . ALA A 1 188 ? -18.545 17.706 36.910 1.00 74.19 188 ALA A O 1
ATOM 1418 N N . ALA A 1 189 ? -18.954 17.595 34.698 1.00 77.25 189 ALA A N 1
ATOM 1419 C CA . ALA A 1 189 ? -20.370 17.940 34.811 1.00 77.25 189 ALA A CA 1
ATOM 1420 C C . ALA A 1 189 ? -21.120 16.970 35.734 1.00 77.25 189 ALA A C 1
ATOM 1422 O O . ALA A 1 189 ? -21.896 17.399 36.588 1.00 77.25 189 ALA A O 1
ATOM 1423 N N . VAL A 1 190 ? -20.832 15.670 35.626 1.00 79.62 190 VAL A N 1
ATOM 1424 C CA . VAL A 1 190 ? -21.465 14.634 36.456 1.00 79.62 190 VAL A CA 1
ATOM 1425 C C . VAL A 1 190 ? -21.018 14.701 37.922 1.00 79.62 190 VAL A C 1
ATOM 1427 O O . VAL A 1 190 ? -21.838 14.493 38.815 1.00 79.62 190 VAL A O 1
ATOM 1430 N N . ARG A 1 191 ? -19.734 14.970 38.205 1.00 75.38 191 ARG A N 1
ATOM 1431 C CA . ARG A 1 191 ? -19.197 14.933 39.582 1.00 75.38 191 ARG A CA 1
ATOM 1432 C C . ARG A 1 191 ? -19.385 16.230 40.358 1.00 75.38 191 ARG A C 1
ATOM 1434 O O . ARG A 1 191 ? -19.561 16.170 41.572 1.00 75.38 191 ARG A O 1
ATOM 1441 N N . THR A 1 192 ? -19.284 17.382 39.702 1.00 68.25 192 THR A N 1
ATOM 1442 C CA . THR A 1 192 ? -19.229 18.687 40.385 1.00 68.25 192 THR A CA 1
ATOM 1443 C C . THR A 1 192 ? -20.274 19.683 39.890 1.00 68.25 192 THR A C 1
ATOM 1445 O O . THR A 1 192 ? -20.368 20.770 40.454 1.00 68.25 192 THR A O 1
ATOM 1448 N N . GLY A 1 193 ? -21.066 19.343 38.864 1.00 61.12 193 GLY A N 1
ATOM 1449 C CA . GLY A 1 193 ? -22.018 20.269 38.239 1.00 61.12 193 GLY A CA 1
ATOM 1450 C C . GLY A 1 193 ? -21.354 21.408 37.454 1.00 61.12 193 GLY A C 1
ATOM 1451 O O . GLY A 1 193 ? -22.045 22.316 36.999 1.00 61.12 193 GLY A O 1
ATOM 1452 N N . GLY A 1 194 ? -20.025 21.385 37.305 1.00 58.41 194 GLY A N 1
ATOM 1453 C CA . GLY A 1 194 ? -19.271 22.329 36.482 1.00 58.41 194 GLY A CA 1
ATOM 1454 C C . GLY A 1 194 ? -19.065 21.781 35.072 1.00 58.41 194 GLY A C 1
ATOM 1455 O O . GLY A 1 194 ? -18.775 20.603 34.916 1.00 58.41 194 GLY A O 1
ATOM 1456 N N . ALA A 1 195 ? -19.201 22.618 34.045 1.00 57.88 195 ALA A N 1
ATOM 1457 C CA . ALA A 1 195 ? -18.897 22.219 32.671 1.00 57.88 195 ALA A CA 1
ATOM 1458 C C . ALA A 1 195 ? -17.382 22.019 32.482 1.00 57.88 195 ALA A C 1
ATOM 1460 O O . ALA A 1 195 ? -16.592 22.812 33.008 1.00 57.88 195 ALA A O 1
ATOM 1461 N N . ALA A 1 196 ? -16.969 21.002 31.718 1.00 57.38 196 ALA A N 1
ATOM 1462 C CA . ALA A 1 196 ? -15.594 20.910 31.238 1.00 57.38 196 ALA A CA 1
ATOM 1463 C C . ALA A 1 196 ? -15.198 22.176 30.455 1.00 57.38 196 ALA A C 1
ATOM 1465 O O . ALA A 1 196 ? -16.035 22.819 29.812 1.00 57.38 196 ALA A O 1
ATOM 1466 N N . LEU A 1 197 ? -13.908 22.529 30.502 1.00 54.91 197 LEU A N 1
ATOM 1467 C CA . LEU A 1 197 ? -13.345 23.593 29.670 1.00 54.91 197 LEU A CA 1
ATOM 1468 C C . LEU A 1 197 ? -13.624 23.255 28.202 1.00 54.91 197 LEU A C 1
ATOM 1470 O O . LEU A 1 197 ? -13.071 22.301 27.657 1.00 54.91 197 LEU A O 1
ATOM 1474 N N . GLN A 1 198 ? -14.508 24.024 27.569 1.00 53.78 198 GLN A N 1
ATOM 1475 C CA . GLN A 1 198 ? -14.682 23.956 26.128 1.00 53.78 198 GLN A CA 1
ATOM 1476 C C . GLN A 1 198 ? -13.404 24.499 25.491 1.00 53.78 198 GLN A C 1
ATOM 1478 O O . GLN A 1 198 ? -12.931 25.568 25.873 1.00 53.78 198 GLN A O 1
ATOM 1483 N N . SER A 1 199 ? -12.847 23.761 24.530 1.00 49.06 199 SER A N 1
ATOM 1484 C CA . SER A 1 199 ? -11.797 24.260 23.639 1.00 49.06 199 SER A CA 1
ATOM 1485 C C . SER A 1 199 ? -12.410 25.349 22.751 1.00 49.06 199 SER A C 1
ATOM 1487 O O . SER A 1 199 ? -12.817 25.114 21.616 1.00 49.06 199 SER A O 1
ATOM 1489 N N . THR A 1 200 ? -12.615 26.538 23.312 1.00 44.81 200 THR A N 1
ATOM 1490 C CA . THR A 1 200 ? -12.891 27.753 22.553 1.00 44.81 200 THR A CA 1
ATOM 1491 C C . THR A 1 200 ? -11.543 28.257 22.055 1.00 44.81 200 THR A C 1
ATOM 1493 O O . THR A 1 200 ? -10.673 28.537 22.874 1.00 44.81 200 THR A O 1
ATOM 1496 N N . ASP A 1 201 ? -11.390 28.359 20.735 1.00 44.28 201 ASP A N 1
ATOM 1497 C CA . ASP A 1 201 ? -10.267 28.993 20.016 1.00 44.28 201 ASP A CA 1
ATOM 1498 C C . ASP A 1 201 ? -9.139 28.109 19.464 1.00 44.28 201 ASP A C 1
ATOM 1500 O O . ASP A 1 201 ? -8.024 28.585 19.248 1.00 44.28 201 ASP A O 1
ATOM 1504 N N . LEU A 1 202 ? -9.427 26.867 19.071 1.00 46.06 202 LEU A N 1
ATOM 1505 C CA . LEU A 1 202 ? -8.579 26.178 18.095 1.00 46.06 202 LEU A CA 1
ATOM 1506 C C . LEU A 1 202 ? -9.402 25.802 16.869 1.00 46.06 202 LEU A C 1
ATOM 1508 O O . LEU A 1 202 ? -10.429 25.132 16.959 1.00 46.06 202 LEU A O 1
ATOM 1512 N N . ALA A 1 203 ? -8.969 26.314 15.712 1.00 46.12 203 ALA A N 1
ATOM 1513 C CA . ALA A 1 203 ? -9.584 26.039 14.423 1.00 46.12 203 ALA A CA 1
ATOM 1514 C C . ALA A 1 203 ? -9.814 24.531 14.294 1.00 46.12 203 ALA A C 1
ATOM 1516 O O . ALA A 1 203 ? -8.873 23.754 14.479 1.00 46.12 203 ALA A O 1
ATOM 1517 N N . ALA A 1 204 ? -11.059 24.138 13.996 1.00 50.88 204 ALA A N 1
ATOM 1518 C CA . ALA A 1 204 ? -11.405 22.750 13.722 1.00 50.88 204 ALA A CA 1
ATOM 1519 C C . ALA A 1 204 ? -10.317 22.134 12.824 1.00 50.88 204 ALA A C 1
ATOM 1521 O O . ALA A 1 204 ? -9.860 22.827 11.902 1.00 50.88 204 ALA A O 1
ATOM 1522 N N . PRO A 1 205 ? -9.867 20.888 13.092 1.00 50.47 205 PRO A N 1
ATOM 1523 C CA . PRO A 1 205 ? -8.868 20.231 12.261 1.00 50.47 205 PRO A CA 1
ATOM 1524 C C . PRO A 1 205 ? -9.238 20.458 10.800 1.00 50.47 205 PRO A C 1
ATOM 1526 O O . PRO A 1 205 ? -10.381 20.186 10.431 1.00 50.47 205 PRO A O 1
ATOM 1529 N N . ARG A 1 206 ? -8.321 21.037 10.008 1.00 48.59 206 ARG A N 1
ATOM 1530 C CA . ARG A 1 206 ? -8.564 21.324 8.588 1.00 48.59 206 ARG A CA 1
ATOM 1531 C C . ARG A 1 206 ? -9.093 20.039 7.965 1.00 48.59 206 ARG A C 1
ATOM 1533 O O . ARG A 1 206 ? -8.355 19.057 7.887 1.00 48.59 206 ARG A O 1
ATOM 1540 N N . GLU A 1 207 ? -10.378 20.026 7.620 1.00 53.25 207 GLU A N 1
ATOM 1541 C CA . GLU A 1 207 ? -10.994 18.839 7.050 1.00 53.25 207 GLU A CA 1
ATOM 1542 C C . GLU A 1 207 ? -10.219 18.512 5.777 1.00 53.25 207 GLU A C 1
ATOM 1544 O O . GLU A 1 207 ? -10.055 19.365 4.902 1.00 53.25 207 GLU A O 1
ATOM 1549 N N . ALA A 1 208 ? -9.661 17.301 5.713 1.00 58.69 208 ALA A N 1
ATOM 1550 C CA . ALA A 1 208 ? -9.036 16.831 4.490 1.00 58.69 208 ALA A CA 1
ATOM 1551 C C . ALA A 1 208 ? -10.084 16.929 3.382 1.00 58.69 208 ALA A C 1
ATOM 1553 O O . ALA A 1 208 ? -11.191 16.404 3.558 1.00 58.69 208 ALA A O 1
ATOM 1554 N N . GLU A 1 209 ? -9.744 17.610 2.283 1.00 62.97 209 GLU A N 1
ATOM 1555 C CA . GLU A 1 209 ? -10.679 17.813 1.182 1.00 62.97 209 GLU A CA 1
ATOM 1556 C C . GLU A 1 209 ? -11.305 16.467 0.789 1.00 62.97 209 GLU A C 1
ATOM 1558 O O . GLU A 1 209 ? -10.594 15.460 0.656 1.00 62.97 209 GLU A O 1
ATOM 1563 N N . PRO A 1 210 ? -12.643 16.404 0.677 1.00 71.56 210 PRO A N 1
ATOM 1564 C CA . PRO A 1 210 ? -13.311 15.161 0.347 1.00 71.56 210 PRO A CA 1
ATOM 1565 C C . PRO A 1 210 ? -12.825 14.678 -1.017 1.00 71.56 210 PRO A C 1
ATOM 1567 O O . PRO A 1 210 ? -12.668 15.467 -1.951 1.00 71.56 210 PRO A O 1
ATOM 1570 N N . VAL A 1 211 ? -12.610 13.364 -1.137 1.00 81.19 211 VAL A N 1
ATOM 1571 C CA . VAL A 1 211 ? -12.247 12.766 -2.424 1.00 81.19 211 VAL A CA 1
ATOM 1572 C C . VAL A 1 211 ? -13.365 13.097 -3.417 1.00 81.19 211 VAL A C 1
ATOM 1574 O O . VAL A 1 211 ? -14.526 12.753 -3.162 1.00 81.19 211 VAL A O 1
ATOM 1577 N N . PRO A 1 212 ? -13.050 13.776 -4.530 1.00 84.06 212 PRO A N 1
ATOM 1578 C CA . PRO A 1 212 ? -14.067 14.262 -5.444 1.00 84.06 212 PRO A CA 1
ATOM 1579 C C . PRO A 1 212 ? -14.841 13.105 -6.073 1.00 84.06 212 PRO A C 1
ATOM 1581 O O . PRO A 1 212 ? -14.246 12.097 -6.456 1.00 84.06 212 PRO A O 1
ATOM 1584 N N . ALA A 1 213 ? -16.156 13.264 -6.224 1.00 87.56 213 ALA A N 1
ATOM 1585 C CA . ALA A 1 213 ? -16.966 12.333 -7.001 1.00 87.56 213 ALA A CA 1
ATOM 1586 C C . ALA A 1 213 ? -16.576 12.391 -8.497 1.00 87.56 213 ALA A C 1
ATOM 1588 O O . ALA A 1 213 ? -16.190 13.462 -8.987 1.00 87.56 213 ALA A O 1
ATOM 1589 N N . PRO A 1 214 ? -16.665 11.267 -9.230 1.00 87.75 214 PRO A N 1
ATOM 1590 C CA . PRO A 1 214 ? -16.266 11.191 -10.638 1.00 87.75 214 PRO A CA 1
ATOM 1591 C C . PRO A 1 214 ? -17.299 11.753 -11.631 1.00 87.75 214 PRO A C 1
ATOM 1593 O O . PRO A 1 214 ? -17.024 11.798 -12.827 1.00 87.75 214 PRO A O 1
ATOM 1596 N N . GLU A 1 215 ? -18.486 12.156 -11.173 1.00 85.62 215 GLU A N 1
ATOM 1597 C CA . GLU A 1 215 ? -19.618 12.531 -12.031 1.00 85.62 215 GLU A CA 1
ATOM 1598 C C . GLU A 1 215 ? -19.265 13.615 -13.063 1.00 85.62 215 GLU A C 1
ATOM 1600 O O . GLU A 1 215 ? -18.730 14.675 -12.735 1.00 85.62 215 GLU A O 1
ATOM 1605 N N . GLY A 1 216 ? -19.572 13.336 -14.335 1.00 81.00 216 GLY A N 1
ATOM 1606 C CA . GLY A 1 216 ? -19.356 14.256 -15.457 1.00 81.00 216 GLY A CA 1
ATOM 1607 C C . GLY A 1 216 ? -17.900 14.415 -15.911 1.00 81.00 216 GLY A C 1
ATOM 1608 O O . GLY A 1 216 ? -17.648 15.154 -16.862 1.00 81.00 216 GLY A O 1
ATOM 1609 N N . LEU A 1 217 ? -16.943 13.732 -15.274 1.00 87.94 217 LEU A N 1
ATOM 1610 C CA . LEU A 1 217 ? -15.531 13.784 -15.645 1.00 87.94 217 LEU A CA 1
ATOM 1611 C C . LEU A 1 217 ? -15.155 12.603 -16.539 1.00 87.94 217 LEU A C 1
ATOM 1613 O O . LEU A 1 217 ? -15.553 11.462 -16.307 1.00 87.94 217 LEU A O 1
ATOM 1617 N N . THR A 1 218 ? -14.329 12.872 -17.551 1.00 91.44 218 THR A N 1
ATOM 1618 C CA . THR A 1 218 ? -13.629 11.797 -18.260 1.00 91.44 218 THR A CA 1
ATOM 1619 C C . THR A 1 218 ? -12.617 11.136 -17.319 1.00 91.44 218 THR A C 1
ATOM 1621 O O . THR A 1 218 ? -12.143 11.786 -16.378 1.00 91.44 218 THR A O 1
ATOM 1624 N N . PRO A 1 219 ? -12.222 9.873 -17.563 1.00 90.38 219 PRO A N 1
ATOM 1625 C CA . PRO A 1 219 ? -11.182 9.221 -16.773 1.00 90.38 219 PRO A CA 1
ATOM 1626 C C . PRO A 1 219 ? -9.905 10.064 -16.674 1.00 90.38 219 PRO A C 1
ATOM 1628 O O . PRO A 1 219 ? -9.344 10.206 -15.595 1.00 90.38 219 PRO A O 1
ATOM 1631 N N . GLU A 1 220 ? -9.464 10.687 -17.767 1.00 91.19 220 GLU A N 1
ATOM 1632 C CA . GLU A 1 220 ? -8.282 11.555 -17.807 1.00 91.19 220 GLU A CA 1
ATOM 1633 C C . GLU A 1 220 ? -8.434 12.778 -16.893 1.00 91.19 220 GLU A C 1
ATOM 1635 O O . GLU A 1 220 ? -7.533 13.074 -16.106 1.00 91.19 220 GLU A O 1
ATOM 1640 N N . ALA A 1 221 ? -9.582 13.460 -16.956 1.00 90.62 221 ALA A N 1
ATOM 1641 C CA . ALA A 1 221 ? -9.861 14.622 -16.117 1.00 90.62 221 ALA A CA 1
ATOM 1642 C C . ALA A 1 221 ? -9.973 14.236 -14.635 1.00 90.62 221 ALA A C 1
ATOM 1644 O O . ALA A 1 221 ? -9.491 14.962 -13.766 1.00 90.62 221 ALA A O 1
ATOM 1645 N N . TYR A 1 222 ? -10.560 13.073 -14.342 1.00 93.12 222 TYR A N 1
ATOM 1646 C CA . TYR A 1 222 ? -10.672 12.567 -12.980 1.00 93.12 222 TYR A CA 1
ATOM 1647 C C . TYR A 1 222 ? -9.310 12.177 -12.394 1.00 93.12 222 TYR A C 1
ATOM 1649 O O . TYR A 1 222 ? -8.980 12.597 -11.287 1.00 93.12 222 TYR A O 1
ATOM 1657 N N . GLY A 1 223 ? -8.477 11.461 -13.154 1.00 90.56 223 GLY A N 1
ATOM 1658 C CA . GLY A 1 223 ? -7.111 11.120 -12.745 1.00 90.56 223 GLY A CA 1
ATOM 1659 C C . GLY A 1 223 ? -6.245 12.357 -12.488 1.00 90.56 223 GLY A C 1
ATOM 1660 O O . GLY A 1 223 ? -5.515 12.398 -11.499 1.00 90.56 223 GLY A O 1
ATOM 1661 N N . ALA A 1 224 ? -6.378 13.397 -13.321 1.00 89.94 224 ALA A N 1
ATOM 1662 C CA . ALA A 1 224 ? -5.705 14.678 -13.107 1.00 89.94 224 ALA A CA 1
ATOM 1663 C C . ALA A 1 224 ? -6.197 15.386 -11.834 1.00 89.94 224 ALA A C 1
ATOM 1665 O O . ALA A 1 224 ? -5.384 15.879 -11.056 1.00 89.94 224 ALA A O 1
ATOM 1666 N N . ARG A 1 225 ? -7.514 15.387 -11.583 1.00 89.06 225 ARG A N 1
ATOM 1667 C CA . ARG A 1 225 ? -8.114 15.965 -10.370 1.00 89.06 225 ARG A CA 1
ATOM 1668 C C . ARG A 1 225 ? -7.667 15.248 -9.093 1.00 89.06 225 ARG A C 1
ATOM 1670 O O . ARG A 1 225 ? -7.494 15.896 -8.069 1.00 89.06 225 ARG A O 1
ATOM 1677 N N . LEU A 1 226 ? -7.473 13.933 -9.161 1.00 89.56 226 LEU A N 1
ATOM 1678 C CA . LEU A 1 226 ? -6.932 13.124 -8.066 1.00 89.56 226 LEU A CA 1
ATOM 1679 C C . LEU A 1 226 ? -5.406 13.268 -7.899 1.00 89.56 226 LEU A C 1
ATOM 1681 O O . LEU A 1 226 ? -4.860 12.762 -6.924 1.00 89.56 226 LEU A O 1
ATOM 1685 N N . GLY A 1 227 ? -4.707 13.925 -8.833 1.00 89.94 227 GLY A N 1
ATOM 1686 C CA . GLY A 1 227 ? -3.248 14.046 -8.800 1.00 89.94 227 GLY A CA 1
ATOM 1687 C C . GLY A 1 227 ? -2.525 12.713 -9.014 1.00 89.94 227 GLY A C 1
ATOM 1688 O O . GLY A 1 227 ? -1.449 12.500 -8.456 1.00 89.94 227 GLY A O 1
ATOM 1689 N N . VAL A 1 228 ? -3.112 11.794 -9.791 1.00 91.38 228 VAL A N 1
ATOM 1690 C CA . VAL A 1 228 ? -2.568 10.442 -9.978 1.00 91.38 228 VAL A CA 1
ATOM 1691 C C . VAL A 1 228 ? -1.208 10.501 -10.672 1.00 91.38 228 VAL A C 1
ATOM 1693 O O . VAL A 1 228 ? -1.088 10.924 -11.823 1.00 91.38 228 VAL A O 1
ATOM 1696 N N . ALA A 1 229 ? -0.179 10.026 -9.973 1.00 87.94 229 ALA A N 1
ATOM 1697 C CA . ALA A 1 229 ? 1.166 9.927 -10.515 1.00 87.94 229 ALA A CA 1
ATOM 1698 C C . ALA A 1 229 ? 1.259 8.865 -11.625 1.00 87.94 229 ALA A C 1
ATOM 1700 O O . ALA A 1 229 ? 0.497 7.890 -11.674 1.00 87.94 229 ALA A O 1
ATOM 1701 N N . ARG A 1 230 ? 2.244 9.039 -12.515 1.00 89.31 230 ARG A N 1
ATOM 1702 C CA . ARG A 1 230 ? 2.615 7.996 -13.478 1.00 89.31 230 ARG A CA 1
ATOM 1703 C C . ARG A 1 230 ? 3.101 6.752 -12.721 1.00 89.31 230 ARG A C 1
ATOM 1705 O O . ARG A 1 230 ? 3.783 6.911 -11.707 1.00 89.31 230 ARG A O 1
ATOM 1712 N N . PRO A 1 231 ? 2.768 5.540 -13.194 1.00 90.94 231 PRO A N 1
ATOM 1713 C CA . PRO A 1 231 ? 3.241 4.323 -12.557 1.00 90.94 231 PRO A CA 1
ATOM 1714 C C . PRO A 1 231 ? 4.764 4.220 -12.668 1.00 90.94 231 PRO A C 1
ATOM 1716 O O . PRO A 1 231 ? 5.355 4.568 -13.690 1.00 90.94 231 PRO A O 1
ATOM 1719 N N . ASP A 1 232 ? 5.383 3.719 -11.606 1.00 87.69 232 ASP A N 1
ATOM 1720 C CA . ASP A 1 232 ? 6.808 3.417 -11.541 1.00 87.69 232 ASP A CA 1
ATOM 1721 C C . ASP A 1 232 ? 6.976 1.889 -11.552 1.00 87.69 232 ASP A C 1
ATOM 1723 O O . ASP A 1 232 ? 6.653 1.244 -10.551 1.00 87.69 232 ASP A O 1
ATOM 1727 N N . PRO A 1 233 ? 7.470 1.281 -12.649 1.00 88.19 233 PRO A N 1
ATOM 1728 C CA . PRO A 1 233 ? 7.628 -0.170 -12.746 1.00 88.19 233 PRO A CA 1
ATOM 1729 C C . PRO A 1 233 ? 8.522 -0.789 -11.667 1.00 88.19 233 PRO A C 1
ATOM 1731 O O . PRO A 1 233 ? 8.438 -1.993 -11.428 1.00 88.19 233 PRO A O 1
ATOM 1734 N N . ALA A 1 234 ? 9.387 0.002 -11.019 1.00 83.62 234 ALA A N 1
ATOM 1735 C CA . ALA A 1 234 ? 10.210 -0.466 -9.907 1.00 83.62 234 ALA A CA 1
ATOM 1736 C C . ALA A 1 234 ? 9.421 -0.599 -8.592 1.00 83.62 234 ALA A C 1
ATOM 1738 O O . ALA A 1 234 ? 9.871 -1.297 -7.686 1.00 83.62 234 ALA A O 1
ATOM 1739 N N . ARG A 1 235 ? 8.253 0.045 -8.487 1.00 88.50 235 ARG A N 1
ATOM 1740 C CA . ARG A 1 235 ? 7.396 0.067 -7.294 1.00 88.50 235 ARG A CA 1
ATOM 1741 C C . ARG A 1 235 ? 5.967 -0.351 -7.655 1.00 88.50 235 ARG A C 1
ATOM 1743 O O . ARG A 1 235 ? 5.064 0.486 -7.658 1.00 88.50 235 ARG A O 1
ATOM 1750 N N . PRO A 1 236 ? 5.730 -1.643 -7.948 1.00 91.88 236 PRO A N 1
ATOM 1751 C CA . PRO A 1 236 ? 4.402 -2.131 -8.322 1.00 91.88 236 PRO A CA 1
ATOM 1752 C C . PRO A 1 236 ? 3.339 -1.855 -7.250 1.00 91.88 236 PRO A C 1
ATOM 1754 O O . PRO A 1 236 ? 2.209 -1.511 -7.585 1.00 91.88 236 PRO A O 1
ATOM 1757 N N . GLY A 1 237 ? 3.708 -1.905 -5.966 1.00 92.69 237 GLY A N 1
ATOM 1758 C CA . GLY A 1 237 ? 2.803 -1.573 -4.866 1.00 92.69 237 GLY A CA 1
ATOM 1759 C C . GLY A 1 237 ? 2.349 -0.109 -4.853 1.00 92.69 237 GLY A C 1
ATOM 1760 O O . GLY A 1 237 ? 1.265 0.182 -4.360 1.00 92.69 237 GLY A O 1
ATOM 1761 N N . ALA A 1 238 ? 3.131 0.813 -5.423 1.00 94.19 238 ALA A N 1
ATOM 1762 C CA . ALA A 1 238 ? 2.800 2.238 -5.507 1.00 94.19 238 ALA A CA 1
ATOM 1763 C C . ALA A 1 238 ? 1.854 2.579 -6.673 1.00 94.19 238 ALA A C 1
ATOM 1765 O O . ALA A 1 238 ? 1.443 3.731 -6.825 1.00 94.19 238 ALA A O 1
ATOM 1766 N N . VAL A 1 239 ? 1.512 1.606 -7.524 1.00 96.06 239 VAL A N 1
ATOM 1767 C CA . VAL A 1 239 ? 0.586 1.824 -8.638 1.00 96.06 239 VAL A CA 1
ATOM 1768 C C . VAL A 1 239 ? -0.782 2.208 -8.077 1.00 96.06 239 VAL A C 1
ATOM 1770 O O . VAL A 1 239 ? -1.391 1.461 -7.313 1.00 96.06 239 VAL A O 1
ATOM 1773 N N . HIS A 1 240 ? -1.269 3.387 -8.461 1.00 96.69 240 HIS A N 1
ATOM 1774 C CA . HIS A 1 240 ? -2.579 3.872 -8.038 1.00 96.69 240 HIS A CA 1
ATOM 1775 C C . HIS A 1 240 ? -3.701 3.065 -8.712 1.00 96.69 240 HIS A C 1
ATOM 1777 O O . HIS A 1 240 ? -3.671 2.859 -9.929 1.00 96.69 240 HIS A O 1
ATOM 1783 N N . LEU A 1 241 ? -4.733 2.684 -7.951 1.00 96.75 241 LEU A N 1
ATOM 1784 C CA . LEU A 1 241 ? -5.872 1.876 -8.419 1.00 96.75 241 LEU A CA 1
ATOM 1785 C C . LEU A 1 241 ? -6.641 2.531 -9.573 1.00 96.75 241 LEU A C 1
ATOM 1787 O O . LEU A 1 241 ? -7.284 1.845 -10.360 1.00 96.75 241 LEU A O 1
ATOM 1791 N N . PHE A 1 242 ? -6.519 3.851 -9.731 1.00 96.38 242 PHE A N 1
ATOM 1792 C CA . PHE A 1 242 ? -7.016 4.570 -10.909 1.00 96.38 242 PHE A CA 1
ATOM 1793 C C . PHE A 1 242 ? -6.571 3.924 -12.220 1.00 96.38 242 PHE A C 1
ATOM 1795 O O . PHE A 1 242 ? -7.401 3.765 -13.105 1.00 96.38 242 PHE A O 1
ATOM 1802 N N . HIS A 1 243 ? -5.302 3.519 -12.348 1.00 95.00 243 HIS A N 1
ATOM 1803 C CA . HIS A 1 243 ? -4.790 2.925 -13.590 1.00 95.00 243 HIS A CA 1
ATOM 1804 C C . HIS A 1 243 ? -5.474 1.594 -13.930 1.00 95.00 243 HIS A C 1
ATOM 1806 O O . HIS A 1 243 ? -5.552 1.235 -15.101 1.00 95.00 243 HIS A O 1
ATOM 1812 N N . LEU A 1 244 ? -6.016 0.907 -12.921 1.00 95.44 244 LEU A N 1
ATOM 1813 C CA . LEU A 1 244 ? -6.754 -0.351 -13.048 1.00 95.44 244 LEU A CA 1
ATOM 1814 C C . LEU A 1 244 ? -8.253 -0.133 -13.286 1.00 95.44 244 LEU A C 1
ATOM 1816 O O . LEU A 1 244 ? -8.880 -0.856 -14.055 1.00 95.44 244 LEU A O 1
ATOM 1820 N N . LEU A 1 245 ? -8.826 0.880 -12.635 1.00 95.25 245 LEU A N 1
ATOM 1821 C CA . LEU A 1 245 ? -10.266 1.137 -12.574 1.00 95.25 245 LEU A CA 1
ATOM 1822 C C . LEU A 1 245 ? -10.699 2.340 -13.423 1.00 95.25 245 LEU A C 1
ATOM 1824 O O . LEU A 1 245 ? -11.746 2.931 -13.178 1.00 95.25 245 LEU A O 1
ATOM 1828 N N . ARG A 1 246 ? -9.935 2.704 -14.462 1.00 91.88 246 ARG A N 1
ATOM 1829 C CA . ARG A 1 246 ? -10.260 3.837 -15.360 1.00 91.88 246 ARG A CA 1
ATOM 1830 C C . ARG A 1 246 ? -11.658 3.737 -15.979 1.00 91.88 246 ARG A C 1
ATOM 1832 O O . ARG A 1 246 ? -12.245 4.756 -16.329 1.00 91.88 246 ARG A O 1
ATOM 1839 N N . HIS A 1 247 ? -12.163 2.516 -16.140 1.00 89.81 247 HIS A N 1
ATOM 1840 C CA . HIS A 1 247 ? -13.478 2.222 -16.711 1.00 89.81 247 HIS A CA 1
ATOM 1841 C C . HIS A 1 247 ? -14.583 2.042 -15.661 1.00 89.81 247 HIS A C 1
ATOM 1843 O O . HIS A 1 247 ? -15.745 1.923 -16.032 1.00 89.81 247 HIS A O 1
ATOM 1849 N N . ASP A 1 248 ? -14.233 2.050 -14.374 1.00 92.75 248 ASP A N 1
ATOM 1850 C CA . ASP A 1 248 ? -15.159 1.920 -13.250 1.00 92.75 248 ASP A CA 1
ATOM 1851 C C . ASP A 1 248 ? -14.791 2.933 -12.154 1.00 92.75 248 ASP A C 1
ATOM 1853 O O . ASP A 1 248 ? -14.325 2.612 -11.056 1.00 92.75 248 ASP A O 1
ATOM 1857 N N . LEU A 1 249 ? -14.953 4.213 -12.499 1.00 94.06 249 LEU A N 1
ATOM 1858 C CA . LEU A 1 249 ? -14.706 5.319 -11.576 1.00 94.06 249 LEU A CA 1
ATOM 1859 C C . LEU A 1 249 ? -15.602 5.282 -10.321 1.00 94.06 249 LEU A C 1
ATOM 1861 O O . LEU A 1 249 ? -15.109 5.675 -9.262 1.00 94.06 249 LEU A O 1
ATOM 1865 N N . PRO A 1 250 ? -16.871 4.819 -10.376 1.00 93.12 250 PRO A N 1
ATOM 1866 C CA . PRO A 1 250 ? -17.678 4.626 -9.172 1.00 93.12 250 PRO A CA 1
ATOM 1867 C C . PRO A 1 250 ? -17.055 3.637 -8.180 1.00 93.12 250 PRO A C 1
ATOM 1869 O O . PRO A 1 250 ? -16.988 3.940 -6.987 1.00 93.12 250 PRO A O 1
ATOM 1872 N N . LEU A 1 251 ? -16.548 2.489 -8.648 1.00 93.94 251 LEU A N 1
ATOM 1873 C CA . LEU A 1 251 ? -15.845 1.537 -7.784 1.00 93.94 251 LEU A CA 1
ATOM 1874 C C . LEU A 1 251 ? -14.560 2.142 -7.203 1.00 93.94 251 LEU A C 1
ATOM 1876 O O . LEU A 1 251 ? -14.308 2.015 -6.005 1.00 93.94 251 LEU A O 1
ATOM 1880 N N . LEU A 1 252 ? -13.778 2.861 -8.015 1.00 95.25 252 LEU A N 1
ATOM 1881 C CA . LEU A 1 252 ? -12.594 3.580 -7.536 1.00 95.25 252 LEU A CA 1
ATOM 1882 C C . LEU A 1 252 ? -12.949 4.589 -6.433 1.00 95.25 252 LEU A C 1
ATOM 1884 O O . LEU A 1 252 ? -12.286 4.632 -5.399 1.00 95.25 252 LEU A O 1
ATOM 1888 N N . HIS A 1 253 ? -13.999 5.388 -6.626 1.00 93.44 253 HIS A N 1
ATOM 1889 C CA . HIS A 1 253 ? -14.436 6.380 -5.641 1.00 93.44 253 HIS A CA 1
ATOM 1890 C C . HIS A 1 253 ? -14.897 5.728 -4.332 1.00 93.44 253 HIS A C 1
ATOM 1892 O O . HIS A 1 253 ? -14.514 6.204 -3.261 1.00 93.44 253 HIS A O 1
ATOM 1898 N N . ARG A 1 254 ? -15.618 4.596 -4.397 1.00 92.38 254 ARG A N 1
ATOM 1899 C CA . ARG A 1 254 ? -15.975 3.782 -3.216 1.00 92.38 254 ARG A CA 1
ATOM 1900 C C . ARG A 1 254 ? -14.733 3.340 -2.440 1.00 92.38 254 ARG A C 1
ATOM 1902 O O . ARG A 1 254 ? -14.687 3.518 -1.226 1.00 92.38 254 ARG A O 1
ATOM 1909 N N . LEU A 1 255 ? -13.712 2.826 -3.128 1.00 93.44 255 LEU A N 1
ATOM 1910 C CA . LEU A 1 255 ? -12.463 2.368 -2.503 1.00 93.44 255 LEU A CA 1
ATOM 1911 C C . LEU A 1 255 ? -11.661 3.513 -1.868 1.00 93.44 255 LEU A C 1
ATOM 1913 O O . LEU A 1 255 ? -11.118 3.354 -0.775 1.00 93.44 255 LEU A O 1
ATOM 1917 N N . LEU A 1 256 ? -11.634 4.686 -2.506 1.00 91.06 256 LEU A N 1
ATOM 1918 C CA . LEU A 1 256 ? -10.936 5.868 -1.992 1.00 91.06 256 LEU A CA 1
ATOM 1919 C C . LEU A 1 256 ? -11.646 6.517 -0.793 1.00 91.06 256 LEU A C 1
ATOM 1921 O O . LEU A 1 256 ? -10.988 7.129 0.051 1.00 91.06 256 LEU A O 1
ATOM 1925 N N . THR A 1 257 ? -12.976 6.421 -0.717 1.00 86.06 257 THR A N 1
ATOM 1926 C CA . THR A 1 257 ? -13.775 7.086 0.327 1.00 86.06 257 THR A CA 1
ATOM 1927 C C . THR A 1 257 ? -14.086 6.199 1.524 1.00 86.06 257 THR A C 1
ATOM 1929 O O . THR A 1 257 ? -13.990 6.694 2.647 1.00 86.06 257 THR A O 1
ATOM 1932 N N . GLY A 1 258 ? -14.417 4.923 1.295 1.00 82.19 258 GLY A N 1
ATOM 1933 C CA . GLY A 1 258 ? -14.713 3.942 2.339 1.00 82.19 258 GLY A CA 1
ATOM 1934 C C . GLY A 1 258 ? -13.435 3.439 3.016 1.00 82.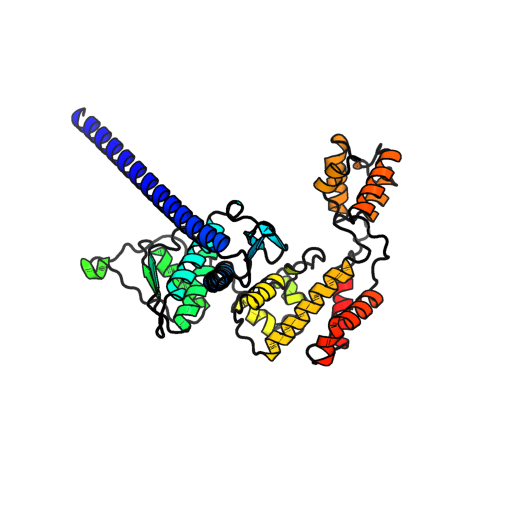19 258 GLY A C 1
ATOM 1935 O O . GLY A 1 258 ? -12.979 4.063 3.975 1.00 82.19 258 GLY A O 1
ATOM 1936 N N . PRO A 1 259 ? -12.800 2.368 2.502 1.00 82.50 259 PRO A N 1
ATOM 1937 C CA . PRO A 1 259 ? -11.605 1.783 3.115 1.00 82.50 259 PRO A CA 1
ATOM 1938 C C . PRO A 1 259 ? -10.325 2.617 2.893 1.00 82.50 259 PRO A C 1
ATOM 1940 O O . PRO A 1 259 ? -9.267 2.292 3.425 1.00 82.50 259 PRO A O 1
ATOM 1943 N N . ARG A 1 260 ? -10.402 3.708 2.114 1.00 86.00 260 ARG A N 1
ATOM 1944 C CA . ARG A 1 260 ? -9.280 4.606 1.769 1.00 86.00 260 ARG A CA 1
ATOM 1945 C C . ARG A 1 260 ? -8.095 3.891 1.115 1.00 86.00 260 ARG A C 1
ATOM 1947 O O . ARG A 1 260 ? -6.934 4.191 1.402 1.00 86.00 260 ARG A O 1
ATOM 1954 N N . LEU A 1 261 ? -8.403 2.974 0.207 1.00 92.06 261 LEU A N 1
ATOM 1955 C CA . LEU A 1 261 ? -7.424 2.238 -0.586 1.00 92.06 261 LEU A CA 1
ATOM 1956 C C . LEU A 1 261 ? -7.164 2.998 -1.883 1.00 92.06 261 LEU A C 1
ATOM 1958 O O . LEU A 1 261 ? -8.065 3.172 -2.702 1.00 92.06 261 LEU A O 1
ATOM 1962 N N . ALA A 1 262 ? -5.928 3.447 -2.062 1.00 94.38 262 ALA A N 1
ATOM 1963 C CA . ALA A 1 262 ? -5.492 4.202 -3.229 1.00 94.38 262 ALA A CA 1
ATOM 1964 C C . ALA A 1 262 ? -4.534 3.408 -4.120 1.00 94.38 262 ALA A C 1
ATOM 1966 O O . ALA A 1 262 ? -4.493 3.653 -5.326 1.00 94.38 262 ALA A O 1
ATOM 1967 N N . THR A 1 263 ? -3.779 2.456 -3.565 1.00 97.06 263 THR A N 1
ATOM 1968 C CA . THR A 1 263 ? -2.713 1.749 -4.291 1.00 97.06 263 THR A CA 1
ATOM 1969 C C . THR A 1 263 ? -2.872 0.230 -4.290 1.00 97.06 263 THR A C 1
ATOM 1971 O O . THR A 1 263 ? -3.544 -0.354 -3.437 1.00 97.06 263 THR A O 1
ATOM 1974 N N . VAL A 1 264 ? -2.216 -0.423 -5.255 1.00 97.19 264 VAL A N 1
ATOM 1975 C CA . VAL A 1 264 ? -2.129 -1.889 -5.352 1.00 97.19 264 VAL A CA 1
ATOM 1976 C C . VAL A 1 264 ? -1.544 -2.489 -4.074 1.00 97.19 264 VAL A C 1
ATOM 1978 O O . VAL A 1 264 ? -2.080 -3.461 -3.553 1.00 97.19 264 VAL A O 1
ATOM 1981 N N . GLY A 1 265 ? -0.494 -1.885 -3.513 1.00 95.31 265 GLY A N 1
ATOM 1982 C CA . GLY A 1 265 ? 0.143 -2.372 -2.290 1.00 95.31 265 GLY A CA 1
ATOM 1983 C C . GLY A 1 265 ? -0.799 -2.354 -1.086 1.00 95.31 265 GLY A C 1
ATOM 1984 O O . GLY A 1 265 ? -0.822 -3.310 -0.306 1.00 95.31 265 GLY A O 1
ATOM 1985 N N . GLN A 1 266 ? -1.606 -1.298 -0.944 1.00 95.75 266 GLN A N 1
ATOM 1986 C CA . GLN A 1 266 ? -2.620 -1.220 0.112 1.00 95.75 266 GLN A CA 1
ATOM 1987 C C . GLN A 1 266 ? -3.690 -2.299 -0.061 1.00 95.75 266 GLN A C 1
ATOM 1989 O O . GLN A 1 266 ? -4.057 -2.950 0.915 1.00 95.75 266 GLN A O 1
ATOM 1994 N N . TRP A 1 267 ? -4.145 -2.533 -1.298 1.00 96.50 267 TRP A N 1
ATOM 1995 C CA . TRP A 1 267 ? -5.065 -3.630 -1.599 1.00 96.50 267 TRP A CA 1
ATOM 1996 C C . TRP A 1 267 ? -4.463 -4.987 -1.211 1.00 96.50 267 TRP A C 1
ATOM 1998 O O . TRP A 1 267 ? -5.078 -5.723 -0.447 1.00 96.50 267 TRP A O 1
ATOM 2008 N N . ARG A 1 268 ? -3.230 -5.295 -1.634 1.00 94.56 268 ARG A N 1
ATOM 2009 C CA . ARG A 1 268 ? -2.542 -6.545 -1.254 1.00 94.56 268 ARG A CA 1
ATOM 2010 C C . ARG A 1 268 ? -2.416 -6.703 0.252 1.00 94.56 268 ARG A C 1
ATOM 2012 O O . ARG A 1 268 ? -2.682 -7.774 0.783 1.00 94.56 268 ARG A O 1
ATOM 2019 N N . THR A 1 269 ? -2.056 -5.627 0.941 1.00 92.56 269 THR A N 1
ATOM 2020 C CA . THR A 1 269 ? -1.929 -5.629 2.399 1.00 92.56 269 THR A CA 1
ATOM 2021 C C . THR A 1 269 ? -3.267 -5.939 3.064 1.00 92.56 269 THR A C 1
ATOM 2023 O O . THR A 1 269 ? -3.323 -6.813 3.922 1.00 92.56 269 THR A O 1
ATOM 2026 N N . LEU A 1 270 ? -4.358 -5.298 2.632 1.00 92.69 270 LEU A N 1
ATOM 2027 C CA . LEU A 1 270 ? -5.702 -5.617 3.113 1.00 92.69 270 LEU A CA 1
ATOM 2028 C C . LEU A 1 270 ? -6.029 -7.106 2.908 1.00 92.69 270 LEU A C 1
ATOM 2030 O O . LEU A 1 270 ? -6.409 -7.780 3.866 1.00 92.69 270 LEU A O 1
ATOM 2034 N N . ARG A 1 271 ? -5.834 -7.626 1.690 1.00 90.94 271 ARG A N 1
ATOM 2035 C CA . ARG A 1 271 ? -6.152 -9.019 1.328 1.00 90.94 271 ARG A CA 1
ATOM 2036 C C . ARG A 1 271 ? -5.356 -10.033 2.139 1.00 90.94 271 ARG A C 1
ATOM 2038 O O . ARG A 1 271 ? -5.942 -10.979 2.658 1.00 90.94 271 ARG A O 1
ATOM 2045 N N . ASP A 1 272 ? -4.062 -9.796 2.315 1.00 87.56 272 ASP A N 1
ATOM 2046 C CA . ASP A 1 272 ? -3.180 -10.680 3.079 1.00 87.56 272 ASP A CA 1
ATOM 2047 C C . ASP A 1 272 ? -3.535 -10.706 4.569 1.00 87.56 272 ASP A C 1
ATOM 2049 O O . ASP A 1 272 ? -3.444 -11.750 5.213 1.00 87.56 272 ASP A O 1
ATOM 2053 N N . THR A 1 273 ? -3.992 -9.574 5.109 1.00 83.19 273 THR A N 1
ATOM 2054 C CA . THR A 1 273 ? -4.477 -9.486 6.496 1.00 83.19 273 THR A CA 1
ATOM 2055 C C . THR A 1 273 ? -5.913 -9.976 6.693 1.00 83.19 273 THR A C 1
ATOM 2057 O O . THR A 1 273 ? -6.386 -10.028 7.827 1.00 83.19 273 THR A O 1
ATOM 2060 N N . GLY A 1 274 ? -6.608 -10.355 5.615 1.00 82.75 274 GLY A N 1
ATOM 2061 C CA . GLY A 1 274 ? -8.003 -10.798 5.658 1.00 82.75 274 GLY A CA 1
ATOM 2062 C C . GLY A 1 274 ? -9.009 -9.679 5.941 1.00 82.75 274 GLY A C 1
ATOM 2063 O O . GLY A 1 274 ? -10.105 -9.966 6.417 1.00 82.75 274 GLY A O 1
ATOM 2064 N N . GLY A 1 275 ? -8.645 -8.420 5.684 1.00 80.38 275 GLY A N 1
ATOM 2065 C CA . GLY A 1 275 ? -9.557 -7.291 5.835 1.00 80.38 275 GLY A CA 1
ATOM 2066 C C . GLY A 1 275 ? -10.600 -7.223 4.716 1.00 80.38 275 GLY A C 1
ATOM 2067 O O . GLY A 1 275 ? -10.408 -7.767 3.623 1.00 80.38 275 GLY A O 1
ATOM 2068 N N . ASP A 1 276 ? -11.704 -6.534 4.993 1.00 83.94 276 ASP A N 1
ATOM 2069 C CA . ASP A 1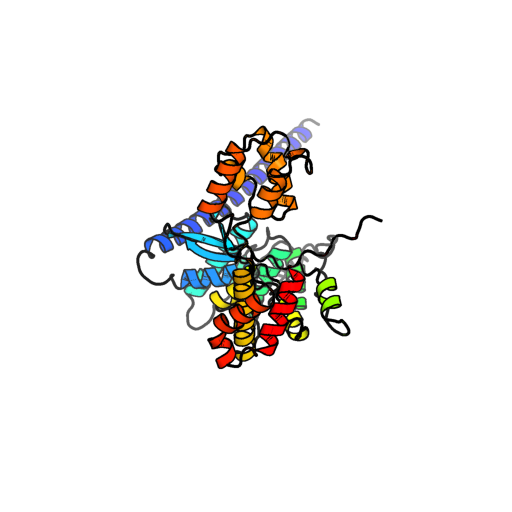 276 ? -12.804 -6.338 4.051 1.00 83.94 276 ASP A CA 1
ATOM 2070 C C . ASP A 1 276 ? -12.826 -4.892 3.536 1.00 83.94 276 ASP A C 1
ATOM 2072 O O . ASP A 1 276 ? -12.697 -3.938 4.295 1.00 83.94 276 ASP A O 1
ATOM 2076 N N . ALA A 1 277 ? -12.994 -4.736 2.224 1.00 86.94 277 ALA A N 1
ATOM 2077 C CA . ALA A 1 277 ? -13.161 -3.440 1.569 1.00 86.94 277 ALA A CA 1
ATOM 2078 C C . ALA A 1 277 ? -14.639 -3.084 1.324 1.00 86.94 277 ALA A C 1
ATOM 2080 O O . ALA A 1 277 ? -14.921 -2.093 0.647 1.00 86.94 277 ALA A O 1
ATOM 2081 N N . GLY A 1 278 ? -15.581 -3.906 1.802 1.00 86.38 278 GLY A N 1
ATOM 2082 C CA . GLY A 1 278 ? -17.002 -3.789 1.476 1.00 86.38 278 GLY A CA 1
ATOM 2083 C C . GLY A 1 278 ? -17.285 -4.146 0.014 1.00 86.38 278 GLY A C 1
ATOM 2084 O O . GLY A 1 278 ? -18.138 -3.526 -0.630 1.00 86.38 278 GLY A O 1
ATOM 2085 N N . LEU A 1 279 ? -16.520 -5.098 -0.530 1.00 90.81 279 LEU A N 1
ATOM 2086 C CA . LEU A 1 279 ? -16.664 -5.596 -1.898 1.00 90.81 279 LEU A CA 1
ATOM 2087 C C . LEU A 1 279 ? -17.259 -7.002 -1.897 1.00 90.81 279 LEU A C 1
ATOM 2089 O O . LEU A 1 279 ? -16.884 -7.852 -1.090 1.00 90.81 279 LEU A O 1
ATOM 2093 N N . GLY A 1 280 ? -18.139 -7.281 -2.859 1.00 90.94 280 GLY A N 1
ATOM 2094 C CA . GLY A 1 280 ? -18.596 -8.650 -3.088 1.00 90.94 280 GLY A CA 1
ATOM 2095 C C . GLY A 1 280 ? -17.434 -9.569 -3.503 1.00 90.94 280 GLY A C 1
ATOM 2096 O O . GLY A 1 280 ? -16.448 -9.100 -4.076 1.00 90.94 280 GLY A O 1
ATOM 2097 N N . PRO A 1 281 ? -17.538 -10.899 -3.311 1.00 88.62 281 PRO A N 1
ATOM 2098 C CA . PRO A 1 281 ? -16.451 -11.831 -3.629 1.00 88.62 281 PRO A CA 1
ATOM 2099 C C . PRO A 1 281 ? -16.030 -11.783 -5.107 1.00 88.62 281 PRO A C 1
ATOM 2101 O O . PRO A 1 281 ? -14.855 -11.962 -5.419 1.00 88.62 281 PRO A O 1
ATOM 2104 N N . GLY A 1 282 ? -16.968 -11.496 -6.018 1.00 91.75 282 GLY A N 1
ATOM 2105 C CA . GLY A 1 282 ? -16.676 -11.288 -7.438 1.00 91.75 282 GLY A CA 1
ATOM 2106 C C . GLY A 1 282 ? -15.913 -9.989 -7.722 1.00 91.75 282 GLY A C 1
ATOM 2107 O O . GLY A 1 282 ? -14.939 -10.018 -8.470 1.00 91.75 282 GLY A O 1
ATOM 2108 N N . GLU A 1 283 ? -16.311 -8.871 -7.100 1.00 93.19 283 GLU A N 1
ATOM 2109 C CA . GLU A 1 283 ? -15.608 -7.582 -7.213 1.00 93.19 283 GLU A CA 1
ATOM 2110 C C . GLU A 1 283 ? -14.181 -7.697 -6.656 1.00 93.19 283 GLU A C 1
ATOM 2112 O O . GLU A 1 283 ? -13.228 -7.288 -7.316 1.00 93.19 283 GLU A O 1
ATOM 2117 N N . ALA A 1 284 ? -14.024 -8.322 -5.483 1.00 93.81 284 ALA A N 1
ATOM 2118 C CA . ALA A 1 284 ? -12.724 -8.537 -4.855 1.00 93.81 284 ALA A CA 1
ATOM 2119 C C . ALA A 1 284 ? -11.812 -9.425 -5.716 1.00 93.81 284 ALA A C 1
ATOM 2121 O O . ALA A 1 284 ? -10.674 -9.051 -5.983 1.00 93.81 284 ALA A O 1
ATOM 2122 N N . ALA A 1 285 ? -12.315 -10.557 -6.225 1.00 93.31 285 ALA A N 1
ATOM 2123 C CA . ALA A 1 285 ? -11.530 -11.434 -7.096 1.00 93.31 285 ALA A CA 1
ATOM 2124 C C . ALA A 1 285 ? -11.156 -10.768 -8.431 1.00 93.31 285 ALA A C 1
ATOM 2126 O O . ALA A 1 285 ? -10.095 -11.043 -8.993 1.00 93.31 285 ALA A O 1
ATOM 2127 N N . ARG A 1 286 ? -12.018 -9.892 -8.961 1.00 94.50 286 ARG A N 1
ATOM 2128 C CA . ARG A 1 286 ? -11.709 -9.100 -10.155 1.00 94.50 286 ARG A CA 1
ATOM 2129 C C . ARG A 1 286 ? -10.628 -8.059 -9.874 1.00 94.50 286 ARG A C 1
ATOM 2131 O O . ARG A 1 286 ? -9.727 -7.904 -10.692 1.00 94.50 286 ARG A O 1
ATOM 2138 N N . LEU A 1 287 ? -10.692 -7.375 -8.733 1.00 96.19 287 LEU A N 1
ATOM 2139 C CA . LEU A 1 287 ? -9.655 -6.426 -8.335 1.00 96.19 287 LEU A CA 1
ATOM 2140 C C . LEU A 1 287 ? -8.315 -7.128 -8.073 1.00 96.19 287 LEU A C 1
ATOM 2142 O O . LEU A 1 287 ? -7.292 -6.623 -8.522 1.00 96.19 287 LEU A O 1
ATOM 2146 N N . ASP A 1 288 ? -8.326 -8.322 -7.470 1.00 95.94 288 ASP A N 1
ATOM 2147 C CA . ASP A 1 288 ? -7.135 -9.174 -7.339 1.00 95.94 288 ASP A CA 1
ATOM 2148 C C . ASP A 1 288 ? -6.487 -9.433 -8.714 1.00 95.94 288 ASP A C 1
ATOM 2150 O O . ASP A 1 288 ? -5.293 -9.194 -8.883 1.00 95.94 288 ASP A O 1
ATOM 2154 N N . ALA A 1 289 ? -7.282 -9.808 -9.724 1.00 96.06 289 ALA A N 1
ATOM 2155 C CA . ALA A 1 289 ? -6.783 -10.046 -11.080 1.00 96.06 289 ALA A CA 1
ATOM 2156 C C . ALA A 1 289 ? -6.255 -8.770 -11.768 1.00 96.06 289 ALA A C 1
ATOM 2158 O O . ALA A 1 289 ? -5.271 -8.817 -12.505 1.00 96.06 289 ALA A O 1
ATOM 2159 N N . LEU A 1 290 ? -6.882 -7.613 -11.533 1.00 96.94 290 LEU A N 1
ATOM 2160 C CA . LEU A 1 290 ? -6.378 -6.328 -12.031 1.00 96.94 290 LEU A CA 1
ATOM 2161 C C . LEU A 1 290 ? -5.052 -5.936 -11.360 1.00 96.94 290 LEU A C 1
ATOM 2163 O O . LEU A 1 290 ? -4.166 -5.393 -12.019 1.00 96.94 290 LEU A O 1
ATOM 2167 N N . CYS A 1 291 ? -4.892 -6.221 -10.067 1.00 96.31 291 CYS A N 1
ATOM 2168 C CA . CYS A 1 291 ? -3.626 -6.036 -9.365 1.00 96.31 291 CYS A CA 1
ATOM 2169 C C . CYS A 1 291 ? -2.539 -6.973 -9.910 1.00 96.31 291 CYS A C 1
ATOM 2171 O O . CYS A 1 291 ? -1.432 -6.499 -10.171 1.00 96.31 291 CYS A O 1
ATOM 2173 N N . ASP A 1 292 ? -2.866 -8.246 -10.174 1.00 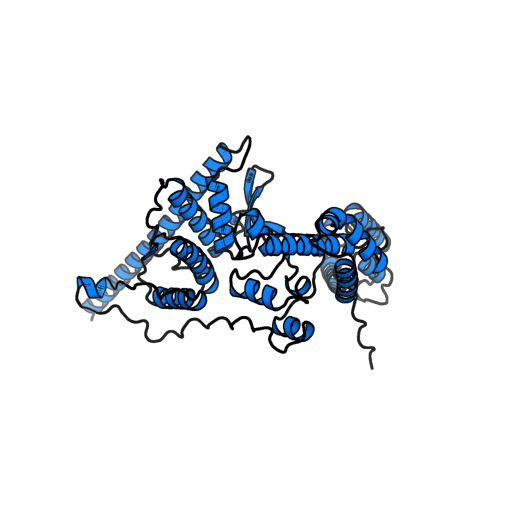96.06 292 ASP A N 1
ATOM 2174 C CA . ASP A 1 292 ? -1.954 -9.196 -10.831 1.00 96.06 292 ASP A CA 1
ATOM 2175 C C . ASP A 1 292 ? -1.507 -8.653 -12.201 1.00 96.06 292 ASP A C 1
ATOM 2177 O O . ASP A 1 292 ? -0.324 -8.689 -12.536 1.00 96.06 292 ASP A O 1
ATOM 2181 N N . LEU A 1 293 ? -2.437 -8.078 -12.977 1.00 96.25 293 LEU A N 1
ATOM 2182 C CA . LEU A 1 293 ? -2.156 -7.447 -14.270 1.00 96.25 293 LEU A CA 1
ATOM 2183 C C . LEU A 1 293 ? -1.186 -6.260 -14.152 1.00 96.25 293 LEU A C 1
ATOM 2185 O O . LEU A 1 293 ? -0.248 -6.172 -14.945 1.00 96.25 293 LEU A O 1
ATOM 2189 N N . ALA A 1 294 ? -1.367 -5.358 -13.180 1.00 95.81 294 ALA A N 1
ATOM 2190 C CA . ALA A 1 294 ? -0.422 -4.256 -12.963 1.00 95.81 294 ALA A CA 1
ATOM 2191 C C . ALA A 1 294 ? 0.960 -4.747 -12.519 1.00 95.81 294 ALA A C 1
ATOM 2193 O O . ALA A 1 294 ? 1.971 -4.249 -13.012 1.00 95.81 294 ALA A O 1
ATOM 2194 N N . GLU A 1 295 ? 1.026 -5.718 -11.610 1.00 94.62 295 GLU A N 1
ATOM 2195 C CA . GLU A 1 295 ? 2.288 -6.290 -11.132 1.00 94.62 295 GLU A CA 1
ATOM 2196 C C . GLU A 1 295 ? 3.047 -6.998 -12.263 1.00 94.62 295 GLU A C 1
ATOM 2198 O O . GLU A 1 295 ? 4.243 -6.749 -12.453 1.00 94.62 295 GLU A O 1
ATOM 2203 N N . ALA A 1 296 ? 2.343 -7.790 -13.076 1.00 94.12 296 ALA A N 1
ATOM 2204 C CA . ALA A 1 296 ? 2.879 -8.412 -14.283 1.00 94.12 296 ALA A CA 1
ATOM 2205 C C . ALA A 1 296 ? 3.359 -7.360 -15.296 1.00 94.12 296 ALA A C 1
ATOM 2207 O O . ALA A 1 296 ? 4.444 -7.486 -15.866 1.00 94.12 296 ALA A O 1
ATOM 2208 N N . ALA A 1 297 ? 2.611 -6.268 -15.481 1.00 93.94 297 ALA A N 1
ATOM 2209 C CA . ALA A 1 297 ? 3.007 -5.189 -16.381 1.00 93.94 297 ALA A CA 1
ATOM 2210 C C . ALA A 1 297 ? 4.236 -4.430 -15.879 1.00 93.94 297 ALA A C 1
ATOM 2212 O O . ALA A 1 297 ? 5.120 -4.118 -16.680 1.00 93.94 297 ALA A O 1
ATOM 2213 N N . CYS A 1 298 ? 4.354 -4.186 -14.572 1.00 92.31 298 CYS A N 1
ATOM 2214 C CA . CYS A 1 298 ? 5.570 -3.661 -13.955 1.00 92.31 298 CYS A CA 1
ATOM 2215 C C . CYS A 1 298 ? 6.761 -4.596 -14.205 1.00 92.31 298 CYS A C 1
ATOM 2217 O O . CYS A 1 298 ? 7.803 -4.144 -14.683 1.00 92.31 298 CYS A O 1
ATOM 2219 N N . ALA A 1 299 ? 6.604 -5.899 -13.950 1.00 89.38 299 ALA A N 1
ATOM 2220 C CA . ALA A 1 299 ? 7.656 -6.892 -14.159 1.00 89.38 299 ALA A CA 1
ATOM 2221 C C . ALA A 1 299 ? 8.092 -6.974 -15.632 1.00 89.38 299 ALA A C 1
ATOM 2223 O O . ALA A 1 299 ? 9.286 -6.914 -15.930 1.00 89.38 299 ALA A O 1
ATOM 2224 N N . ALA A 1 300 ? 7.137 -7.027 -16.561 1.00 90.00 300 ALA A N 1
ATOM 2225 C CA . ALA A 1 300 ? 7.392 -7.041 -17.997 1.00 90.00 300 ALA A CA 1
ATOM 2226 C C . ALA A 1 300 ? 8.042 -5.733 -18.483 1.00 90.00 300 ALA A C 1
ATOM 2228 O O . ALA A 1 300 ? 8.971 -5.767 -19.284 1.00 90.00 300 ALA A O 1
ATOM 2229 N N . SER A 1 301 ? 7.635 -4.581 -17.942 1.00 86.88 301 SER A N 1
ATOM 2230 C CA . SER A 1 301 ? 8.222 -3.271 -18.275 1.00 86.88 301 SER A CA 1
ATOM 2231 C C . SER A 1 301 ? 9.663 -3.110 -17.789 1.00 86.88 301 SER A C 1
ATOM 2233 O O . SER A 1 301 ? 10.376 -2.222 -18.259 1.00 86.88 301 SER A O 1
ATOM 2235 N N . ARG A 1 302 ? 10.101 -3.955 -16.849 1.00 84.44 302 ARG A N 1
ATOM 2236 C CA . ARG A 1 302 ? 11.496 -4.044 -16.407 1.00 84.44 302 ARG A CA 1
ATOM 2237 C C . ARG A 1 302 ? 12.339 -4.974 -17.282 1.00 84.44 302 ARG A C 1
ATOM 2239 O O 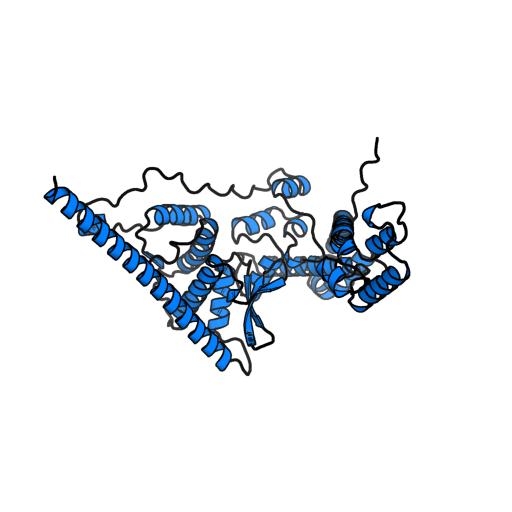. ARG A 1 302 ? 13.557 -4.957 -17.175 1.00 84.44 302 ARG A O 1
ATOM 2246 N N . VAL A 1 303 ? 11.747 -5.774 -18.169 1.00 84.12 303 VAL A N 1
ATOM 2247 C CA . VAL A 1 303 ? 12.536 -6.590 -19.105 1.00 84.12 303 VAL A CA 1
ATOM 2248 C C . VAL A 1 303 ? 13.338 -5.662 -20.018 1.00 84.12 303 VAL A C 1
ATOM 2250 O O . VAL A 1 303 ? 12.791 -4.740 -20.620 1.00 84.12 303 VAL A O 1
ATOM 2253 N N . GLY A 1 304 ? 14.653 -5.872 -20.074 1.00 76.56 304 GLY A N 1
ATOM 2254 C CA . GLY A 1 304 ? 15.579 -5.017 -20.821 1.00 76.56 304 GLY A CA 1
ATOM 2255 C C . GLY A 1 304 ? 15.890 -3.668 -20.164 1.00 76.56 304 GLY A C 1
ATOM 2256 O O . GLY A 1 304 ? 16.614 -2.854 -20.751 1.00 76.56 304 GLY A O 1
ATOM 2257 N N . ARG A 1 305 ? 15.377 -3.445 -18.944 1.00 76.31 305 ARG A N 1
ATOM 2258 C CA . ARG A 1 305 ? 15.656 -2.301 -18.067 1.00 76.31 305 ARG A CA 1
ATOM 2259 C C . ARG A 1 305 ? 16.103 -2.838 -16.703 1.00 76.31 305 ARG A C 1
ATOM 2261 O O . ARG A 1 305 ? 15.287 -3.259 -15.887 1.00 76.31 305 ARG A O 1
ATOM 2268 N N . GLY A 1 306 ? 17.413 -2.866 -16.467 1.00 75.44 306 GLY A N 1
ATOM 2269 C CA . GLY A 1 306 ? 17.950 -3.352 -15.196 1.00 75.44 306 GLY A CA 1
ATOM 2270 C C . GLY A 1 306 ? 17.566 -2.459 -14.011 1.00 75.44 306 GLY A C 1
ATOM 2271 O O . GLY A 1 306 ? 16.792 -1.508 -14.134 1.00 75.44 306 GLY A O 1
ATOM 2272 N N . ARG A 1 307 ? 18.082 -2.787 -12.825 1.00 81.62 307 ARG A N 1
ATOM 2273 C CA . ARG A 1 307 ? 17.886 -1.967 -11.619 1.00 81.62 307 ARG A CA 1
ATOM 2274 C C . ARG A 1 307 ? 18.298 -0.508 -11.888 1.00 81.62 307 ARG A C 1
ATOM 2276 O O . ARG A 1 307 ? 19.268 -0.289 -12.615 1.00 81.62 307 ARG A O 1
ATOM 2283 N N . PRO A 1 308 ? 17.598 0.483 -11.307 1.00 83.62 308 PRO A N 1
ATOM 2284 C CA . PRO A 1 308 ? 17.985 1.875 -11.472 1.00 83.62 308 PRO A CA 1
ATOM 2285 C C . PRO A 1 308 ? 19.366 2.102 -10.854 1.00 83.62 308 PRO A C 1
ATOM 2287 O O . PRO A 1 308 ? 19.625 1.707 -9.718 1.00 83.62 308 PRO A O 1
ATOM 2290 N N . VAL A 1 309 ? 20.256 2.727 -11.617 1.00 85.94 309 VAL A N 1
ATOM 2291 C CA . VAL A 1 309 ? 21.581 3.124 -11.146 1.00 85.94 309 VAL A CA 1
ATOM 2292 C C . VAL A 1 309 ? 21.436 4.368 -10.282 1.00 85.94 309 VAL A C 1
ATOM 2294 O O . VAL A 1 309 ? 21.081 5.437 -10.778 1.00 85.94 309 VAL A O 1
ATOM 2297 N N . ASP A 1 310 ? 21.725 4.234 -8.993 1.00 86.06 310 ASP A N 1
ATOM 2298 C CA . ASP A 1 310 ? 21.748 5.338 -8.042 1.00 86.06 310 ASP A CA 1
ATOM 2299 C C . ASP A 1 310 ? 23.181 5.662 -7.588 1.00 86.06 310 ASP A C 1
ATOM 2301 O O . ASP A 1 310 ? 24.172 5.064 -8.020 1.00 86.06 310 ASP A O 1
ATOM 2305 N N . ARG A 1 311 ? 23.306 6.656 -6.708 1.00 90.12 311 ARG A N 1
ATOM 2306 C CA . ARG A 1 311 ? 24.594 7.057 -6.136 1.00 90.12 311 ARG A CA 1
ATOM 2307 C C . ARG A 1 311 ? 25.309 5.881 -5.452 1.00 90.12 311 ARG A C 1
ATOM 2309 O O . ARG A 1 311 ? 26.522 5.752 -5.601 1.00 90.12 311 ARG A O 1
ATOM 2316 N N . ALA A 1 312 ? 24.573 5.053 -4.712 1.00 87.69 312 ALA A N 1
ATOM 2317 C CA . ALA A 1 312 ? 25.140 3.940 -3.961 1.00 87.69 312 ALA A CA 1
ATOM 2318 C C . ALA A 1 312 ? 25.702 2.869 -4.906 1.00 87.69 312 ALA A C 1
ATOM 2320 O O . ALA A 1 312 ? 26.823 2.412 -4.697 1.00 87.69 312 ALA A O 1
ATOM 2321 N N . ALA A 1 313 ? 24.993 2.549 -5.990 1.00 87.56 313 ALA A N 1
ATOM 2322 C CA . ALA A 1 313 ? 25.465 1.649 -7.038 1.00 87.56 313 ALA A CA 1
ATOM 2323 C C . ALA A 1 313 ? 26.751 2.169 -7.704 1.00 87.56 313 ALA A C 1
ATOM 2325 O O . ALA A 1 313 ? 27.706 1.418 -7.911 1.00 87.56 313 ALA A O 1
ATOM 2326 N N . LEU A 1 314 ? 26.816 3.473 -8.001 1.00 90.19 314 LEU A N 1
ATOM 2327 C CA . LEU A 1 314 ? 28.021 4.094 -8.562 1.00 90.19 314 LEU A CA 1
ATOM 2328 C C . LEU A 1 314 ? 29.206 4.033 -7.590 1.00 90.19 314 LEU A C 1
ATOM 2330 O O . LEU A 1 314 ? 30.331 3.780 -8.022 1.00 90.19 314 LEU A O 1
ATOM 2334 N N . GLU A 1 315 ? 28.968 4.236 -6.295 1.00 90.94 315 GLU A N 1
ATOM 2335 C CA . GLU A 1 315 ? 29.993 4.134 -5.252 1.00 90.94 315 GLU A CA 1
ATOM 2336 C C . GLU A 1 315 ? 30.508 2.697 -5.092 1.00 90.94 315 GLU A C 1
ATOM 2338 O O . GLU A 1 315 ? 31.717 2.461 -5.131 1.00 90.94 315 GLU A O 1
ATOM 2343 N N . GLN A 1 316 ? 29.589 1.735 -4.991 1.00 90.62 316 GLN A N 1
ATOM 2344 C CA . GLN A 1 316 ? 29.883 0.309 -4.829 1.00 90.62 316 GLN A CA 1
ATOM 2345 C C . GLN A 1 316 ? 30.611 -0.286 -6.037 1.00 90.62 316 GLN A C 1
ATOM 2347 O O . GLN A 1 316 ? 31.414 -1.200 -5.865 1.00 90.62 316 GLN A O 1
ATOM 2352 N N . SER A 1 317 ? 30.411 0.271 -7.237 1.00 89.50 317 SER A N 1
ATOM 2353 C CA . SER A 1 317 ? 31.112 -0.175 -8.448 1.00 89.50 317 SER A CA 1
ATOM 2354 C C . SER A 1 317 ? 32.641 -0.107 -8.340 1.00 89.50 317 SER A C 1
ATOM 2356 O O . SER A 1 317 ? 33.345 -0.751 -9.118 1.00 89.50 317 SER A O 1
ATOM 2358 N N . GLY A 1 318 ? 33.190 0.752 -7.466 1.00 86.94 318 GLY A N 1
ATOM 2359 C CA . GLY A 1 318 ? 34.632 1.030 -7.380 1.00 86.94 318 GLY A CA 1
ATOM 2360 C C . GLY A 1 318 ? 35.242 1.654 -8.651 1.00 86.94 318 GLY A C 1
ATOM 2361 O O . GLY A 1 318 ? 36.436 1.978 -8.703 1.00 86.94 318 GLY A O 1
ATOM 2362 N N . ALA A 1 319 ? 34.435 1.848 -9.697 1.00 87.56 319 ALA A N 1
ATOM 2363 C CA . ALA A 1 319 ? 34.838 2.401 -10.979 1.00 87.56 319 ALA A CA 1
ATOM 2364 C C . ALA A 1 319 ? 34.762 3.935 -10.991 1.00 87.56 319 ALA A C 1
ATOM 2366 O O . ALA A 1 319 ? 35.542 4.591 -11.690 1.00 87.56 319 ALA A O 1
ATOM 2367 N N . VAL A 1 320 ? 33.868 4.511 -10.182 1.00 88.00 320 VAL A N 1
ATOM 2368 C CA . VAL A 1 320 ? 33.630 5.955 -10.083 1.00 88.00 320 VAL A CA 1
ATOM 2369 C C . VAL A 1 320 ? 34.405 6.542 -8.903 1.00 88.00 320 VAL A C 1
ATOM 2371 O O . VAL A 1 320 ? 34.249 6.126 -7.760 1.00 88.00 320 VAL A O 1
ATOM 2374 N N . SER A 1 321 ? 35.263 7.533 -9.161 1.00 86.00 321 SER A N 1
ATOM 2375 C CA . SER A 1 321 ? 35.977 8.232 -8.085 1.00 86.00 321 SER A CA 1
ATOM 2376 C C . SER A 1 321 ? 35.082 9.266 -7.396 1.00 86.00 321 SER A C 1
ATOM 2378 O O . SER A 1 321 ? 34.151 9.786 -8.009 1.00 86.00 321 SER A O 1
ATOM 2380 N N . ARG A 1 322 ? 35.418 9.660 -6.156 1.00 86.62 322 ARG A N 1
ATOM 2381 C CA . ARG A 1 322 ? 34.675 10.685 -5.385 1.00 86.62 322 ARG A CA 1
ATOM 2382 C C . ARG A 1 322 ? 34.403 11.976 -6.167 1.00 86.62 322 ARG A C 1
ATOM 2384 O O . ARG A 1 322 ? 33.353 12.579 -6.002 1.00 86.62 322 ARG A O 1
ATOM 2391 N N . ARG A 1 323 ? 35.323 12.374 -7.055 1.00 88.06 323 ARG A N 1
ATOM 2392 C CA . ARG A 1 323 ? 35.164 13.551 -7.925 1.00 88.06 323 ARG A CA 1
ATOM 2393 C C . ARG A 1 323 ? 34.001 13.414 -8.918 1.00 88.06 323 ARG A C 1
ATOM 2395 O O . ARG A 1 323 ? 33.373 14.416 -9.237 1.00 88.06 323 ARG A O 1
ATOM 2402 N N . TYR A 1 324 ? 33.754 12.211 -9.434 1.00 85.38 324 TYR A N 1
ATOM 2403 C CA . TYR A 1 324 ? 32.727 11.936 -10.446 1.00 85.38 324 TYR A CA 1
ATOM 2404 C C . TYR A 1 324 ? 31.436 11.361 -9.858 1.00 85.38 324 TYR A C 1
ATOM 2406 O O . TYR A 1 324 ? 30.472 11.184 -10.592 1.00 85.38 324 TYR A O 1
ATOM 2414 N N . LEU A 1 325 ? 31.387 11.129 -8.547 1.00 87.69 325 LEU A N 1
ATOM 2415 C CA . LEU A 1 325 ? 30.258 10.484 -7.891 1.00 87.69 325 LEU A CA 1
ATOM 2416 C C . LEU A 1 325 ? 28.988 11.351 -7.920 1.00 87.69 325 LEU A C 1
ATOM 2418 O O . LEU A 1 325 ? 27.975 10.900 -8.440 1.00 87.69 325 LEU A O 1
ATOM 2422 N N . GLU A 1 326 ? 29.056 12.613 -7.478 1.00 89.75 326 GLU A N 1
ATOM 2423 C CA . GLU A 1 326 ? 27.909 13.542 -7.579 1.00 89.75 326 GLU A CA 1
ATOM 2424 C C . GLU A 1 326 ? 27.525 13.855 -9.034 1.00 89.75 326 GLU A C 1
ATOM 2426 O O . GLU A 1 326 ? 26.342 13.768 -9.368 1.00 89.75 326 GLU A O 1
ATOM 2431 N N . PRO A 1 327 ? 28.478 14.183 -9.938 1.00 89.62 327 PRO A N 1
ATOM 2432 C CA . PRO A 1 327 ? 28.135 14.471 -11.326 1.00 89.62 327 PRO A CA 1
ATOM 2433 C C . PRO A 1 327 ? 27.462 13.291 -12.032 1.00 89.62 327 PRO A C 1
ATOM 2435 O O . PRO A 1 327 ? 26.482 13.498 -12.742 1.00 89.62 327 PRO A O 1
ATOM 2438 N N . LEU A 1 328 ? 27.949 12.060 -11.833 1.00 88.88 328 LEU A N 1
ATOM 2439 C CA . LEU A 1 328 ? 27.346 10.879 -12.452 1.00 88.88 328 LEU A CA 1
ATOM 2440 C C . LEU A 1 328 ? 26.048 10.456 -11.771 1.00 88.88 328 LEU A C 1
ATOM 2442 O O . LEU A 1 328 ? 25.153 10.007 -12.477 1.00 88.88 328 LEU A O 1
ATOM 2446 N N . ALA A 1 329 ? 25.895 10.654 -10.459 1.00 88.44 329 ALA A N 1
ATOM 2447 C CA . ALA A 1 329 ? 24.616 10.439 -9.784 1.00 88.44 329 ALA A CA 1
ATOM 2448 C C . ALA A 1 329 ? 23.533 11.392 -10.317 1.00 88.44 329 ALA A C 1
ATOM 2450 O O . ALA A 1 329 ? 22.405 10.965 -10.546 1.00 88.44 329 ALA A O 1
ATOM 2451 N N . ALA A 1 330 ? 23.879 12.653 -10.601 1.00 87.50 330 ALA A N 1
ATOM 2452 C CA . ALA A 1 330 ? 22.961 13.598 -11.236 1.00 87.50 330 ALA A CA 1
ATOM 2453 C C . ALA A 1 330 ? 22.592 13.177 -12.670 1.00 87.50 330 ALA A C 1
ATOM 2455 O O . ALA A 1 330 ? 21.422 13.212 -13.041 1.00 87.50 330 ALA A O 1
ATOM 2456 N N . VAL A 1 331 ? 23.569 12.727 -13.468 1.00 87.69 331 VAL A N 1
ATOM 2457 C CA . VAL A 1 331 ? 23.309 12.202 -14.822 1.00 87.69 331 VAL A CA 1
ATOM 2458 C C . VAL A 1 331 ? 22.434 10.949 -14.766 1.00 87.69 331 VAL A C 1
ATOM 2460 O O . VAL A 1 331 ? 21.516 10.825 -15.571 1.00 87.69 331 VAL A O 1
ATOM 2463 N N . ALA A 1 332 ? 22.698 10.042 -13.822 1.00 85.44 332 ALA A N 1
ATOM 2464 C CA . ALA A 1 332 ? 21.904 8.840 -13.606 1.00 85.44 332 ALA A CA 1
ATOM 2465 C C . ALA A 1 332 ? 20.461 9.201 -13.227 1.00 85.44 332 ALA A C 1
ATOM 2467 O O . ALA A 1 332 ? 19.531 8.691 -13.843 1.00 85.44 332 ALA A O 1
ATOM 2468 N N . ALA A 1 333 ? 20.263 10.151 -12.308 1.00 83.00 333 ALA A N 1
ATOM 2469 C CA . ALA A 1 333 ? 18.938 10.649 -11.945 1.00 83.00 333 ALA A CA 1
ATOM 2470 C C . ALA A 1 333 ? 18.189 11.270 -13.142 1.00 83.00 333 ALA A C 1
ATOM 2472 O O . ALA A 1 333 ? 17.002 11.010 -13.322 1.00 83.00 333 ALA A O 1
ATOM 2473 N N . GLU A 1 334 ? 18.874 12.028 -14.006 1.00 83.94 334 GLU A N 1
ATOM 2474 C CA . GLU A 1 334 ? 18.274 12.613 -15.217 1.00 83.94 334 GLU A CA 1
ATOM 2475 C C . GLU A 1 334 ? 17.812 11.577 -16.245 1.00 83.94 334 GLU A C 1
ATOM 2477 O O . GLU A 1 334 ? 16.838 11.818 -16.956 1.00 83.94 334 GLU A O 1
ATOM 2482 N N . VAL A 1 335 ? 18.509 10.444 -16.353 1.00 81.62 335 VAL A N 1
ATOM 2483 C CA . VAL A 1 335 ? 18.097 9.334 -17.229 1.00 81.62 335 VAL A CA 1
ATOM 2484 C C . VAL A 1 335 ? 17.194 8.327 -16.510 1.00 81.62 335 VAL A C 1
ATOM 2486 O O . VAL A 1 335 ? 16.987 7.225 -17.010 1.00 81.62 335 VAL A O 1
ATOM 2489 N N . GLY A 1 336 ? 16.672 8.674 -15.328 1.00 75.31 336 GLY A N 1
ATOM 2490 C CA . GLY A 1 336 ? 15.797 7.800 -14.543 1.00 75.31 336 GLY A CA 1
ATOM 2491 C C . GLY A 1 336 ? 16.477 6.518 -14.050 1.00 75.31 336 GLY A C 1
ATOM 2492 O O . GLY A 1 336 ? 15.811 5.508 -13.851 1.00 75.31 336 GLY A O 1
ATOM 2493 N N . GLY A 1 337 ? 17.802 6.534 -13.896 1.00 80.06 337 GLY A N 1
ATOM 2494 C CA . GLY A 1 337 ? 18.605 5.386 -13.477 1.00 80.06 337 GLY A CA 1
ATOM 2495 C C . GLY A 1 337 ? 18.890 4.366 -14.584 1.00 80.06 337 GLY A C 1
ATOM 2496 O O . GLY A 1 337 ? 19.427 3.305 -14.282 1.00 80.06 337 GLY A O 1
ATOM 2497 N N . ASP A 1 338 ? 18.566 4.643 -15.852 1.00 83.25 338 ASP A N 1
ATOM 2498 C CA . ASP A 1 338 ? 18.847 3.725 -16.964 1.00 83.25 338 ASP A CA 1
ATOM 2499 C C . ASP A 1 338 ? 20.365 3.572 -17.198 1.00 83.25 338 ASP A C 1
ATOM 2501 O O . ASP A 1 338 ? 21.048 4.488 -17.671 1.00 83.25 338 ASP A O 1
ATOM 2505 N N . ALA A 1 339 ? 20.891 2.379 -16.898 1.00 86.06 339 ALA A N 1
ATOM 2506 C CA . ALA A 1 339 ? 22.297 2.027 -17.080 1.00 86.06 339 ALA A CA 1
ATOM 2507 C C . ALA A 1 339 ? 22.775 2.180 -18.533 1.00 86.06 339 ALA A C 1
ATOM 2509 O O . ALA A 1 339 ? 23.880 2.670 -18.771 1.00 86.06 339 ALA A O 1
ATOM 2510 N N . ARG A 1 340 ? 21.953 1.800 -19.520 1.00 86.88 340 ARG A N 1
ATOM 2511 C CA . ARG A 1 340 ? 22.299 1.885 -20.946 1.00 86.88 340 ARG A CA 1
ATOM 2512 C C . ARG A 1 340 ? 22.361 3.348 -21.386 1.00 86.88 340 ARG A C 1
ATOM 2514 O O . ARG A 1 340 ? 23.300 3.733 -22.083 1.00 86.88 340 ARG A O 1
ATOM 2521 N N . ALA A 1 341 ? 21.417 4.176 -20.938 1.00 85.88 341 ALA A N 1
ATOM 2522 C CA . ALA A 1 341 ? 21.422 5.614 -21.211 1.00 85.88 341 ALA A CA 1
ATOM 2523 C C . ALA A 1 341 ? 22.595 6.338 -20.521 1.00 85.88 341 ALA A C 1
ATOM 2525 O O . ALA A 1 341 ? 23.242 7.192 -21.136 1.00 85.88 341 ALA A O 1
ATOM 2526 N N . LEU A 1 342 ? 22.920 5.966 -19.279 1.00 88.38 342 LEU A N 1
ATOM 2527 C CA . LEU A 1 342 ? 24.078 6.485 -18.548 1.00 88.38 342 LEU A CA 1
ATOM 2528 C C . LEU A 1 342 ? 25.391 6.144 -19.270 1.00 88.38 342 LEU A C 1
ATOM 2530 O O . LEU A 1 342 ? 26.213 7.031 -19.514 1.00 88.38 342 LEU A O 1
ATOM 2534 N N . LEU A 1 343 ? 25.574 4.881 -19.667 1.00 89.00 343 LEU A N 1
ATOM 2535 C CA . LEU A 1 343 ? 26.747 4.431 -20.423 1.00 89.00 343 LEU A CA 1
ATOM 2536 C C . LEU A 1 343 ? 26.841 5.114 -21.796 1.00 89.00 343 LEU A C 1
ATOM 2538 O O . LEU A 1 343 ? 27.937 5.491 -22.218 1.00 89.00 343 LEU A O 1
ATOM 2542 N N . ALA A 1 344 ? 25.708 5.353 -22.465 1.00 88.00 344 ALA A N 1
ATOM 2543 C CA . ALA A 1 344 ? 25.662 6.098 -23.721 1.00 88.00 344 ALA A CA 1
ATOM 2544 C C . ALA A 1 344 ? 26.100 7.564 -23.550 1.00 88.00 344 ALA A C 1
ATOM 2546 O O . ALA A 1 344 ? 26.878 8.063 -24.368 1.00 88.00 344 ALA A O 1
ATOM 2547 N N . ARG A 1 345 ? 25.679 8.244 -22.471 1.00 86.81 345 ARG A N 1
ATOM 2548 C CA . ARG A 1 345 ? 26.153 9.604 -22.140 1.00 86.81 345 ARG A CA 1
ATOM 2549 C C . ARG A 1 345 ? 27.646 9.622 -21.810 1.00 86.81 345 ARG A C 1
ATOM 2551 O O . ARG A 1 345 ? 28.374 10.465 -22.325 1.00 86.81 345 ARG A O 1
ATOM 2558 N N . LEU A 1 346 ? 28.135 8.641 -21.048 1.00 86.31 346 LEU A N 1
ATOM 2559 C CA . LEU A 1 346 ? 29.568 8.459 -20.774 1.00 86.31 346 LEU A CA 1
ATOM 2560 C C . LEU A 1 346 ? 30.394 8.177 -22.040 1.00 86.31 346 LEU A C 1
ATOM 2562 O O . LEU A 1 346 ? 31.588 8.475 -22.087 1.00 86.31 346 LEU A O 1
ATOM 2566 N N . ALA A 1 347 ? 29.787 7.596 -23.077 1.00 85.31 347 ALA A N 1
ATOM 2567 C CA . ALA A 1 347 ? 30.439 7.367 -24.361 1.00 85.31 347 ALA A CA 1
ATOM 2568 C C . ALA A 1 347 ? 30.560 8.629 -25.228 1.00 85.31 347 ALA A C 1
ATOM 2570 O O . ALA A 1 347 ? 31.382 8.648 -26.147 1.00 85.31 347 ALA A O 1
ATOM 2571 N N . ARG A 1 348 ? 29.806 9.692 -24.918 1.00 85.44 348 ARG A N 1
ATOM 2572 C CA . ARG A 1 348 ? 29.807 10.967 -25.646 1.00 85.44 348 ARG A CA 1
ATOM 2573 C C . ARG A 1 348 ? 30.167 12.139 -24.721 1.00 85.44 348 ARG A C 1
ATOM 2575 O O . ARG A 1 348 ? 29.347 13.022 -24.486 1.00 85.44 348 ARG A O 1
ATOM 2582 N N . PRO A 1 349 ? 31.426 12.235 -24.254 1.00 75.62 349 PRO A N 1
ATOM 2583 C CA . PRO A 1 349 ? 31.839 13.248 -23.276 1.00 75.62 349 PRO A CA 1
ATOM 2584 C C . PRO A 1 349 ? 31.738 14.702 -23.770 1.00 75.62 349 PRO A C 1
ATOM 2586 O O . PRO A 1 349 ? 31.889 15.645 -22.994 1.00 75.62 349 PRO A O 1
ATOM 2589 N N . LYS A 1 350 ? 31.516 14.914 -25.072 1.00 73.75 350 LYS A N 1
ATOM 2590 C CA . LYS A 1 350 ? 31.278 16.246 -25.641 1.00 73.75 350 LYS A CA 1
ATOM 2591 C C . LYS A 1 350 ? 29.877 16.771 -25.318 1.00 73.75 350 LYS A C 1
ATOM 2593 O O . LYS A 1 350 ? 29.749 17.983 -25.152 1.00 73.75 350 LYS A O 1
ATOM 2598 N N . ASP A 1 351 ? 28.904 15.872 -25.169 1.00 79.38 351 ASP A N 1
ATOM 2599 C CA . ASP A 1 351 ? 27.482 16.192 -25.016 1.00 79.38 351 ASP A CA 1
ATOM 2600 C C . ASP A 1 351 ? 27.144 16.607 -23.576 1.00 79.38 351 ASP A C 1
ATOM 2602 O O . ASP A 1 351 ? 26.240 17.409 -23.364 1.00 79.38 351 ASP A O 1
ATOM 2606 N N . ASP A 1 352 ? 27.904 16.123 -22.584 1.00 78.50 352 ASP A N 1
ATOM 2607 C CA . ASP A 1 352 ? 27.704 16.468 -21.174 1.00 78.50 352 ASP A CA 1
ATOM 2608 C C . ASP A 1 352 ? 29.035 16.802 -20.467 1.00 78.50 352 ASP A C 1
ATOM 2610 O O . ASP A 1 352 ? 29.881 15.914 -20.289 1.00 78.50 352 ASP A O 1
ATOM 2614 N N . PRO A 1 353 ? 29.248 18.054 -20.007 1.00 82.62 353 PRO A N 1
ATOM 2615 C CA . PRO A 1 353 ? 30.478 18.459 -19.329 1.00 82.62 353 PRO A CA 1
ATOM 2616 C C . PRO A 1 353 ? 30.775 17.657 -18.053 1.00 82.62 353 PRO A C 1
ATOM 2618 O O . PRO A 1 353 ? 31.944 17.536 -17.688 1.00 82.62 353 PRO A O 1
ATOM 2621 N N . ARG A 1 354 ? 29.761 17.060 -17.409 1.00 82.62 354 ARG A N 1
ATOM 2622 C CA . ARG A 1 354 ? 29.904 16.231 -16.196 1.00 82.62 354 ARG A CA 1
ATOM 2623 C C . ARG A 1 354 ? 30.612 14.903 -16.454 1.00 82.62 354 ARG A C 1
ATOM 2625 O O . ARG A 1 354 ? 31.169 14.314 -15.532 1.00 82.62 354 ARG A O 1
ATOM 2632 N N . THR A 1 355 ? 30.618 14.451 -17.706 1.00 82.56 355 THR A N 1
ATOM 2633 C CA . THR A 1 355 ? 31.242 13.189 -18.137 1.00 82.56 355 THR A CA 1
ATOM 2634 C C . THR A 1 355 ? 32.631 13.393 -18.759 1.00 82.56 355 THR A C 1
ATOM 2636 O O . THR A 1 355 ? 33.333 12.429 -19.078 1.00 82.56 355 THR A O 1
ATOM 2639 N N . ARG A 1 356 ? 33.078 14.651 -18.915 1.00 82.81 356 ARG A N 1
ATOM 2640 C CA . ARG A 1 356 ? 34.375 14.982 -19.524 1.00 82.81 356 ARG A CA 1
ATOM 2641 C C . ARG A 1 356 ? 35.538 14.460 -18.693 1.00 82.81 356 ARG A C 1
ATOM 2643 O O . ARG A 1 356 ? 35.627 14.712 -17.497 1.00 82.81 356 ARG A O 1
ATOM 2650 N N . GLY A 1 357 ? 36.475 13.791 -19.363 1.00 80.94 357 GLY A N 1
ATOM 2651 C CA . GLY A 1 357 ? 37.666 13.231 -18.723 1.00 80.94 357 GLY A CA 1
ATOM 2652 C C . GLY A 1 357 ? 37.408 11.937 -17.948 1.00 80.94 357 GLY A C 1
ATOM 2653 O O . GLY A 1 357 ? 38.318 11.457 -17.268 1.00 80.94 357 GLY A O 1
ATOM 2654 N N . PHE A 1 358 ? 36.206 11.356 -18.048 1.00 85.06 358 PHE A N 1
ATOM 2655 C CA . PHE A 1 358 ? 35.954 10.008 -17.554 1.00 85.06 358 PHE A CA 1
ATOM 2656 C C . PHE A 1 358 ? 36.669 8.994 -18.453 1.00 85.06 358 PHE A C 1
ATOM 2658 O O . PHE A 1 358 ? 36.513 9.001 -19.675 1.00 85.06 358 PHE A O 1
ATOM 2665 N N . ARG A 1 359 ? 37.522 8.162 -17.854 1.00 86.19 359 ARG A N 1
ATOM 2666 C CA . ARG A 1 359 ? 38.425 7.287 -18.605 1.00 86.19 359 ARG A CA 1
ATOM 2667 C C . ARG A 1 359 ? 37.693 6.057 -19.153 1.00 86.19 359 ARG A C 1
ATOM 2669 O O . ARG A 1 359 ? 36.809 5.507 -18.497 1.00 86.19 359 ARG A O 1
ATOM 2676 N N . THR A 1 360 ? 38.094 5.606 -20.341 1.00 87.62 360 THR A N 1
ATOM 2677 C CA . THR A 1 360 ? 37.477 4.465 -21.040 1.00 87.62 360 THR A CA 1
ATOM 2678 C C . THR A 1 360 ? 37.603 3.149 -20.267 1.00 87.62 360 THR A C 1
ATOM 2680 O O . THR A 1 360 ? 36.645 2.385 -20.227 1.00 87.62 360 THR A O 1
ATOM 2683 N N . ASP A 1 361 ? 38.743 2.913 -19.611 1.00 88.75 361 ASP A N 1
ATOM 2684 C CA . ASP A 1 361 ? 38.997 1.745 -18.751 1.00 88.75 361 ASP A CA 1
ATOM 2685 C C . ASP A 1 361 ? 38.021 1.694 -17.564 1.00 88.75 361 ASP A C 1
ATOM 2687 O O . ASP A 1 361 ? 37.420 0.662 -17.273 1.00 88.75 361 ASP A O 1
ATOM 2691 N N . LYS A 1 362 ? 37.785 2.838 -16.913 1.00 89.38 362 LYS A N 1
ATOM 2692 C CA . LYS A 1 362 ? 36.817 2.959 -15.815 1.00 89.38 362 LYS A CA 1
ATOM 2693 C C . LYS A 1 362 ? 35.372 2.822 -16.281 1.00 89.38 362 LYS A C 1
ATOM 2695 O O . LYS A 1 362 ? 34.559 2.282 -15.540 1.00 89.38 362 LYS A O 1
ATOM 2700 N N . ARG A 1 363 ? 35.051 3.243 -17.506 1.00 90.50 363 ARG A N 1
ATOM 2701 C CA . ARG A 1 363 ? 33.729 3.001 -18.105 1.00 90.50 363 ARG A CA 1
ATOM 2702 C C . ARG A 1 363 ? 33.469 1.516 -18.335 1.00 90.50 363 ARG A C 1
ATOM 2704 O O . ARG A 1 363 ? 32.379 1.066 -18.018 1.00 90.50 363 ARG A O 1
ATOM 2711 N N . GLN A 1 364 ? 34.449 0.775 -18.848 1.00 91.31 364 GLN A N 1
ATOM 2712 C CA . GLN A 1 364 ? 34.319 -0.673 -19.048 1.00 91.31 364 GLN A CA 1
ATOM 2713 C C . GLN A 1 364 ? 34.133 -1.408 -17.717 1.00 91.31 364 GLN A C 1
ATOM 2715 O O . GLN A 1 364 ? 33.241 -2.238 -17.605 1.00 91.31 364 GLN A O 1
ATOM 2720 N N . LEU A 1 365 ? 34.903 -1.033 -16.689 1.00 91.50 365 LEU A N 1
ATOM 2721 C CA . LEU A 1 365 ? 34.743 -1.592 -15.345 1.00 91.50 365 LEU A CA 1
ATOM 2722 C C . LEU A 1 365 ? 33.346 -1.314 -14.765 1.00 91.50 365 LEU A C 1
ATOM 2724 O O . LEU A 1 365 ? 32.740 -2.197 -14.165 1.00 91.50 365 LEU A O 1
ATOM 2728 N N . LEU A 1 366 ? 32.826 -0.097 -14.964 1.00 91.62 366 LEU A N 1
ATOM 2729 C CA . LEU A 1 366 ? 31.469 0.255 -14.554 1.00 91.62 366 LEU A CA 1
ATOM 2730 C C . LEU A 1 366 ? 30.426 -0.562 -15.326 1.00 91.62 366 LEU A C 1
ATOM 2732 O O . LEU A 1 366 ? 29.517 -1.098 -14.714 1.00 91.62 366 LEU A O 1
ATOM 2736 N N . GLU A 1 367 ? 30.551 -0.683 -16.647 1.00 92.31 367 GLU A N 1
ATOM 2737 C CA . GLU A 1 367 ? 29.633 -1.478 -17.473 1.00 92.31 367 GLU A CA 1
ATOM 2738 C C . GLU A 1 367 ? 29.579 -2.946 -17.031 1.00 92.31 367 GLU A C 1
ATOM 2740 O O . GLU A 1 367 ? 28.494 -3.510 -16.904 1.00 92.31 367 GLU A O 1
ATOM 2745 N N . GLU A 1 368 ? 30.735 -3.547 -16.753 1.00 92.25 368 GLU A N 1
ATOM 2746 C CA . GLU A 1 368 ? 30.825 -4.928 -16.284 1.00 92.25 368 GLU A CA 1
ATOM 2747 C C . GLU A 1 368 ? 30.154 -5.112 -14.919 1.00 92.25 368 GLU A C 1
ATOM 2749 O O . GLU A 1 368 ? 29.336 -6.018 -14.762 1.00 92.25 368 GLU A O 1
ATOM 2754 N N . TYR A 1 369 ? 30.406 -4.204 -13.972 1.00 92.00 369 TYR A N 1
ATOM 2755 C CA . TYR A 1 369 ? 29.715 -4.189 -12.682 1.00 92.00 369 TYR A CA 1
ATOM 2756 C C . TYR A 1 369 ? 28.195 -4.048 -12.849 1.00 92.00 369 TYR A C 1
ATOM 2758 O O . TYR A 1 369 ? 27.426 -4.811 -12.267 1.00 92.00 369 TYR A O 1
ATOM 2766 N N . LEU A 1 370 ? 27.744 -3.110 -13.691 1.00 90.75 370 LEU A N 1
ATOM 2767 C CA . LEU A 1 370 ? 26.318 -2.885 -13.933 1.00 90.75 370 LEU A CA 1
ATOM 2768 C C . LEU A 1 370 ? 25.645 -4.119 -14.550 1.00 90.75 370 LEU A C 1
ATOM 2770 O O . LEU A 1 370 ? 24.505 -4.418 -14.201 1.00 90.75 370 LEU A O 1
ATOM 2774 N N . ARG A 1 371 ? 26.334 -4.858 -15.428 1.00 89.75 371 ARG A N 1
ATOM 2775 C CA . ARG A 1 371 ? 25.843 -6.129 -15.982 1.00 89.75 371 ARG A CA 1
ATOM 2776 C C . ARG A 1 371 ? 25.758 -7.216 -14.907 1.00 89.75 371 ARG A C 1
ATOM 2778 O O . ARG A 1 371 ? 24.719 -7.856 -14.785 1.00 89.75 371 ARG A O 1
ATOM 2785 N N . GLN A 1 372 ? 26.822 -7.406 -14.127 1.00 90.00 372 GLN A N 1
ATOM 2786 C CA . GLN A 1 372 ? 26.906 -8.457 -13.103 1.00 90.00 372 GLN A CA 1
ATOM 2787 C C . GLN A 1 372 ? 25.861 -8.279 -11.993 1.00 90.00 372 GLN A C 1
ATOM 2789 O O . GLN A 1 372 ? 25.208 -9.242 -11.604 1.00 90.00 372 GLN A O 1
ATOM 2794 N N . GLU A 1 373 ? 25.637 -7.043 -11.549 1.00 88.44 373 GLU A N 1
ATOM 2795 C CA . GLU A 1 373 ? 24.694 -6.721 -10.469 1.00 88.44 373 GLU A CA 1
ATOM 2796 C C . GLU A 1 373 ? 23.251 -6.470 -10.960 1.00 88.44 373 GLU A C 1
ATOM 2798 O O . GLU A 1 373 ? 22.368 -6.065 -10.193 1.00 88.44 373 GLU A O 1
ATOM 2803 N N . GLY A 1 374 ? 22.989 -6.698 -12.253 1.00 83.44 374 GLY A N 1
ATOM 2804 C CA . GLY A 1 374 ? 21.652 -6.612 -12.846 1.00 83.44 374 GLY A CA 1
ATOM 2805 C C . GLY A 1 374 ? 21.111 -5.188 -13.029 1.00 83.44 374 GLY A C 1
ATOM 2806 O O . GLY A 1 374 ? 19.901 -5.006 -13.188 1.00 83.44 374 GLY A O 1
ATOM 2807 N N . TYR A 1 375 ? 21.972 -4.168 -13.015 1.00 85.00 375 TYR A N 1
ATOM 2808 C CA . TYR A 1 375 ? 21.628 -2.797 -13.420 1.00 85.00 375 TYR A CA 1
ATOM 2809 C C . TYR A 1 375 ? 21.536 -2.650 -14.946 1.00 85.00 375 TYR A C 1
ATOM 2811 O O . TYR A 1 375 ? 20.790 -1.812 -15.450 1.00 85.00 375 TYR A O 1
ATOM 2819 N N . LEU A 1 376 ? 22.252 -3.490 -15.697 1.00 85.44 376 LEU A N 1
ATOM 2820 C CA . LEU A 1 376 ? 22.178 -3.578 -17.151 1.00 85.44 376 LEU A CA 1
ATOM 2821 C C . LEU A 1 376 ? 21.567 -4.925 -17.560 1.00 85.44 376 LEU A C 1
ATOM 2823 O O . LEU A 1 376 ? 22.213 -5.962 -17.452 1.00 85.44 376 LEU A O 1
ATOM 2827 N N . ASP A 1 377 ? 20.329 -4.896 -18.054 1.00 82.00 377 ASP A N 1
ATOM 2828 C CA . ASP A 1 377 ? 19.662 -6.063 -18.643 1.00 82.00 377 ASP A CA 1
ATOM 2829 C C . ASP A 1 377 ? 19.899 -6.080 -20.161 1.00 82.00 377 ASP A C 1
ATOM 2831 O O . ASP A 1 377 ? 19.559 -5.129 -20.873 1.00 82.00 377 ASP A O 1
ATOM 2835 N N . GLU A 1 378 ? 20.517 -7.151 -20.656 1.00 81.00 378 GLU A N 1
ATOM 2836 C CA . GLU A 1 378 ? 20.880 -7.308 -22.069 1.00 81.00 378 GLU A CA 1
ATOM 2837 C C . GLU A 1 378 ? 19.696 -7.678 -22.960 1.00 81.00 378 GLU A C 1
ATOM 2839 O O . GLU A 1 378 ? 19.775 -7.522 -24.181 1.00 81.00 378 GLU A O 1
ATOM 2844 N N . ARG A 1 379 ? 18.584 -8.131 -22.369 1.00 83.62 379 ARG A N 1
ATOM 2845 C CA . ARG A 1 379 ? 17.366 -8.416 -23.126 1.00 83.62 379 ARG A CA 1
ATOM 2846 C C . ARG A 1 379 ? 16.863 -7.130 -23.795 1.00 83.62 379 ARG A C 1
ATOM 2848 O O . ARG A 1 379 ? 16.979 -6.046 -23.217 1.00 83.62 379 ARG A O 1
ATOM 2855 N N . PRO A 1 380 ? 16.303 -7.209 -25.011 1.00 80.12 380 PRO A N 1
ATOM 2856 C CA . PRO A 1 380 ? 15.660 -6.052 -25.610 1.00 80.12 380 PRO A CA 1
ATOM 2857 C C . PRO A 1 380 ? 14.440 -5.650 -24.763 1.00 80.12 380 PRO A C 1
ATOM 2859 O O . PRO A 1 380 ? 13.702 -6.533 -24.314 1.00 80.12 380 PRO A O 1
ATOM 2862 N N . PRO A 1 381 ? 14.211 -4.342 -24.535 1.00 83.12 381 PRO A N 1
ATOM 2863 C CA . PRO A 1 381 ? 12.965 -3.874 -23.948 1.00 83.12 381 PRO A CA 1
ATOM 2864 C C . PRO A 1 381 ? 11.770 -4.369 -24.757 1.00 83.12 381 PRO A C 1
ATOM 2866 O O . PRO A 1 381 ? 11.815 -4.366 -25.988 1.00 83.12 381 PRO A O 1
ATOM 2869 N N . LEU A 1 382 ? 10.709 -4.775 -24.066 1.00 84.75 382 LEU A N 1
ATOM 2870 C CA . LEU A 1 382 ? 9.475 -5.177 -24.728 1.00 84.75 382 LEU A CA 1
ATOM 2871 C C . LEU A 1 382 ? 8.799 -3.956 -25.361 1.00 84.75 382 LEU A C 1
ATOM 2873 O O . LEU A 1 382 ? 8.644 -2.908 -24.725 1.00 84.75 382 LEU A O 1
ATOM 2877 N N . ASP A 1 383 ? 8.388 -4.108 -26.614 1.00 84.38 383 ASP A N 1
ATOM 2878 C CA . ASP A 1 383 ? 7.461 -3.195 -27.270 1.00 84.38 383 ASP A CA 1
ATOM 2879 C C . ASP A 1 383 ? 6.018 -3.467 -26.803 1.00 84.38 383 ASP A C 1
ATOM 2881 O O . ASP A 1 383 ? 5.760 -4.341 -25.969 1.00 84.38 383 ASP A O 1
ATOM 2885 N N . ALA A 1 384 ? 5.060 -2.682 -27.301 1.00 84.25 384 ALA A N 1
ATOM 2886 C CA . ALA A 1 384 ? 3.655 -2.822 -26.916 1.00 84.25 384 ALA A CA 1
ATOM 2887 C C . ALA A 1 384 ? 3.104 -4.233 -27.206 1.00 84.25 384 ALA A C 1
ATOM 2889 O O . ALA A 1 384 ? 2.388 -4.806 -26.382 1.00 84.25 384 ALA A O 1
ATOM 2890 N N . GLU A 1 385 ? 3.476 -4.826 -28.345 1.00 88.31 385 GLU A N 1
ATOM 2891 C CA . GLU A 1 385 ? 3.022 -6.164 -28.728 1.00 88.31 385 GLU A CA 1
ATOM 2892 C C . GLU A 1 385 ? 3.636 -7.257 -27.843 1.00 88.31 385 GLU A C 1
ATOM 2894 O O . GLU A 1 385 ? 2.912 -8.130 -27.354 1.00 88.31 385 GLU A O 1
ATOM 2899 N N . GLY A 1 386 ? 4.938 -7.177 -27.562 1.00 89.31 386 GLY A N 1
ATOM 2900 C CA . GLY A 1 386 ? 5.633 -8.080 -26.651 1.00 89.31 386 GLY A CA 1
ATOM 2901 C C . GLY A 1 386 ? 5.097 -7.999 -25.221 1.00 89.31 386 GLY A C 1
ATOM 2902 O O . GLY A 1 386 ? 4.897 -9.037 -24.585 1.00 89.31 386 GLY A O 1
ATOM 2903 N N . LEU A 1 387 ? 4.793 -6.791 -24.730 1.00 89.56 387 LEU A N 1
ATOM 2904 C CA . LEU A 1 387 ? 4.138 -6.590 -23.435 1.00 89.56 387 LEU A CA 1
ATOM 2905 C C . LEU A 1 387 ? 2.765 -7.272 -23.409 1.00 89.56 387 LEU A C 1
ATOM 2907 O O . LEU A 1 387 ? 2.484 -8.053 -22.502 1.00 89.56 387 LEU A O 1
ATOM 2911 N N . ARG A 1 388 ? 1.928 -7.037 -24.425 1.00 92.19 388 ARG A N 1
ATOM 2912 C CA . ARG A 1 388 ? 0.595 -7.646 -24.528 1.00 92.19 388 ARG A CA 1
ATOM 2913 C C . ARG A 1 388 ? 0.656 -9.174 -24.517 1.00 92.19 388 ARG A C 1
ATOM 2915 O O . ARG A 1 388 ? -0.070 -9.803 -23.750 1.00 92.19 388 ARG A O 1
ATOM 2922 N N . LEU A 1 389 ? 1.514 -9.774 -25.345 1.00 92.19 389 LEU A N 1
ATOM 2923 C CA . LEU A 1 389 ? 1.661 -11.233 -25.422 1.00 92.19 389 LEU A CA 1
ATOM 2924 C C . LEU A 1 389 ? 2.128 -11.826 -24.091 1.00 92.19 389 LEU A C 1
ATOM 2926 O O . LEU A 1 389 ? 1.623 -12.866 -23.667 1.00 92.19 389 LEU A O 1
ATOM 2930 N N . ARG A 1 390 ? 3.055 -11.143 -23.408 1.00 92.06 390 ARG A N 1
ATOM 2931 C CA . ARG A 1 390 ? 3.537 -11.559 -22.090 1.00 92.06 390 ARG A CA 1
ATOM 2932 C C . ARG A 1 390 ? 2.418 -11.559 -21.049 1.00 92.06 390 ARG A C 1
ATOM 2934 O O . ARG A 1 390 ? 2.266 -12.548 -20.340 1.00 92.06 390 ARG A O 1
ATOM 2941 N N . LEU A 1 391 ? 1.627 -10.488 -20.993 1.00 94.06 391 LEU A N 1
ATOM 2942 C CA . LEU A 1 391 ? 0.524 -10.357 -20.038 1.00 94.06 391 LEU A CA 1
ATOM 2943 C C . LEU A 1 391 ? -0.580 -11.388 -20.282 1.00 94.06 391 LEU A C 1
ATOM 2945 O O . LEU A 1 391 ? -1.059 -11.998 -19.332 1.00 94.06 391 LEU A O 1
ATOM 2949 N N . LEU A 1 392 ? -0.952 -11.632 -21.543 1.00 93.19 392 LEU A N 1
ATOM 2950 C CA . LEU A 1 392 ? -1.939 -12.663 -21.884 1.00 93.19 392 LEU A CA 1
ATOM 2951 C C . LEU A 1 392 ? -1.483 -14.064 -21.452 1.00 93.19 392 LEU A C 1
ATOM 2953 O O . LEU A 1 392 ? -2.305 -14.856 -20.999 1.00 93.19 392 LEU A O 1
ATOM 2957 N N . ALA A 1 393 ? -0.185 -14.363 -21.569 1.00 91.81 393 ALA A N 1
ATOM 2958 C CA . ALA A 1 393 ? 0.371 -15.640 -21.136 1.00 91.81 393 ALA A CA 1
ATOM 2959 C C . ALA A 1 393 ? 0.397 -15.782 -19.604 1.00 91.81 393 ALA A C 1
ATOM 2961 O O . ALA A 1 393 ? 0.034 -16.835 -19.084 1.00 91.81 393 ALA A O 1
ATOM 2962 N N . GLU A 1 394 ? 0.808 -14.740 -18.874 1.00 91.94 394 GLU A N 1
ATOM 2963 C CA . GLU A 1 394 ? 0.890 -14.781 -17.405 1.00 91.94 394 GLU A CA 1
ATOM 2964 C C . GLU A 1 394 ? -0.492 -14.784 -16.730 1.00 91.94 394 GLU A C 1
ATOM 2966 O O . GLU A 1 394 ? -0.668 -15.420 -15.693 1.00 91.94 394 GLU A O 1
ATOM 2971 N N . LEU A 1 395 ? -1.497 -14.143 -17.337 1.00 93.19 395 LEU A N 1
ATOM 2972 C CA . LEU A 1 395 ? -2.848 -14.013 -16.777 1.00 93.19 395 LEU A CA 1
ATOM 2973 C C . LEU A 1 395 ? -3.830 -15.096 -17.248 1.00 93.19 395 LEU A C 1
ATOM 2975 O O . LEU A 1 395 ? -5.036 -14.953 -17.037 1.00 93.19 395 LEU A O 1
ATOM 2979 N N . GLY A 1 396 ? -3.341 -16.190 -17.841 1.00 89.69 396 GLY A N 1
ATOM 2980 C CA . GLY A 1 396 ? -4.161 -17.322 -18.296 1.00 89.69 396 GLY A CA 1
ATOM 2981 C C . GLY A 1 396 ? -5.232 -17.765 -17.283 1.00 89.69 396 GLY A C 1
ATOM 2982 O O . GLY A 1 396 ? -6.413 -17.759 -17.631 1.00 89.69 396 GLY A O 1
ATOM 2983 N N . PRO A 1 397 ? -4.883 -18.024 -16.006 1.00 91.06 397 PRO A N 1
ATOM 2984 C CA . PRO A 1 397 ? -5.863 -18.428 -14.993 1.00 91.06 397 PRO A CA 1
ATOM 2985 C C . PRO A 1 397 ? -6.963 -17.389 -14.717 1.00 91.06 397 PRO A C 1
ATOM 2987 O O . PRO A 1 397 ? -8.097 -17.745 -14.396 1.00 91.06 397 PRO A O 1
ATOM 2990 N N . ALA A 1 398 ? -6.653 -16.093 -14.819 1.00 90.00 398 ALA A N 1
ATOM 2991 C CA . ALA A 1 398 ? -7.628 -15.022 -14.616 1.00 90.00 398 ALA A CA 1
ATOM 2992 C C . ALA A 1 398 ? -8.572 -14.864 -15.820 1.00 90.00 398 ALA A C 1
ATOM 2994 O O . ALA A 1 398 ? -9.757 -14.576 -15.630 1.00 90.00 398 ALA A O 1
ATOM 2995 N N . LEU A 1 399 ? -8.054 -15.089 -17.033 1.00 92.62 399 LEU A N 1
ATOM 2996 C CA . LEU A 1 399 ? -8.822 -15.104 -18.280 1.00 92.62 399 LEU A CA 1
ATOM 2997 C C . LEU A 1 399 ? -9.778 -16.305 -18.330 1.00 92.62 399 LEU A C 1
ATOM 2999 O O . LEU A 1 399 ? -10.961 -16.137 -18.616 1.00 92.62 399 LEU A O 1
ATOM 3003 N N . GLU A 1 400 ? -9.296 -17.503 -17.987 1.00 91.81 400 GLU A N 1
ATOM 3004 C CA . GLU A 1 400 ? -10.110 -18.727 -17.928 1.00 91.81 400 GLU A CA 1
ATOM 3005 C C . GLU A 1 400 ? -11.241 -18.620 -16.900 1.00 91.81 400 GLU A C 1
ATOM 3007 O O . GLU A 1 400 ? -12.365 -19.052 -17.149 1.00 91.81 400 GLU A O 1
ATOM 3012 N N . ALA A 1 401 ? -10.967 -17.987 -15.757 1.00 91.38 401 ALA A N 1
ATOM 3013 C CA . ALA A 1 401 ? -11.964 -17.731 -14.725 1.00 91.38 401 ALA A CA 1
ATOM 3014 C C . ALA A 1 401 ? -12.926 -16.571 -15.055 1.00 91.38 401 ALA A C 1
ATOM 3016 O O . ALA A 1 401 ? -13.764 -16.229 -14.219 1.00 91.38 401 ALA A O 1
ATOM 3017 N N . GLY A 1 402 ? -12.793 -15.930 -16.223 1.00 91.75 402 GLY A N 1
ATOM 3018 C CA . GLY A 1 402 ? -13.641 -14.814 -16.652 1.00 91.75 402 GLY A CA 1
ATOM 3019 C C . GLY A 1 402 ? -13.498 -13.548 -15.800 1.00 91.75 402 GLY A C 1
ATOM 3020 O O . GLY A 1 402 ? -14.381 -12.693 -15.822 1.00 91.75 402 GLY A O 1
ATOM 3021 N N . ARG A 1 403 ? -12.411 -13.418 -15.024 1.00 92.75 403 ARG A N 1
ATOM 3022 C CA . ARG A 1 403 ? -12.155 -12.238 -14.174 1.00 92.75 403 ARG A CA 1
ATOM 3023 C C . ARG A 1 403 ? -11.640 -11.056 -14.987 1.00 92.7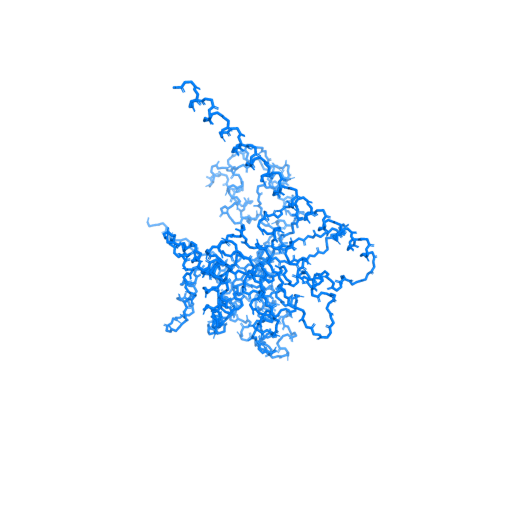5 403 ARG A C 1
ATOM 3025 O O . ARG A 1 403 ? -11.921 -9.909 -14.639 1.00 92.75 403 ARG A O 1
ATOM 3032 N N . LEU A 1 404 ? -10.915 -11.358 -16.062 1.00 93.94 404 LEU A N 1
ATOM 3033 C CA . LEU A 1 404 ? -10.410 -10.430 -17.067 1.00 93.94 404 LEU A CA 1
ATOM 3034 C C . LEU A 1 404 ? -10.764 -10.953 -18.458 1.00 93.94 404 LEU A C 1
ATOM 3036 O O . LEU A 1 404 ? -10.920 -12.156 -18.662 1.00 93.94 404 LEU A O 1
ATOM 3040 N N . THR A 1 405 ? -10.826 -10.050 -19.428 1.00 94.38 405 THR A N 1
ATOM 3041 C CA . THR A 1 405 ? -10.962 -10.384 -20.848 1.00 94.38 405 THR A CA 1
ATOM 3042 C C . THR A 1 405 ? -9.658 -10.100 -21.605 1.00 94.38 405 THR A C 1
ATOM 3044 O O . THR A 1 405 ? -8.898 -9.206 -21.217 1.00 94.38 405 THR A O 1
ATOM 3047 N N . PRO A 1 406 ? -9.382 -10.799 -22.723 1.00 93.50 406 PRO A N 1
ATOM 3048 C CA . PRO A 1 406 ? -8.201 -10.515 -23.542 1.00 93.50 406 PRO A CA 1
ATOM 3049 C C . PRO A 1 406 ? -8.161 -9.072 -24.069 1.00 93.50 406 PRO A C 1
ATOM 3051 O O . PRO A 1 406 ? -7.090 -8.478 -24.179 1.00 93.50 406 PRO A O 1
ATOM 3054 N N . GLU A 1 407 ? -9.329 -8.492 -24.363 1.00 92.94 407 GLU A N 1
ATOM 3055 C CA . GLU A 1 407 ? -9.465 -7.102 -24.812 1.00 92.94 407 GLU A CA 1
ATOM 3056 C C . GLU A 1 407 ? -9.088 -6.095 -23.718 1.00 92.94 407 GLU A C 1
ATOM 3058 O O . GLU A 1 407 ? -8.443 -5.086 -24.008 1.00 92.94 407 GLU A O 1
ATOM 3063 N N . GLU A 1 408 ? -9.450 -6.366 -22.460 1.00 92.50 408 GLU A N 1
ATOM 3064 C CA . GLU A 1 408 ? -9.036 -5.547 -21.315 1.00 92.50 408 GLU A CA 1
ATOM 3065 C C . GLU A 1 408 ? -7.521 -5.593 -21.119 1.00 92.50 408 GLU A C 1
ATOM 3067 O O . GLU A 1 408 ? -6.902 -4.541 -20.964 1.00 92.50 408 GLU A O 1
ATOM 3072 N N . VAL A 1 409 ? -6.914 -6.784 -21.191 1.00 93.62 409 VAL A N 1
ATOM 3073 C CA . VAL A 1 409 ? -5.454 -6.944 -21.079 1.00 93.62 409 VAL A CA 1
ATOM 3074 C C . VAL A 1 409 ? -4.737 -6.199 -22.206 1.00 93.62 409 VAL A C 1
ATOM 3076 O O . VAL A 1 409 ? -3.768 -5.487 -21.948 1.00 93.62 409 VAL A O 1
ATOM 3079 N N . ALA A 1 410 ? -5.228 -6.303 -23.445 1.00 91.50 410 ALA A N 1
ATOM 3080 C CA . ALA A 1 410 ? -4.658 -5.591 -24.587 1.00 91.50 410 ALA A CA 1
ATOM 3081 C C . ALA A 1 410 ? -4.737 -4.066 -24.415 1.00 91.50 410 ALA A C 1
ATOM 3083 O O . ALA A 1 410 ? -3.724 -3.378 -24.520 1.00 91.50 410 ALA A O 1
ATOM 3084 N N . ARG A 1 411 ? -5.916 -3.541 -24.066 1.00 91.25 411 ARG A N 1
ATOM 3085 C CA . ARG A 1 411 ? -6.120 -2.101 -23.851 1.00 91.25 411 ARG A CA 1
ATOM 3086 C C . ARG A 1 411 ? -5.272 -1.564 -22.698 1.00 91.25 411 ARG A C 1
ATOM 3088 O O . ARG A 1 411 ? -4.748 -0.448 -22.778 1.00 91.25 411 ARG A O 1
ATOM 3095 N N . PHE A 1 412 ? -5.142 -2.345 -21.624 1.00 93.12 412 PHE A N 1
ATOM 3096 C CA . PHE A 1 412 ? -4.273 -2.009 -20.505 1.00 93.12 412 PHE A CA 1
ATOM 3097 C C . PHE A 1 412 ? -2.810 -1.955 -20.949 1.00 93.12 412 PHE A C 1
ATOM 3099 O O . PHE A 1 412 ? -2.148 -0.963 -20.664 1.00 93.12 412 PHE A O 1
ATOM 3106 N N . ALA A 1 413 ? -2.328 -2.954 -21.695 1.00 91.88 413 ALA A N 1
ATOM 3107 C CA . ALA A 1 413 ? -0.959 -2.991 -22.209 1.00 91.88 413 ALA A CA 1
ATOM 3108 C C . ALA A 1 413 ? -0.629 -1.763 -23.076 1.00 91.88 413 ALA A C 1
ATOM 3110 O O . ALA A 1 413 ? 0.407 -1.132 -22.865 1.00 91.88 413 ALA A O 1
ATOM 3111 N N . ASP A 1 414 ? -1.531 -1.376 -23.983 1.00 89.94 414 ASP A N 1
ATOM 3112 C CA . ASP A 1 414 ? -1.353 -0.201 -24.846 1.00 89.94 414 ASP A CA 1
ATOM 3113 C C . ASP A 1 414 ? -1.280 1.096 -24.023 1.00 89.94 414 ASP A C 1
ATOM 3115 O O . ASP A 1 414 ? -0.369 1.912 -24.192 1.00 89.94 414 ASP A O 1
ATOM 3119 N N . THR A 1 415 ? -2.210 1.265 -23.076 1.00 89.38 415 THR A N 1
ATOM 3120 C CA . THR A 1 415 ? -2.245 2.434 -22.180 1.00 89.38 415 THR A CA 1
ATOM 3121 C C . THR A 1 415 ? -0.992 2.490 -21.304 1.00 89.38 415 THR A C 1
ATOM 3123 O O . THR A 1 415 ? -0.378 3.545 -21.148 1.00 89.38 415 THR A O 1
ATOM 3126 N N . TRP A 1 416 ? -0.585 1.349 -20.752 1.00 91.12 416 TRP A N 1
ATOM 3127 C CA . TRP A 1 416 ? 0.585 1.212 -19.893 1.00 91.12 416 TRP A CA 1
ATOM 3128 C C . TRP A 1 416 ? 1.880 1.531 -20.641 1.00 91.12 416 TRP A C 1
ATOM 3130 O O . TRP A 1 416 ? 2.699 2.319 -20.163 1.00 91.12 416 TRP A O 1
ATOM 3140 N N . HIS A 1 417 ? 2.041 0.994 -21.854 1.00 87.94 417 HIS A N 1
ATOM 3141 C CA . HIS A 1 417 ? 3.187 1.291 -22.706 1.00 87.94 417 HIS A CA 1
ATOM 3142 C C . HIS A 1 417 ? 3.253 2.788 -23.045 1.00 87.94 417 HIS A C 1
ATOM 3144 O O . HIS A 1 417 ? 4.322 3.395 -22.947 1.00 87.94 417 HIS A O 1
ATOM 3150 N N . ALA A 1 418 ? 2.115 3.416 -23.362 1.00 87.31 418 ALA A N 1
ATOM 3151 C CA . ALA A 1 418 ? 2.041 4.852 -23.632 1.00 87.31 418 ALA A CA 1
ATOM 3152 C C . ALA A 1 418 ? 2.415 5.712 -22.409 1.00 87.31 418 ALA A C 1
ATOM 3154 O O . ALA A 1 418 ? 3.135 6.699 -22.553 1.00 87.31 418 ALA A O 1
ATOM 3155 N N . LEU A 1 419 ? 1.981 5.328 -21.202 1.00 86.25 419 LEU A N 1
ATOM 3156 C CA . LEU A 1 419 ? 2.301 6.039 -19.954 1.00 86.25 419 LEU A CA 1
ATOM 3157 C C . LEU A 1 419 ? 3.797 6.004 -19.610 1.00 86.25 419 LEU A C 1
ATOM 3159 O O . LEU A 1 419 ? 4.331 6.982 -19.074 1.00 86.25 419 LEU A O 1
ATOM 3163 N N . LEU A 1 420 ? 4.459 4.882 -19.905 1.00 83.12 420 LEU A N 1
ATOM 3164 C CA . LEU A 1 420 ? 5.879 4.659 -19.619 1.00 83.12 420 LEU A CA 1
ATOM 3165 C C . LEU A 1 420 ? 6.819 5.103 -20.740 1.00 83.12 420 LEU A C 1
ATOM 3167 O O . LEU A 1 420 ? 8.034 5.166 -20.534 1.00 83.12 420 LEU A O 1
ATOM 3171 N N . SER A 1 421 ? 6.285 5.383 -21.926 1.00 75.31 421 SER A N 1
ATOM 3172 C CA . SER A 1 421 ? 7.071 5.916 -23.030 1.00 75.31 421 SER A CA 1
ATOM 3173 C C . SER A 1 421 ? 7.451 7.372 -22.727 1.00 75.31 421 SER A C 1
ATOM 3175 O O . SER A 1 421 ? 6.613 8.147 -22.252 1.00 75.31 421 SER A O 1
ATOM 3177 N N . PRO A 1 422 ? 8.711 7.783 -22.962 1.00 60.06 422 PRO A N 1
ATOM 3178 C CA . PRO A 1 422 ? 9.110 9.167 -22.765 1.00 60.06 422 PRO A CA 1
ATOM 3179 C C . PRO A 1 422 ? 8.287 10.054 -23.702 1.00 60.06 422 PRO A C 1
ATOM 3181 O O . PRO A 1 422 ? 8.310 9.882 -24.920 1.00 60.06 422 PRO A O 1
ATOM 3184 N N . THR A 1 423 ? 7.545 11.005 -23.130 1.00 44.56 423 THR A N 1
ATOM 3185 C CA . THR A 1 423 ? 6.887 12.056 -23.913 1.00 44.56 423 THR A CA 1
ATOM 3186 C C . THR A 1 423 ? 7.985 12.773 -24.706 1.00 44.56 423 THR A C 1
ATOM 3188 O O . THR A 1 423 ? 8.974 13.170 -24.080 1.00 44.56 423 THR A O 1
ATOM 3191 N N . PRO A 1 424 ? 7.881 12.935 -26.038 1.00 32.97 424 PRO A N 1
ATOM 3192 C CA . PRO A 1 424 ? 8.880 13.695 -26.776 1.00 32.97 424 PRO A CA 1
ATOM 3193 C C . PRO A 1 424 ? 8.969 15.093 -26.160 1.00 32.97 424 PRO A C 1
ATOM 3195 O O . PRO A 1 424 ? 7.947 15.754 -25.961 1.00 32.97 424 PRO A O 1
ATOM 3198 N N . ALA A 1 425 ? 10.183 15.517 -25.798 1.00 30.00 425 ALA A N 1
ATOM 3199 C CA . ALA A 1 425 ? 10.417 16.885 -25.359 1.00 30.00 425 ALA A CA 1
ATOM 3200 C C . ALA A 1 425 ? 9.874 17.835 -26.442 1.00 30.00 425 ALA A C 1
ATOM 3202 O O . ALA A 1 425 ? 10.072 17.548 -27.629 1.00 30.00 425 ALA A O 1
ATOM 3203 N N . PRO A 1 426 ? 9.184 18.934 -26.079 1.00 29.89 426 PRO A N 1
ATOM 3204 C CA . PRO A 1 426 ? 8.815 19.933 -27.069 1.00 29.89 426 PRO A CA 1
ATOM 3205 C C . PRO A 1 426 ? 10.093 20.360 -27.792 1.00 29.89 426 PRO A C 1
ATOM 3207 O O . PRO A 1 426 ? 11.101 20.662 -27.146 1.00 29.89 426 PRO A O 1
ATOM 3210 N N . ALA A 1 427 ? 10.070 20.301 -29.125 1.00 26.12 427 ALA A N 1
ATOM 3211 C CA . ALA A 1 427 ? 11.187 20.755 -29.936 1.00 26.12 427 ALA A CA 1
ATOM 3212 C C . ALA A 1 427 ? 11.550 22.183 -29.491 1.00 26.12 427 ALA A C 1
ATOM 3214 O O . ALA A 1 427 ? 10.633 22.993 -29.315 1.00 26.12 427 ALA A O 1
ATOM 3215 N N . PRO A 1 428 ? 12.836 22.493 -29.245 1.00 35.81 428 PRO A N 1
ATOM 3216 C CA . PRO A 1 428 ? 13.223 23.864 -28.952 1.00 35.81 428 PRO A CA 1
ATOM 3217 C C . PRO A 1 428 ? 12.784 24.737 -30.133 1.00 35.81 428 PRO A C 1
ATOM 3219 O O . PRO A 1 428 ? 13.098 24.414 -31.281 1.00 35.81 428 PRO A O 1
ATOM 3222 N N . ALA A 1 429 ? 11.987 25.762 -29.827 1.00 38.62 429 ALA A N 1
ATOM 3223 C CA . ALA A 1 429 ? 11.504 26.747 -30.788 1.00 38.62 429 ALA A CA 1
ATOM 3224 C C . ALA A 1 429 ? 12.653 27.561 -31.393 1.00 38.62 429 ALA A C 1
ATOM 3226 O O . ALA A 1 429 ? 13.629 27.837 -30.653 1.00 38.62 429 ALA A O 1
#

Radius of gyration: 27.54 Å; chains: 1; bounding box: 63×67×83 Å

pLDDT: mean 81.58, std 14.21, range [26.12, 97.19]